Protein AF-A0A093Y7F9-F1 (afdb_monomer_lite)

pLDDT: mean 75.53, std 20.71, range [22.03, 97.81]

InterPro domains:
  IPR007676 Ribophorin I [PF04597] (1-334)
  IPR007676 Ribophorin I [PTHR21049] (1-382)

Structure (mmCIF, N/CA/C/O backbone):
data_AF-A0A093Y7F9-F1
#
_entry.id   AF-A0A093Y7F9-F1
#
loop_
_atom_site.group_PDB
_atom_site.id
_atom_site.type_symbol
_atom_site.label_atom_id
_atom_site.label_alt_id
_atom_site.label_comp_id
_atom_site.label_asym_id
_atom_site.label_entity_id
_atom_site.label_seq_id
_atom_site.pdbx_PDB_ins_code
_atom_site.Cartn_x
_atom_site.Cartn_y
_atom_site.Cartn_z
_atom_site.occupancy
_atom_site.B_iso_or_equiv
_atom_site.auth_seq_id
_atom_site.auth_comp_id
_atom_site.auth_asym_id
_atom_site.auth_atom_id
_atom_site.pdbx_PDB_model_num
ATOM 1 N N . GLN A 1 1 ? -31.042 3.122 10.274 1.00 84.31 1 GLN A N 1
ATOM 2 C CA . GLN A 1 1 ? -29.821 3.854 9.861 1.00 84.31 1 GLN A CA 1
ATOM 3 C C . GLN A 1 1 ? -29.407 4.880 10.912 1.00 84.31 1 GLN A C 1
ATOM 5 O O . GLN A 1 1 ? -28.216 5.028 11.145 1.00 84.31 1 GLN A O 1
ATOM 10 N N . SER A 1 2 ? -30.370 5.553 11.549 1.00 85.00 2 SER A N 1
ATOM 11 C CA . SER A 1 2 ? -30.163 6.520 12.637 1.00 85.00 2 SER A CA 1
ATOM 12 C C . SER A 1 2 ? -29.898 5.918 14.019 1.00 85.00 2 SER A C 1
ATOM 14 O O . SER A 1 2 ? -29.407 6.626 14.891 1.00 85.00 2 SER A O 1
ATOM 16 N N . ASP A 1 3 ? -30.276 4.659 14.237 1.00 87.94 3 ASP A N 1
ATOM 17 C CA . ASP A 1 3 ? -30.260 4.047 15.568 1.00 87.94 3 ASP A CA 1
ATOM 18 C C . ASP A 1 3 ? -28.845 3.647 16.003 1.00 87.94 3 ASP A C 1
ATOM 20 O O . ASP A 1 3 ? -28.015 3.257 15.175 1.00 87.94 3 ASP A O 1
ATOM 24 N N . SER A 1 4 ? -28.587 3.699 17.312 1.00 89.00 4 SER A N 1
ATOM 25 C CA . SER A 1 4 ? -27.321 3.251 17.896 1.00 89.00 4 SER A CA 1
ATOM 26 C C . SER A 1 4 ? -27.118 1.748 17.717 1.00 89.00 4 SER A C 1
ATOM 28 O O . SER A 1 4 ? -28.021 0.938 17.943 1.00 89.00 4 SER A O 1
ATOM 30 N N . GLN A 1 5 ? -25.895 1.364 17.361 1.00 91.44 5 GLN A N 1
ATOM 31 C CA . GLN A 1 5 ? -25.486 -0.033 17.318 1.00 91.44 5 GLN A CA 1
ATOM 32 C C . GLN A 1 5 ? -25.082 -0.509 18.717 1.00 91.44 5 GLN A C 1
ATOM 34 O O . GLN A 1 5 ? -24.348 0.164 19.440 1.00 91.44 5 GLN A O 1
ATOM 39 N N . PHE A 1 6 ? -25.518 -1.718 19.068 1.00 93.38 6 PHE A N 1
ATOM 40 C CA . PHE A 1 6 ? -25.095 -2.414 20.278 1.00 93.38 6 PHE A CA 1
ATOM 41 C C . PHE A 1 6 ? -24.380 -3.706 19.904 1.00 93.38 6 PHE A C 1
ATOM 43 O O . PHE A 1 6 ? -24.844 -4.436 19.028 1.00 93.38 6 PHE A O 1
ATOM 50 N N . LEU A 1 7 ? -23.265 -3.981 20.572 1.00 93.94 7 LEU A N 1
ATOM 51 C CA . LEU A 1 7 ? -22.507 -5.217 20.423 1.00 93.94 7 LEU A CA 1
ATOM 52 C C . LEU A 1 7 ? -22.616 -6.048 21.696 1.00 93.94 7 LEU A C 1
ATOM 54 O O . LEU A 1 7 ? -22.715 -5.502 22.799 1.00 93.94 7 LEU A O 1
ATOM 58 N N . THR A 1 8 ? -22.579 -7.366 21.522 1.00 94.50 8 THR A N 1
ATOM 59 C CA . THR A 1 8 ? -22.573 -8.323 22.624 1.00 94.50 8 THR A CA 1
ATOM 60 C C . THR A 1 8 ? -21.190 -8.937 22.748 1.00 94.50 8 THR A C 1
ATOM 62 O O . THR A 1 8 ? -20.673 -9.498 21.786 1.00 94.50 8 THR A O 1
ATOM 65 N N . TYR A 1 9 ? -20.602 -8.856 23.937 1.00 93.56 9 TYR A N 1
ATOM 66 C CA . TYR A 1 9 ? -19.333 -9.502 24.251 1.00 93.56 9 TYR A CA 1
ATOM 67 C C . TYR A 1 9 ? -19.510 -10.452 25.432 1.00 93.56 9 TYR A C 1
ATOM 69 O O . TYR A 1 9 ? -20.172 -10.110 26.415 1.00 93.56 9 TYR A O 1
ATOM 77 N N . THR A 1 10 ? -18.930 -11.645 25.319 1.00 94.69 10 THR A N 1
ATOM 78 C CA . THR A 1 10 ? -18.996 -12.687 26.347 1.00 94.69 10 THR A CA 1
ATOM 79 C C . THR A 1 10 ? -17.586 -13.002 26.821 1.00 94.69 10 THR A C 1
ATOM 81 O O . THR A 1 10 ? -16.717 -13.298 26.007 1.00 94.69 10 THR A O 1
ATOM 84 N N . LEU A 1 11 ? -17.357 -12.943 28.130 1.00 93.06 11 LEU A N 1
ATOM 85 C CA . LEU A 1 11 ? -16.073 -13.271 28.755 1.00 93.06 11 LEU A CA 1
ATOM 86 C C . LEU A 1 11 ? -16.288 -14.071 30.039 1.00 93.06 11 LEU A C 1
ATOM 88 O O . LEU A 1 11 ? -17.383 -14.093 30.586 1.00 93.06 11 LEU A O 1
ATOM 92 N N . ASN A 1 12 ? -15.249 -14.729 30.537 1.00 91.25 12 ASN A N 1
ATOM 93 C CA . ASN A 1 12 ? -15.320 -15.458 31.801 1.00 91.25 12 ASN A CA 1
ATOM 94 C C . ASN A 1 12 ? -15.042 -14.512 32.984 1.00 91.25 12 ASN A C 1
ATOM 96 O O . ASN A 1 12 ? -14.047 -13.790 32.965 1.00 91.25 12 ASN A O 1
ATOM 100 N N . ALA A 1 13 ? -15.888 -14.519 34.020 1.00 87.06 13 ALA A N 1
ATOM 101 C CA . ALA A 1 13 ? -15.657 -13.743 35.242 1.00 87.06 13 ALA A CA 1
ATOM 102 C C . ALA A 1 13 ? -14.333 -14.116 35.913 1.00 87.06 13 ALA A C 1
ATOM 104 O O . ALA A 1 13 ? -13.673 -13.255 36.499 1.00 87.06 13 ALA A O 1
ATOM 105 N N . TYR A 1 14 ? -13.974 -15.397 35.825 1.00 89.50 14 TYR A N 1
ATOM 106 C CA . TYR A 1 14 ? -12.759 -15.958 36.389 1.00 89.50 14 TYR A CA 1
ATOM 107 C C . TYR A 1 14 ? -11.639 -15.996 35.350 1.00 89.50 14 TYR A C 1
ATOM 109 O O . TYR A 1 14 ? -11.866 -16.309 34.179 1.00 89.50 14 TYR A O 1
ATOM 117 N N . ALA A 1 15 ? -10.415 -15.721 35.792 1.00 89.31 15 ALA A N 1
ATOM 118 C CA . ALA A 1 15 ? -9.231 -15.927 34.980 1.00 89.31 15 ALA A CA 1
ATOM 119 C C . ALA A 1 15 ? -9.057 -17.432 34.692 1.00 89.31 15 ALA A C 1
ATOM 121 O O . ALA A 1 15 ? -9.158 -18.242 35.621 1.00 89.31 15 ALA A O 1
ATOM 122 N N . PRO A 1 16 ? -8.786 -17.833 33.437 1.00 90.25 16 PRO A N 1
ATOM 123 C CA . PRO A 1 16 ? -8.504 -19.224 33.103 1.00 90.25 16 PRO A CA 1
ATOM 124 C C . PRO A 1 16 ? -7.122 -19.615 33.653 1.00 90.25 16 PRO A C 1
ATOM 126 O O . PRO A 1 16 ? -6.109 -19.499 32.971 1.00 90.25 16 PRO A O 1
ATOM 129 N N . SER A 1 17 ? -7.084 -20.041 34.917 1.00 91.81 17 SER A N 1
ATOM 130 C CA . SER A 1 17 ? -5.875 -20.471 35.628 1.00 91.81 17 SER A CA 1
ATOM 131 C C . SER A 1 17 ? -5.887 -21.980 35.871 1.00 91.81 17 SER A C 1
ATOM 133 O O . SER A 1 17 ? -6.902 -22.547 36.287 1.00 91.81 17 SER A O 1
ATOM 135 N N . ALA A 1 18 ? -4.735 -22.619 35.651 1.00 94.00 18 ALA A N 1
ATOM 136 C CA . ALA A 1 18 ? -4.481 -24.012 36.030 1.00 94.00 18 ALA A CA 1
ATOM 137 C C . ALA A 1 18 ? -4.192 -24.180 37.536 1.00 94.00 18 ALA A C 1
ATOM 139 O O . ALA A 1 18 ? -4.185 -25.300 38.041 1.00 94.00 18 ALA A O 1
ATOM 140 N N . TYR A 1 19 ? -3.967 -23.074 38.250 1.00 93.75 19 TYR A N 1
ATOM 141 C CA . TYR A 1 19 ? -3.688 -23.034 39.684 1.00 93.75 19 TYR A CA 1
ATOM 142 C C . TYR A 1 19 ? -4.853 -22.416 40.452 1.00 93.75 19 TYR A C 1
ATOM 144 O O . TYR A 1 19 ? -5.615 -21.616 39.900 1.00 93.75 19 TYR A O 1
ATOM 152 N N . GLU A 1 20 ? -4.966 -22.764 41.734 1.00 93.31 20 GLU A N 1
ATOM 153 C CA . GLU A 1 20 ? -5.935 -22.147 42.637 1.00 93.31 20 GLU A CA 1
ATOM 154 C C . GLU A 1 20 ? -5.626 -20.654 42.788 1.00 93.31 20 GLU A C 1
ATOM 156 O O . GLU A 1 20 ? -4.483 -20.258 43.030 1.00 93.31 20 GLU A O 1
ATOM 161 N N . VAL A 1 21 ? -6.651 -19.820 42.616 1.00 92.25 21 VAL A N 1
ATOM 162 C CA . VAL A 1 21 ? -6.506 -18.364 42.656 1.00 92.25 21 VAL A CA 1
ATOM 163 C C . VAL A 1 21 ? -6.957 -17.851 44.017 1.00 92.25 21 VAL A C 1
ATOM 165 O O . VAL A 1 21 ? -8.130 -17.970 44.378 1.00 92.25 21 VAL A O 1
ATOM 168 N N . GLU A 1 22 ? -6.033 -17.242 44.762 1.00 92.38 22 GLU A N 1
ATOM 169 C CA . GLU A 1 22 ? -6.310 -16.711 46.100 1.00 92.38 22 GLU A CA 1
ATOM 170 C C . GLU A 1 22 ? -7.307 -15.545 46.051 1.00 92.38 22 GLU A C 1
ATOM 172 O O . GLU A 1 22 ? -8.328 -15.569 46.740 1.00 92.38 22 GLU A O 1
ATOM 177 N N . THR A 1 23 ? -7.037 -14.550 45.200 1.00 92.44 23 THR A N 1
ATOM 178 C CA . THR A 1 23 ? -7.912 -13.399 44.945 1.00 92.44 23 THR A CA 1
ATOM 179 C C . THR A 1 23 ? -7.865 -13.012 43.468 1.00 92.44 23 THR A C 1
ATOM 181 O O . THR A 1 23 ? -6.801 -12.993 42.855 1.00 92.44 23 THR A O 1
ATOM 184 N N . GLN A 1 24 ? -9.013 -12.672 42.882 1.00 90.69 24 GLN A N 1
ATOM 185 C CA . GLN A 1 24 ? -9.077 -12.118 41.526 1.00 90.69 24 GLN A CA 1
ATOM 186 C C . GLN A 1 24 ? -10.150 -11.049 41.392 1.00 90.69 24 GLN A C 1
ATOM 188 O O . GLN A 1 24 ? -11.176 -11.093 42.068 1.00 90.69 24 GLN A O 1
ATOM 193 N N . LYS A 1 25 ? -9.914 -10.095 40.491 1.00 91.38 25 LYS A N 1
ATOM 194 C CA . LYS A 1 25 ? -10.818 -8.984 40.194 1.00 91.38 25 LYS A CA 1
ATOM 195 C C . LYS A 1 25 ? -10.791 -8.701 38.697 1.00 91.38 25 LYS A C 1
ATOM 197 O O . LYS A 1 25 ? -9.722 -8.456 38.144 1.00 91.38 25 LYS A O 1
ATOM 202 N N . THR A 1 26 ? -11.961 -8.662 38.069 1.00 91.19 26 THR A N 1
ATOM 203 C CA . THR A 1 26 ? -12.086 -8.485 36.615 1.00 91.19 26 THR A CA 1
ATOM 204 C C . THR A 1 26 ? -12.644 -7.099 36.323 1.00 91.19 26 THR A C 1
ATOM 206 O O . THR A 1 26 ? -13.754 -6.768 36.733 1.00 91.19 26 THR A O 1
ATOM 209 N N . LYS A 1 27 ? -11.861 -6.253 35.646 1.00 92.31 27 LYS A N 1
ATOM 210 C CA . LYS A 1 27 ? -12.276 -4.903 35.237 1.00 92.31 27 LYS A CA 1
ATOM 211 C C . LYS A 1 27 ? -12.475 -4.869 33.728 1.00 92.31 27 LYS A C 1
ATOM 213 O O . LYS A 1 27 ? -11.537 -5.119 32.981 1.00 92.31 27 LYS A O 1
ATOM 218 N N . VAL A 1 28 ? -13.678 -4.514 33.295 1.00 92.81 28 VAL A N 1
ATOM 219 C CA . VAL A 1 28 ? -14.048 -4.407 31.881 1.00 92.81 28 VAL A CA 1
ATOM 220 C C . VAL A 1 28 ? -14.296 -2.940 31.560 1.00 92.81 28 VAL A C 1
ATOM 222 O O . VAL A 1 28 ? -15.156 -2.314 32.179 1.00 92.81 28 VAL A O 1
ATOM 225 N N . LYS A 1 29 ? -13.539 -2.381 30.614 1.00 93.56 29 LYS A N 1
ATOM 226 C CA . LYS A 1 29 ? -13.663 -0.986 30.173 1.00 93.56 29 LYS A CA 1
ATOM 227 C C . LYS A 1 29 ? -14.339 -0.938 28.806 1.00 93.56 29 LYS A C 1
ATOM 229 O O . LYS A 1 29 ? -13.831 -1.522 27.856 1.00 93.56 29 LYS A O 1
ATOM 234 N N . PHE A 1 30 ? -15.446 -0.211 28.708 1.00 92.31 30 PHE A N 1
ATOM 235 C CA . PHE A 1 30 ? -16.205 -0.036 27.471 1.00 92.31 30 PHE A CA 1
ATOM 236 C C . PHE A 1 30 ? -15.855 1.286 26.766 1.00 92.31 30 PHE A C 1
ATOM 238 O O . PHE A 1 30 ? -15.423 2.240 27.429 1.00 92.31 30 PHE A O 1
ATOM 245 N N . PRO A 1 31 ? -16.071 1.380 25.437 1.00 89.31 31 PRO A N 1
ATOM 246 C CA . PRO A 1 31 ? -15.871 2.618 24.678 1.00 89.31 31 PRO A CA 1
ATOM 247 C C . PRO A 1 31 ? -16.795 3.754 25.131 1.00 89.31 31 PRO A C 1
ATOM 249 O O . PRO A 1 31 ? -16.404 4.920 25.128 1.00 89.31 31 PRO A O 1
ATOM 252 N N . THR A 1 32 ? -18.017 3.409 25.537 1.00 89.31 32 THR A N 1
ATOM 253 C CA . THR A 1 32 ? -19.065 4.336 25.974 1.00 89.31 32 THR A CA 1
ATOM 254 C C . THR A 1 32 ? -19.580 3.939 27.368 1.00 89.31 32 THR A C 1
ATOM 256 O O . THR A 1 32 ? -19.484 2.776 27.765 1.00 89.31 32 THR A O 1
ATOM 259 N N . PRO A 1 33 ? -20.126 4.880 28.165 1.00 90.88 33 PRO A N 1
ATOM 260 C CA . PRO A 1 33 ? -20.742 4.565 29.461 1.00 90.88 33 PRO A CA 1
ATOM 261 C C . PRO A 1 33 ? -22.128 3.897 29.336 1.00 90.88 33 PRO A C 1
ATOM 263 O O . PRO A 1 33 ? -22.700 3.439 30.339 1.00 90.88 33 PRO A O 1
ATOM 266 N N . HIS A 1 34 ? -22.683 3.851 28.120 1.00 91.44 34 HIS A N 1
ATOM 267 C CA . HIS A 1 34 ? -23.989 3.276 27.838 1.00 91.44 34 HIS A CA 1
ATOM 268 C C . HIS A 1 34 ? -23.889 1.757 27.629 1.00 91.44 34 HIS A C 1
ATOM 270 O O . HIS A 1 34 ? -23.574 1.248 26.555 1.00 91.44 34 HIS A O 1
ATOM 276 N N . VAL A 1 35 ? -24.162 1.031 28.713 1.00 91.25 35 VAL A N 1
ATOM 277 C CA . VAL A 1 35 ? -24.176 -0.436 28.775 1.00 91.25 35 VAL A CA 1
ATOM 278 C C . VAL A 1 35 ? -25.551 -0.848 29.305 1.00 91.25 35 VAL A C 1
ATOM 280 O O . VAL A 1 35 ? -25.732 -0.847 30.526 1.00 91.25 35 VAL A O 1
ATOM 283 N N . PRO A 1 36 ? -26.550 -1.063 28.427 1.00 89.62 36 PRO A N 1
ATOM 284 C CA . PRO A 1 36 ? -27.924 -1.352 28.840 1.00 89.62 36 PRO A CA 1
ATOM 285 C C . PRO A 1 36 ? -28.085 -2.697 29.556 1.00 89.62 36 PRO A C 1
ATOM 287 O O . PRO A 1 36 ? -28.848 -2.775 30.513 1.00 89.62 36 PRO A O 1
ATOM 290 N N . GLU A 1 37 ? -27.372 -3.741 29.123 1.00 90.75 37 GLU A N 1
ATOM 291 C CA . GLU A 1 37 ? -27.496 -5.086 29.696 1.00 90.75 37 GLU A CA 1
ATOM 292 C C . GLU A 1 37 ? -26.114 -5.620 30.080 1.00 90.75 37 GLU A C 1
ATOM 294 O O . GLU A 1 37 ? -25.162 -5.559 29.299 1.00 90.75 37 GLU A O 1
ATOM 299 N N . TYR A 1 38 ? -25.997 -6.147 31.294 1.00 91.19 38 TYR A N 1
ATOM 300 C CA . TYR A 1 38 ? -24.798 -6.813 31.792 1.00 91.19 38 TYR A CA 1
ATOM 301 C C . TYR A 1 38 ? -25.191 -7.882 32.815 1.00 91.19 38 TYR A C 1
ATOM 303 O O . TYR A 1 38 ? -26.188 -7.742 33.526 1.00 91.19 38 TYR A O 1
ATOM 311 N N . THR A 1 39 ? -24.421 -8.965 32.892 1.00 89.44 39 THR A N 1
ATOM 312 C CA . THR A 1 39 ? -24.675 -10.053 33.845 1.00 89.44 39 THR A CA 1
ATOM 313 C C . THR A 1 39 ? -24.427 -9.600 35.287 1.00 89.44 39 THR A C 1
ATOM 315 O O . THR A 1 39 ? -23.323 -9.201 35.634 1.00 89.44 39 THR A O 1
ATOM 318 N N . THR A 1 40 ? -25.433 -9.703 36.158 1.00 85.12 40 THR A N 1
ATOM 319 C CA . THR A 1 40 ? -25.278 -9.482 37.607 1.00 85.12 40 THR A CA 1
ATOM 320 C C . THR A 1 40 ? -24.956 -10.789 38.326 1.00 85.12 40 THR A C 1
ATOM 322 O O . THR A 1 40 ? -25.634 -11.797 38.121 1.00 85.12 40 THR A O 1
ATOM 325 N N . THR A 1 41 ? -23.979 -10.766 39.224 1.00 79.50 41 THR A N 1
ATOM 326 C CA . THR A 1 41 ? -23.418 -11.944 39.913 1.00 79.50 41 THR A CA 1
ATOM 327 C C . THR A 1 41 ? -23.927 -12.076 41.349 1.00 79.50 41 THR A C 1
ATOM 329 O O . THR A 1 41 ? -23.197 -12.461 42.262 1.00 79.50 41 THR A O 1
ATOM 332 N N . SER A 1 42 ? -25.224 -11.835 41.555 1.00 66.12 42 SER A N 1
ATOM 333 C CA . SER A 1 42 ? -25.890 -11.885 42.869 1.00 66.12 42 SER A CA 1
ATOM 334 C C . SER A 1 42 ? -25.797 -13.239 43.591 1.00 66.12 42 SER A C 1
ATOM 336 O O . SER A 1 42 ? -26.058 -13.317 44.787 1.00 66.12 42 SER A O 1
ATOM 338 N N . LYS A 1 43 ? -25.403 -14.309 42.885 1.00 63.81 43 LYS A N 1
ATOM 339 C CA . LYS A 1 43 ? -25.181 -15.657 43.439 1.00 63.81 43 LYS A CA 1
ATOM 340 C C . LYS A 1 43 ? -23.746 -15.921 43.915 1.00 63.81 43 LYS A C 1
ATOM 342 O O . LYS A 1 43 ? -23.527 -16.906 44.608 1.00 63.81 43 LYS A O 1
ATOM 347 N N . LEU A 1 44 ? -22.776 -15.096 43.515 1.00 67.88 44 LEU A N 1
ATOM 348 C CA . LEU A 1 44 ? -21.345 -15.328 43.762 1.00 67.88 44 LEU A CA 1
ATOM 349 C C . LEU A 1 44 ? -20.783 -14.475 44.899 1.00 67.88 44 LEU A C 1
ATOM 351 O O . LEU A 1 44 ? -19.789 -14.847 45.518 1.00 67.88 44 LEU A O 1
ATOM 355 N N . LYS A 1 45 ? -21.409 -13.330 45.175 1.00 68.75 45 LYS A N 1
ATOM 356 C CA . LYS A 1 45 ? -21.004 -12.405 46.231 1.00 68.75 45 LYS A CA 1
ATOM 357 C C . LYS A 1 45 ? -22.241 -11.745 46.830 1.00 68.75 45 LYS A C 1
ATOM 359 O O . LYS A 1 45 ? -23.139 -11.322 46.107 1.00 68.75 45 LYS A O 1
ATOM 364 N N . THR A 1 46 ? -22.269 -11.621 48.152 1.00 59.72 46 THR A N 1
ATOM 365 C CA . THR A 1 46 ? -23.265 -10.829 48.879 1.00 59.72 46 THR A CA 1
ATOM 366 C C . THR A 1 46 ? -22.938 -9.341 48.710 1.00 59.72 46 THR A C 1
ATOM 368 O O . THR A 1 46 ? -21.973 -8.841 49.285 1.00 59.72 46 THR A O 1
ATOM 371 N N . GLY A 1 47 ? -23.706 -8.636 47.875 1.00 71.12 47 GLY A N 1
ATOM 372 C CA . GLY A 1 47 ? -23.543 -7.205 47.588 1.00 71.12 47 GLY A CA 1
ATOM 373 C C . GLY A 1 47 ? -23.896 -6.842 46.142 1.00 71.12 47 GLY A C 1
ATOM 374 O O . GLY A 1 47 ? -24.299 -7.701 45.360 1.00 71.12 47 GLY A O 1
ATOM 375 N N . ASN A 1 48 ? -23.732 -5.566 45.781 1.00 70.88 48 ASN A N 1
ATOM 376 C CA . ASN A 1 48 ? -23.859 -5.118 44.392 1.00 70.88 48 ASN A CA 1
ATOM 377 C C . ASN A 1 48 ? -22.598 -5.526 43.611 1.00 70.88 48 ASN A C 1
ATOM 379 O O . ASN A 1 48 ? -21.536 -4.941 43.806 1.00 70.88 48 ASN A O 1
ATOM 383 N N . ASP A 1 49 ? -22.719 -6.534 42.748 1.00 79.81 49 ASP A N 1
ATOM 384 C CA . ASP A 1 49 ? -21.676 -6.992 41.822 1.00 79.81 49 ASP A CA 1
ATOM 385 C C . ASP A 1 49 ? -22.319 -7.122 40.426 1.00 79.81 49 ASP A C 1
ATOM 387 O O . ASP A 1 49 ? -23.297 -7.871 40.273 1.00 79.81 49 ASP A O 1
ATOM 391 N N . PRO A 1 50 ? -21.870 -6.362 39.409 1.00 86.38 50 PRO A N 1
ATOM 392 C CA . PRO A 1 50 ? -20.659 -5.531 39.346 1.00 86.38 50 PRO A CA 1
ATOM 393 C C . PRO A 1 50 ? -20.780 -4.109 39.929 1.00 86.38 50 PRO A C 1
ATOM 395 O O . PRO A 1 50 ? -21.839 -3.480 39.907 1.00 86.38 50 PRO A O 1
ATOM 398 N N . GLU A 1 51 ? -19.643 -3.543 40.340 1.00 87.62 51 GLU A N 1
ATOM 399 C CA . GLU A 1 51 ? -19.493 -2.111 40.628 1.00 87.62 51 GLU A CA 1
ATOM 400 C C . GLU A 1 51 ? -19.308 -1.327 39.316 1.00 87.62 51 GLU A C 1
ATOM 402 O O . GLU A 1 51 ? -18.314 -1.505 38.600 1.00 87.62 51 GLU A O 1
ATOM 407 N N . LYS A 1 52 ? -20.258 -0.438 38.992 1.00 87.62 52 LYS A N 1
ATOM 408 C CA . LYS A 1 52 ? -20.190 0.432 37.808 1.00 87.62 52 LYS A CA 1
ATOM 409 C C . LYS A 1 52 ? -19.553 1.778 38.147 1.00 87.62 52 LYS A C 1
ATOM 411 O O . LYS A 1 52 ? -20.095 2.544 38.937 1.00 87.62 52 LYS A O 1
ATOM 416 N N . GLN A 1 53 ? -18.442 2.095 37.485 1.00 87.75 53 GLN A N 1
ATOM 417 C CA . GLN A 1 53 ? -17.776 3.397 37.557 1.00 87.75 53 GLN A CA 1
ATOM 418 C C . GLN A 1 53 ? -17.597 3.954 36.140 1.00 87.75 53 GLN A C 1
ATOM 420 O O . GLN A 1 53 ? -16.694 3.556 35.402 1.00 87.75 53 GLN A O 1
ATOM 425 N N . GLY A 1 54 ? -18.487 4.864 35.732 1.00 88.19 54 GLY A N 1
ATOM 426 C CA . GLY A 1 54 ? -18.479 5.438 34.383 1.00 88.19 54 GLY A CA 1
ATOM 427 C C . GLY A 1 54 ? -18.637 4.366 33.296 1.00 88.19 54 GLY A C 1
ATOM 428 O O . GLY A 1 54 ? -19.654 3.674 33.252 1.00 88.19 54 GLY A O 1
ATOM 429 N N . SER A 1 55 ? -17.626 4.230 32.430 1.00 89.69 55 SER A N 1
ATOM 430 C CA . SER A 1 55 ? -17.551 3.198 31.383 1.00 89.69 55 SER A CA 1
ATOM 431 C C . SER A 1 55 ? -16.846 1.907 31.817 1.00 89.69 55 SER A C 1
ATOM 433 O O . SER A 1 55 ? -16.591 1.045 30.982 1.00 89.69 55 SER A O 1
ATOM 435 N N . THR A 1 56 ? -16.504 1.756 33.099 1.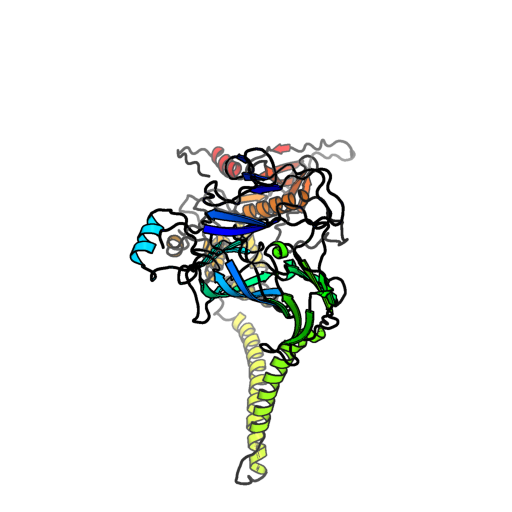00 93.06 56 THR A N 1
ATOM 436 C CA . THR A 1 56 ? -15.840 0.553 33.620 1.00 93.06 56 THR A CA 1
ATOM 437 C C . THR A 1 56 ? -16.786 -0.236 34.525 1.00 93.06 56 THR A C 1
ATOM 439 O O . THR A 1 56 ? -17.343 0.315 35.476 1.00 93.06 56 THR A O 1
ATOM 442 N N . LEU A 1 57 ? -16.949 -1.531 34.245 1.00 91.75 57 LEU A N 1
ATOM 443 C CA . LEU A 1 57 ? -17.621 -2.495 35.119 1.00 91.75 57 LEU A CA 1
ATOM 444 C C . LEU A 1 57 ? -16.579 -3.351 35.828 1.00 91.75 57 LEU A C 1
ATOM 446 O O . LEU A 1 57 ? -15.672 -3.901 35.204 1.00 91.75 57 LEU A O 1
ATOM 450 N N . THR A 1 58 ? -16.711 -3.450 37.141 1.00 91.38 58 THR A N 1
ATOM 451 C CA . THR A 1 58 ? -15.761 -4.151 37.994 1.00 91.38 58 THR A CA 1
ATOM 452 C C . THR A 1 58 ? -16.447 -5.315 38.693 1.00 91.38 58 THR A C 1
ATOM 454 O O . THR A 1 58 ? -17.377 -5.095 39.462 1.00 91.38 58 THR A O 1
ATOM 457 N N . TYR A 1 59 ? -15.954 -6.526 38.445 1.00 90.00 59 TYR A N 1
ATOM 458 C CA . TYR A 1 59 ? -16.435 -7.778 39.025 1.00 90.00 59 TYR A CA 1
ATOM 459 C C . TYR A 1 59 ? -15.505 -8.277 40.128 1.00 90.00 59 TYR A C 1
ATOM 461 O O . TYR A 1 59 ? -14.274 -8.244 39.987 1.00 90.00 59 TYR A O 1
ATOM 469 N N . GLY A 1 60 ? -16.097 -8.772 41.214 1.00 86.75 60 GLY A N 1
ATOM 470 C CA . GLY A 1 60 ? -15.375 -9.326 42.355 1.00 86.75 60 GLY A CA 1
ATOM 471 C C . GLY A 1 60 ? -15.010 -8.272 43.416 1.00 86.75 60 GLY A C 1
ATOM 472 O O . GLY A 1 60 ? -15.715 -7.276 43.591 1.00 86.75 60 GLY A O 1
ATOM 473 N N . PRO A 1 61 ? -13.949 -8.470 44.211 1.00 88.69 61 PRO A N 1
ATOM 474 C CA . PRO A 1 61 ? -13.006 -9.583 44.157 1.00 88.69 61 PRO A CA 1
ATOM 475 C C . PRO A 1 61 ? -13.648 -10.933 44.518 1.00 88.69 61 PRO A C 1
ATOM 477 O O . PRO A 1 61 ? -14.515 -10.988 45.389 1.00 88.69 61 PRO A O 1
ATOM 480 N N . TYR A 1 62 ? -13.206 -12.007 43.861 1.00 89.00 62 TYR A N 1
ATOM 481 C CA . TYR A 1 62 ? -13.550 -13.396 44.186 1.00 89.00 62 TYR A CA 1
ATOM 482 C C . TYR A 1 62 ? -12.360 -14.064 44.881 1.00 89.00 62 TYR A C 1
ATOM 484 O O . TYR A 1 62 ? -11.224 -13.885 44.439 1.00 89.00 62 TYR A O 1
ATOM 492 N N . THR A 1 63 ? -12.609 -14.808 45.959 1.00 90.00 63 THR A N 1
ATOM 493 C CA . THR A 1 63 ? -11.579 -15.472 46.774 1.00 90.00 63 THR A CA 1
ATOM 494 C C . THR A 1 63 ? -11.619 -16.990 46.607 1.00 90.00 63 THR A C 1
ATOM 496 O O . THR A 1 63 ? -12.699 -17.550 46.423 1.00 90.00 63 THR A O 1
ATOM 499 N N . LYS A 1 64 ? -10.455 -17.650 46.707 1.00 89.00 64 LYS A N 1
ATOM 500 C CA . LYS A 1 64 ? -10.298 -19.123 46.694 1.00 89.00 64 LYS A CA 1
ATOM 501 C C . LYS A 1 64 ? -11.040 -19.803 45.537 1.00 89.00 64 LYS A C 1
ATOM 503 O O . LYS A 1 64 ? -11.900 -20.660 45.739 1.00 89.00 64 LYS A O 1
ATOM 508 N N . VAL A 1 65 ? -10.745 -19.375 44.310 1.00 88.00 65 VAL A N 1
ATOM 509 C CA . VAL A 1 65 ? -11.386 -19.933 43.113 1.00 88.00 65 VAL A CA 1
ATOM 510 C C . VAL A 1 65 ? -10.620 -21.165 42.643 1.00 88.00 65 VAL A C 1
ATOM 51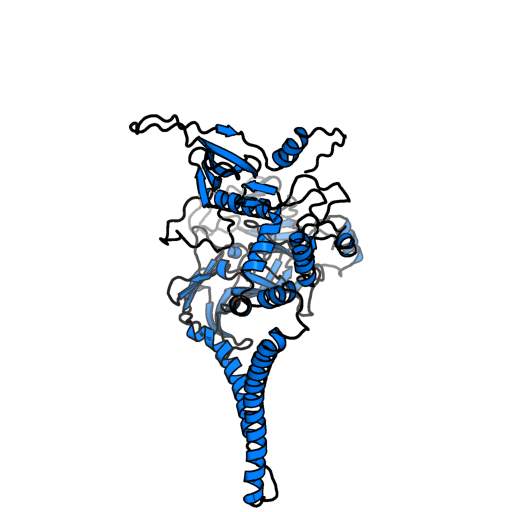2 O O . VAL A 1 65 ? -9.411 -21.104 42.414 1.00 88.00 65 VAL A O 1
ATOM 515 N N . ALA A 1 66 ? -11.343 -22.278 42.494 1.00 90.31 66 ALA A N 1
ATOM 516 C CA . ALA A 1 66 ? -10.776 -23.554 42.082 1.00 90.31 66 ALA A CA 1
ATOM 517 C C . ALA A 1 66 ? -10.199 -23.492 40.650 1.00 90.31 66 ALA A C 1
ATOM 519 O O . ALA A 1 66 ? -10.745 -22.765 39.805 1.00 90.31 66 ALA A O 1
ATOM 520 N N . PRO A 1 67 ? -9.152 -24.282 40.345 1.00 90.38 67 PRO A N 1
ATOM 521 C CA . PRO A 1 67 ? -8.584 -24.380 39.001 1.00 90.38 67 PRO A CA 1
ATOM 522 C C . PRO A 1 67 ? -9.641 -24.685 37.932 1.00 90.38 67 PRO A C 1
ATOM 524 O O . PRO A 1 67 ? -10.523 -25.516 38.143 1.00 90.38 67 PRO A O 1
ATOM 527 N N . GLY A 1 68 ? -9.557 -24.019 36.778 1.00 87.75 68 GLY A N 1
ATOM 528 C CA . GLY A 1 68 ? -10.465 -24.262 35.647 1.00 87.75 68 GLY A CA 1
ATOM 529 C C . GLY A 1 68 ? -11.927 -23.832 35.850 1.00 87.75 68 GLY A C 1
ATOM 530 O O . GLY A 1 68 ? -12.775 -24.160 35.020 1.00 87.75 68 GLY A O 1
ATOM 531 N N . SER A 1 69 ? -12.248 -23.094 36.918 1.00 89.06 69 SER A N 1
ATOM 532 C CA . SER A 1 69 ? -13.607 -22.582 37.146 1.00 89.06 69 SER A CA 1
ATOM 533 C C . SER A 1 69 ? -14.043 -21.624 36.033 1.00 89.06 69 SER A C 1
ATOM 535 O O . SER A 1 69 ? -13.294 -20.737 35.615 1.00 89.06 69 SER A O 1
ATOM 537 N N . THR A 1 70 ? -15.294 -21.747 35.586 1.00 89.88 70 THR A N 1
ATOM 538 C CA . THR A 1 70 ? -15.868 -20.868 34.559 1.00 89.88 70 THR A CA 1
ATOM 539 C C . THR A 1 70 ? -17.205 -20.289 35.007 1.00 89.88 70 THR A C 1
ATOM 541 O O . THR A 1 70 ? -18.039 -20.972 35.597 1.00 89.88 70 THR A O 1
ATOM 544 N N . TYR A 1 71 ? -17.402 -19.003 34.737 1.00 89.12 71 TYR A N 1
ATOM 545 C CA . TYR A 1 71 ? -18.647 -18.283 34.942 1.00 89.12 71 TYR A CA 1
ATOM 546 C C . TYR A 1 71 ? -18.813 -17.237 33.826 1.00 89.12 71 TYR A C 1
ATOM 548 O O . TYR A 1 71 ? -18.127 -16.211 33.841 1.00 89.12 71 TYR A O 1
ATOM 556 N N . PRO A 1 72 ? -19.677 -17.478 32.826 1.00 91.75 72 PRO A N 1
ATOM 557 C CA . PRO A 1 72 ? -19.809 -16.585 31.682 1.00 91.75 72 PRO A CA 1
ATOM 558 C C . PRO A 1 72 ? -20.501 -15.271 32.071 1.00 91.75 72 PRO A C 1
ATOM 560 O O . PRO A 1 72 ? -21.598 -15.260 32.627 1.00 91.75 72 PRO A O 1
ATOM 563 N N . LEU A 1 73 ? -19.867 -14.155 31.727 1.00 91.25 73 LEU A N 1
ATOM 564 C CA . LEU A 1 73 ? -20.393 -12.799 31.798 1.00 91.25 73 LEU A CA 1
ATOM 565 C C . LEU A 1 73 ? -20.696 -12.317 30.387 1.00 91.25 73 LEU A C 1
ATOM 567 O O . LEU A 1 73 ? -19.837 -12.371 29.509 1.00 91.25 73 LEU A O 1
ATOM 571 N N . THR A 1 74 ? -21.906 -11.817 30.183 1.00 94.31 74 THR A N 1
ATOM 572 C CA . THR A 1 74 ? -22.353 -11.248 28.912 1.00 94.31 74 THR A CA 1
ATOM 573 C C . THR A 1 74 ? -22.641 -9.764 29.093 1.00 94.31 74 THR A C 1
ATOM 575 O O . THR A 1 74 ? -23.249 -9.350 30.083 1.00 94.31 74 THR A O 1
ATOM 578 N N . PHE A 1 75 ? -22.208 -8.963 28.125 1.00 94.19 75 PHE A N 1
ATOM 579 C CA . PHE A 1 75 ? -22.365 -7.514 28.117 1.00 94.19 75 PHE A CA 1
ATOM 580 C C . PHE A 1 75 ? -22.938 -7.067 26.789 1.00 94.19 75 PHE A C 1
ATOM 582 O O . PHE A 1 75 ? -22.409 -7.442 25.745 1.00 94.19 75 PHE A O 1
ATOM 589 N N . ARG A 1 76 ? -23.957 -6.213 26.832 1.00 94.88 76 ARG A N 1
ATOM 590 C CA . ARG A 1 76 ? -24.459 -5.471 25.680 1.00 94.88 76 ARG A CA 1
ATOM 591 C C . ARG A 1 76 ? -24.086 -4.008 25.859 1.00 94.88 76 ARG A C 1
ATOM 593 O O . ARG A 1 76 ? -24.571 -3.360 26.785 1.00 94.88 76 ARG A O 1
ATOM 600 N N . PHE A 1 77 ? -23.237 -3.489 24.982 1.00 93.38 77 PHE A N 1
ATOM 601 C CA . PHE A 1 77 ? -22.730 -2.118 25.062 1.00 93.38 77 PHE A CA 1
ATOM 602 C C . PHE A 1 77 ? -22.899 -1.385 23.735 1.00 93.38 77 PHE A C 1
ATOM 604 O O . PHE A 1 77 ? -22.940 -2.005 22.672 1.00 93.38 77 PHE A O 1
ATOM 611 N N . GLU A 1 78 ? -23.024 -0.063 23.799 1.00 93.06 78 GLU A N 1
ATOM 612 C CA . GLU A 1 78 ? -23.138 0.777 22.608 1.00 93.06 78 GLU A CA 1
ATOM 613 C C . GLU A 1 78 ? -21.780 0.916 21.901 1.00 93.06 78 GLU A C 1
ATOM 615 O O . GLU A 1 78 ? -20.792 1.340 22.511 1.00 93.06 78 GLU A O 1
ATOM 620 N N . SER A 1 79 ? -21.749 0.604 20.602 1.00 91.06 79 SER A N 1
ATOM 621 C CA . SER A 1 79 ? -20.600 0.819 19.721 1.00 91.06 79 SER A CA 1
ATOM 622 C C . SER A 1 79 ? -21.000 1.713 18.555 1.00 91.06 79 SER A C 1
ATOM 624 O O . SER A 1 79 ? -21.911 1.399 17.796 1.00 91.06 79 SER A O 1
ATOM 626 N N . THR A 1 80 ? -20.310 2.840 18.407 1.00 89.38 80 THR A N 1
ATOM 627 C CA . THR A 1 80 ? -20.607 3.850 17.380 1.00 89.38 80 THR A CA 1
ATOM 628 C C . THR A 1 80 ? -19.656 3.803 16.187 1.00 89.38 80 THR A C 1
ATOM 630 O O . THR A 1 80 ? -19.808 4.594 15.260 1.00 89.38 80 THR A O 1
ATOM 633 N N . LYS A 1 81 ? -18.668 2.904 16.207 1.00 91.44 81 LYS A N 1
ATOM 634 C CA . LYS A 1 81 ? -17.632 2.775 15.176 1.00 91.44 81 LYS A CA 1
ATOM 635 C C . LYS A 1 81 ? -17.901 1.551 14.288 1.00 91.44 81 LYS A C 1
ATOM 637 O O . LYS A 1 81 ? -18.509 0.590 14.762 1.00 91.44 81 LYS A O 1
ATOM 642 N N . PRO A 1 82 ? -17.451 1.559 13.020 1.00 92.81 82 PRO A N 1
ATOM 643 C CA . PRO A 1 82 ? -17.566 0.395 12.146 1.00 92.81 82 PRO A CA 1
ATOM 644 C C . PRO A 1 82 ? -16.712 -0.770 12.661 1.00 92.81 82 PRO A C 1
ATOM 646 O O . PRO A 1 82 ? -15.596 -0.554 13.132 1.00 92.81 82 PRO A O 1
ATOM 649 N N . VAL A 1 83 ? -17.223 -1.995 12.526 1.00 94.38 83 VAL A N 1
ATOM 650 C CA . VAL A 1 83 ? -16.510 -3.230 12.887 1.00 94.38 83 VAL A CA 1
ATOM 651 C C . VAL A 1 83 ? -16.017 -3.859 11.594 1.00 94.38 83 VAL A C 1
ATOM 653 O O . VAL A 1 83 ? -16.800 -4.438 10.848 1.00 94.38 83 VAL A O 1
ATOM 656 N N . LEU A 1 84 ? -14.743 -3.671 11.268 1.00 95.56 84 LEU A N 1
ATOM 657 C CA . LEU A 1 84 ? -14.205 -4.047 9.965 1.00 95.56 84 LEU A CA 1
ATOM 658 C C . LEU A 1 84 ? -13.474 -5.386 10.027 1.00 95.56 84 LEU A C 1
ATOM 660 O O . LEU A 1 84 ? -12.603 -5.592 10.869 1.00 95.56 84 LEU A O 1
ATOM 664 N N . ALA A 1 85 ? -13.770 -6.248 9.062 1.00 95.75 85 ALA A N 1
ATOM 665 C CA . ALA A 1 85 ? -13.019 -7.466 8.809 1.00 95.75 85 ALA A CA 1
ATOM 666 C C . ALA A 1 85 ? -12.707 -7.575 7.313 1.00 95.75 85 ALA A C 1
ATOM 668 O O . ALA A 1 85 ? -13.473 -7.111 6.469 1.00 95.75 85 ALA A O 1
ATOM 669 N N . SER A 1 86 ? -11.580 -8.177 6.963 1.00 96.50 86 SER A N 1
ATOM 670 C CA . SER A 1 86 ? -11.203 -8.484 5.588 1.00 96.50 86 SER A CA 1
ATOM 671 C C . SER A 1 86 ? -11.161 -9.992 5.420 1.00 96.50 86 SER A C 1
ATOM 673 O O . SER A 1 86 ? -10.358 -10.667 6.060 1.00 96.50 86 SER A O 1
ATOM 675 N N . SER A 1 87 ? -12.009 -10.526 4.543 1.00 97.00 87 SER A N 1
ATOM 676 C CA . SER A 1 87 ? -12.044 -11.971 4.287 1.00 97.00 87 SER A CA 1
ATOM 677 C C . SER A 1 87 ? -10.785 -12.470 3.583 1.00 97.00 87 SER A C 1
ATOM 679 O O . SER A 1 87 ? -10.372 -13.607 3.775 1.00 97.00 87 SER A O 1
ATOM 681 N N . LEU A 1 88 ? -10.179 -11.621 2.756 1.00 97.62 88 LEU A N 1
ATOM 682 C CA . LEU A 1 88 ? -8.928 -11.905 2.072 1.00 97.62 88 LEU A CA 1
ATOM 683 C C . LEU A 1 88 ? -8.156 -10.595 1.912 1.00 97.62 88 LEU A C 1
ATOM 685 O O . LEU A 1 88 ? -8.728 -9.578 1.513 1.00 97.62 88 LEU A O 1
ATOM 689 N N . LEU A 1 89 ? -6.871 -10.623 2.243 1.00 97.44 89 LEU A N 1
ATOM 690 C CA . LEU A 1 89 ? -5.905 -9.584 1.913 1.00 97.44 89 LEU A CA 1
ATOM 691 C C . LEU A 1 89 ? -4.834 -10.202 1.018 1.00 97.44 89 LEU A C 1
ATOM 693 O O . LEU A 1 89 ? -4.084 -11.072 1.456 1.00 97.44 89 LEU A O 1
ATOM 697 N N . GLU A 1 90 ? -4.747 -9.736 -0.222 1.00 97.56 90 GLU A N 1
ATOM 698 C CA . GLU A 1 90 ? -3.616 -10.036 -1.100 1.00 97.56 90 GLU A CA 1
ATOM 699 C C . GLU A 1 90 ? -2.697 -8.817 -1.115 1.00 97.56 90 GLU A C 1
ATOM 701 O O . GLU A 1 90 ? -3.136 -7.724 -1.465 1.00 97.56 90 GLU A O 1
ATOM 706 N N . ARG A 1 91 ? -1.435 -8.992 -0.721 1.00 97.38 91 ARG A N 1
ATOM 707 C CA . ARG A 1 91 ? -0.422 -7.931 -0.716 1.00 97.38 91 ARG A CA 1
ATOM 708 C C . ARG A 1 91 ? 0.740 -8.339 -1.606 1.00 97.38 91 ARG A C 1
ATOM 710 O O . ARG A 1 91 ? 1.489 -9.253 -1.270 1.00 97.38 91 ARG A O 1
ATOM 717 N N . ASP A 1 92 ? 0.909 -7.626 -2.707 1.00 97.38 92 ASP A N 1
ATOM 718 C CA . ASP A 1 92 ? 1.965 -7.836 -3.686 1.00 97.38 92 ASP A CA 1
ATOM 719 C C . ASP A 1 92 ? 3.039 -6.764 -3.525 1.00 97.38 92 ASP A C 1
ATOM 721 O O . ASP A 1 92 ? 2.770 -5.565 -3.564 1.00 97.38 92 ASP A O 1
ATOM 725 N N . ILE A 1 93 ? 4.278 -7.206 -3.339 1.00 97.62 93 ILE A N 1
ATOM 726 C CA . ILE A 1 93 ? 5.453 -6.356 -3.175 1.00 97.62 93 ILE A CA 1
ATOM 727 C C . ILE A 1 93 ? 6.393 -6.666 -4.338 1.00 97.62 93 ILE A C 1
ATOM 729 O O . ILE A 1 93 ? 7.101 -7.673 -4.324 1.00 97.62 93 ILE A O 1
ATOM 733 N N . GLU A 1 94 ? 6.400 -5.814 -5.358 1.00 96.88 94 GLU A N 1
ATOM 734 C CA . GLU A 1 94 ? 7.224 -5.975 -6.554 1.00 96.88 94 GLU A CA 1
ATOM 735 C C . GLU A 1 94 ? 8.514 -5.153 -6.457 1.00 96.88 94 GLU A C 1
ATOM 737 O O . GLU A 1 94 ? 8.511 -3.924 -6.351 1.00 96.88 94 GLU A O 1
ATOM 742 N N . VAL A 1 95 ? 9.649 -5.848 -6.542 1.00 97.19 95 VAL A N 1
ATOM 743 C CA . VAL A 1 95 ? 10.985 -5.252 -6.474 1.00 97.19 95 VAL A CA 1
ATOM 744 C C . VAL A 1 95 ? 11.555 -5.062 -7.879 1.00 97.19 95 VAL A C 1
ATOM 746 O O . VAL A 1 95 ? 11.763 -6.030 -8.616 1.00 97.19 95 VAL A O 1
ATOM 749 N N . SER A 1 96 ? 11.900 -3.821 -8.235 1.00 94.56 96 SER A N 1
ATOM 750 C CA . SER A 1 96 ? 12.526 -3.484 -9.518 1.00 94.56 96 SER A CA 1
ATOM 751 C C . SER A 1 96 ? 13.913 -2.865 -9.338 1.00 94.56 96 SER A C 1
ATOM 753 O O . SER A 1 96 ? 14.049 -1.684 -9.021 1.00 94.56 96 SER A O 1
ATOM 755 N N . HIS A 1 97 ? 14.962 -3.647 -9.620 1.00 93.25 97 HIS A N 1
ATOM 756 C CA . HIS A 1 97 ? 16.352 -3.155 -9.632 1.00 93.25 97 HIS A CA 1
ATOM 757 C C . HIS A 1 97 ? 16.628 -2.180 -10.781 1.00 93.25 97 HIS A C 1
ATOM 759 O O . HIS A 1 97 ? 17.392 -1.240 -10.607 1.00 93.25 97 HIS A O 1
ATOM 765 N N . TRP A 1 98 ? 15.987 -2.373 -11.937 1.00 90.56 98 TRP A N 1
ATOM 766 C CA . TRP A 1 98 ? 16.152 -1.503 -13.108 1.00 90.56 98 TRP A CA 1
ATOM 767 C C . TRP A 1 98 ? 15.599 -0.095 -12.878 1.00 90.56 98 TRP A C 1
ATOM 769 O O . TRP A 1 98 ? 16.225 0.882 -13.275 1.00 90.56 98 TRP A O 1
ATOM 779 N N . GLY A 1 99 ? 14.425 -0.001 -12.249 1.00 89.44 99 GLY A N 1
ATOM 780 C CA . GLY A 1 99 ? 13.769 1.275 -11.962 1.00 89.44 99 GLY A CA 1
ATOM 781 C C . GLY A 1 99 ? 14.110 1.862 -10.593 1.00 89.44 99 GLY A C 1
ATOM 782 O O . GLY A 1 99 ? 13.622 2.941 -10.280 1.00 89.44 99 GLY A O 1
ATOM 783 N N . GLY A 1 100 ? 14.875 1.150 -9.756 1.00 94.06 100 GLY A N 1
ATOM 784 C CA . GLY A 1 100 ? 15.096 1.544 -8.361 1.00 94.06 100 GLY A CA 1
ATOM 785 C C . GLY A 1 100 ? 13.789 1.728 -7.580 1.00 94.06 100 GLY A C 1
ATOM 786 O O . GLY A 1 100 ? 13.727 2.564 -6.679 1.00 94.06 100 GLY A O 1
ATOM 787 N N . ASN A 1 101 ? 12.746 0.970 -7.932 1.00 96.06 101 ASN A N 1
ATOM 788 C CA . ASN A 1 101 ? 11.385 1.144 -7.425 1.00 96.06 101 ASN A CA 1
ATOM 789 C C . ASN A 1 101 ? 10.902 -0.108 -6.680 1.00 96.06 101 ASN A C 1
ATOM 791 O O . ASN A 1 101 ? 11.189 -1.238 -7.088 1.00 96.06 101 ASN A O 1
ATOM 795 N N . LEU A 1 102 ? 10.150 0.117 -5.609 1.00 97.00 102 LEU A N 1
ATOM 796 C CA . LEU A 1 102 ? 9.394 -0.880 -4.867 1.00 97.00 102 LEU A CA 1
ATOM 797 C C . LEU A 1 102 ? 7.908 -0.552 -5.039 1.00 97.00 102 LEU A C 1
ATOM 799 O O . LEU A 1 102 ? 7.415 0.400 -4.432 1.00 97.00 102 LEU A O 1
ATOM 803 N N . ALA A 1 103 ? 7.216 -1.318 -5.876 1.00 97.19 103 ALA A N 1
ATOM 804 C CA . ALA A 1 103 ? 5.781 -1.163 -6.076 1.00 97.19 103 ALA A CA 1
ATOM 805 C C . ALA A 1 103 ? 5.040 -2.066 -5.088 1.00 97.19 103 ALA A C 1
ATOM 807 O O . ALA A 1 103 ? 5.364 -3.247 -4.960 1.00 97.19 103 ALA A O 1
ATOM 808 N N . ILE A 1 104 ? 4.074 -1.501 -4.373 1.00 97.12 104 ILE A N 1
ATOM 809 C CA . ILE A 1 104 ? 3.224 -2.234 -3.439 1.00 97.12 104 ILE A CA 1
ATOM 810 C C . ILE A 1 104 ? 1.789 -2.113 -3.939 1.00 97.12 104 ILE A C 1
ATOM 812 O O . ILE A 1 104 ? 1.317 -1.006 -4.189 1.00 97.12 104 ILE A O 1
ATOM 816 N N . GLU A 1 105 ? 1.108 -3.243 -4.084 1.00 97.25 105 GLU A N 1
ATOM 817 C CA . GLU A 1 105 ? -0.318 -3.321 -4.393 1.00 97.25 105 GLU A CA 1
ATOM 818 C C . GLU A 1 105 ? -0.995 -4.196 -3.342 1.00 97.25 105 GLU A C 1
ATOM 820 O O . GLU A 1 105 ? -0.532 -5.286 -3.019 1.00 97.25 105 GLU A O 1
ATOM 825 N N . GLU A 1 106 ? -2.105 -3.721 -2.802 1.00 97.19 106 GLU A N 1
ATOM 826 C CA . GLU A 1 106 ? -2.934 -4.462 -1.872 1.00 97.19 106 GLU A CA 1
ATOM 827 C C . GLU A 1 106 ? -4.364 -4.541 -2.376 1.00 97.19 106 GLU A C 1
ATOM 829 O O . GLU A 1 106 ? -4.960 -3.546 -2.801 1.00 97.19 106 GLU A O 1
ATOM 834 N N . ARG A 1 107 ? -4.945 -5.730 -2.259 1.00 97.44 107 ARG A N 1
ATOM 835 C CA . ARG A 1 107 ? -6.335 -6.004 -2.581 1.00 97.44 107 ARG A CA 1
ATOM 836 C C . ARG A 1 107 ? -7.071 -6.483 -1.343 1.00 97.44 107 ARG A C 1
ATOM 838 O O . ARG A 1 107 ? -6.715 -7.499 -0.750 1.00 97.44 107 ARG A O 1
ATOM 845 N N . TYR A 1 108 ? -8.130 -5.760 -1.002 1.00 97.00 108 TYR A N 1
ATOM 846 C CA . TYR A 1 108 ? -8.965 -6.020 0.161 1.00 97.00 108 TYR A CA 1
ATOM 847 C C . TYR A 1 108 ? -10.322 -6.560 -0.270 1.00 97.00 108 TYR A C 1
ATOM 849 O O . TYR A 1 108 ? -10.976 -5.982 -1.141 1.00 97.00 108 TYR A O 1
ATOM 857 N N . TRP A 1 109 ? -10.782 -7.612 0.404 1.00 97.44 109 TRP A N 1
ATOM 858 C CA . TRP A 1 109 ? -12.185 -8.031 0.423 1.00 97.44 109 TRP A CA 1
ATOM 859 C C . TRP A 1 109 ? -12.804 -7.642 1.762 1.00 97.44 109 TRP A C 1
ATOM 861 O O . TRP A 1 109 ? -12.995 -8.475 2.651 1.00 97.44 109 TRP A O 1
ATOM 871 N N . LEU A 1 110 ? -13.086 -6.347 1.905 1.00 96.38 110 LEU A N 1
ATOM 872 C CA . LEU A 1 110 ? -13.544 -5.752 3.152 1.00 96.38 110 LEU A CA 1
ATOM 873 C C . LEU A 1 110 ? -15.032 -6.042 3.395 1.00 96.38 110 LEU A C 1
ATOM 875 O O . LEU A 1 110 ? -15.856 -5.978 2.479 1.00 96.38 110 LEU A O 1
ATOM 879 N N . ARG A 1 111 ? -15.391 -6.296 4.649 1.00 96.31 111 ARG A N 1
ATOM 880 C CA . ARG A 1 111 ? -16.759 -6.422 5.155 1.00 96.31 111 ARG A CA 1
ATOM 881 C C . ARG A 1 111 ? -16.908 -5.640 6.458 1.00 96.31 111 ARG A C 1
ATOM 883 O O . ARG A 1 111 ? -15.950 -5.492 7.214 1.00 96.31 111 ARG A O 1
ATOM 890 N N . ASN A 1 112 ? -18.104 -5.113 6.700 1.00 96.31 112 ASN A N 1
ATOM 891 C CA . ASN A 1 112 ? -18.458 -4.537 7.994 1.00 96.31 112 ASN A CA 1
ATOM 892 C C . ASN A 1 112 ? -19.310 -5.556 8.760 1.00 96.31 112 ASN A C 1
ATOM 894 O O . ASN A 1 112 ? -20.442 -5.825 8.369 1.00 96.31 112 ASN A O 1
ATOM 898 N N . ASP A 1 113 ? -18.773 -6.100 9.845 1.00 94.88 113 ASP A N 1
ATOM 899 C CA . ASP A 1 113 ? -19.423 -7.085 10.719 1.00 94.88 113 ASP A CA 1
ATOM 900 C C . ASP A 1 113 ? -20.288 -6.430 11.810 1.00 94.88 113 ASP A C 1
ATOM 902 O O . ASP A 1 113 ? -20.710 -7.070 12.774 1.00 94.88 113 ASP A O 1
ATOM 906 N N . GLY A 1 114 ? -20.562 -5.130 11.676 1.00 93.06 114 GLY A N 1
ATOM 907 C CA . GLY A 1 114 ? -21.503 -4.420 12.527 1.00 93.06 114 GLY A CA 1
ATOM 908 C C . GLY A 1 114 ? -22.959 -4.857 12.329 1.00 93.06 114 GLY A C 1
ATOM 909 O O . GLY A 1 114 ? -23.288 -5.728 11.526 1.00 93.06 114 GLY A O 1
ATOM 910 N N . ALA A 1 115 ? -23.866 -4.206 13.057 1.00 93.19 115 ALA A N 1
ATOM 911 C CA . ALA A 1 115 ? -25.291 -4.521 12.995 1.00 93.19 115 ALA A CA 1
ATOM 912 C C . ALA A 1 115 ? -25.884 -4.258 11.597 1.00 93.19 115 ALA A C 1
ATOM 914 O O . ALA A 1 115 ? -25.735 -3.168 11.036 1.00 93.19 115 ALA A O 1
ATOM 915 N N . ASN A 1 116 ? -26.604 -5.247 11.063 1.00 94.19 116 ASN A N 1
ATOM 916 C CA . ASN A 1 116 ? -27.314 -5.122 9.792 1.00 94.19 116 ASN A CA 1
ATOM 917 C C . ASN A 1 116 ? -28.434 -4.077 9.874 1.00 94.19 116 ASN A C 1
ATOM 919 O O . ASN A 1 116 ? -29.064 -3.879 10.916 1.00 94.19 116 ASN A O 1
ATOM 923 N N . LEU A 1 117 ? -28.734 -3.444 8.739 1.00 91.88 117 LEU A N 1
ATOM 924 C CA . LEU A 1 117 ? -29.879 -2.546 8.635 1.00 91.88 117 LEU A CA 1
ATOM 925 C C . LEU A 1 117 ? -31.192 -3.341 8.677 1.00 91.88 117 LEU A C 1
ATOM 927 O O . LEU A 1 117 ? -31.394 -4.262 7.891 1.00 91.88 117 LEU A O 1
ATOM 931 N N . SER A 1 118 ? -32.098 -2.959 9.579 1.00 91.62 118 SER A N 1
ATOM 932 C CA . SER A 1 118 ? -33.436 -3.559 9.693 1.00 91.62 118 SER A CA 1
ATOM 933 C C . SER A 1 118 ? -34.373 -3.158 8.551 1.00 91.62 118 SER A C 1
ATOM 935 O O . SER A 1 118 ? -35.232 -3.933 8.141 1.00 91.62 118 SER A O 1
ATOM 937 N N . LYS A 1 119 ? -34.208 -1.934 8.042 1.00 92.12 119 LYS A N 1
ATOM 938 C CA . LYS A 1 119 ? -34.916 -1.384 6.882 1.00 92.12 119 LYS A CA 1
ATOM 939 C C . LYS A 1 119 ? -33.936 -1.163 5.735 1.00 92.12 119 LYS A C 1
ATOM 941 O O . LYS A 1 119 ? -32.726 -1.102 5.943 1.00 92.12 119 LYS A O 1
ATOM 946 N N . ASN A 1 120 ? -34.474 -0.988 4.533 1.00 92.44 120 ASN A N 1
ATOM 947 C CA . ASN A 1 120 ? -33.678 -0.618 3.367 1.00 92.44 120 ASN A CA 1
ATOM 948 C C . ASN A 1 120 ? -32.921 0.698 3.593 1.00 92.44 120 ASN A C 1
ATOM 950 O O . ASN A 1 120 ? -33.324 1.543 4.392 1.00 92.44 120 ASN A O 1
ATOM 954 N N . PHE A 1 121 ? -31.819 0.859 2.863 1.00 94.25 121 PHE A N 1
ATOM 955 C CA . PHE A 1 121 ? -31.018 2.073 2.897 1.00 94.25 121 PHE A CA 1
ATOM 956 C C . PHE A 1 121 ? -31.803 3.262 2.320 1.00 94.25 121 PHE A C 1
ATOM 958 O O . PHE A 1 121 ? -32.187 3.237 1.151 1.00 94.25 121 PHE A O 1
ATOM 965 N N . ASP A 1 122 ? -31.982 4.319 3.113 1.00 94.12 122 ASP A N 1
ATOM 966 C CA . ASP A 1 122 ? -32.491 5.613 2.670 1.00 94.12 122 ASP A CA 1
ATOM 967 C C . ASP A 1 122 ? -31.330 6.613 2.498 1.00 94.12 122 ASP A C 1
ATOM 969 O O . ASP A 1 122 ? -30.524 6.861 3.404 1.00 94.12 122 ASP A O 1
ATOM 973 N N . ARG A 1 123 ? -31.227 7.195 1.297 1.00 92.12 123 ARG A N 1
ATOM 974 C CA . ARG A 1 123 ? -30.206 8.194 0.954 1.00 92.12 123 ARG A CA 1
ATOM 975 C C . ARG A 1 123 ? -30.490 9.557 1.586 1.00 92.12 123 ARG A C 1
ATOM 977 O O . ARG A 1 123 ? -29.539 10.286 1.870 1.00 92.12 123 ARG A O 1
ATOM 984 N N . VAL A 1 124 ? -31.759 9.912 1.775 1.00 92.12 124 VAL A N 1
ATOM 985 C CA . VAL A 1 124 ? -32.182 11.191 2.357 1.00 92.12 124 VAL A CA 1
ATOM 986 C C . VAL A 1 124 ? -31.847 11.213 3.843 1.00 92.12 124 VAL A C 1
ATOM 988 O O . VAL A 1 124 ? -31.235 12.176 4.309 1.00 92.12 124 VAL A O 1
ATOM 991 N N . GLU A 1 125 ? -32.152 10.132 4.569 1.00 89.31 125 GLU A N 1
ATOM 992 C CA . GLU A 1 125 ? -31.740 9.987 5.972 1.00 89.31 125 GLU A CA 1
ATOM 993 C C . GLU A 1 125 ? -30.215 10.042 6.114 1.00 89.31 125 GLU A C 1
ATOM 995 O O . GLU A 1 125 ? -29.701 10.781 6.955 1.00 89.31 125 GLU A O 1
ATOM 1000 N N . TRP A 1 126 ? -29.481 9.343 5.240 1.00 90.50 126 TRP A N 1
ATOM 1001 C CA . TRP A 1 126 ? -28.018 9.385 5.228 1.00 90.50 126 TRP A CA 1
ATOM 1002 C C . TRP A 1 126 ? -27.457 10.794 5.005 1.00 90.50 126 TRP A C 1
ATOM 1004 O O . TRP A 1 126 ? -26.536 11.226 5.706 1.00 90.50 126 TRP A O 1
ATOM 1014 N N . ALA A 1 127 ? -28.006 11.524 4.031 1.00 89.75 127 ALA A N 1
ATOM 1015 C CA . ALA A 1 127 ? -27.600 12.896 3.760 1.00 89.75 127 ALA A CA 1
ATOM 1016 C C . ALA A 1 127 ? -27.871 13.781 4.983 1.00 89.75 127 ALA A C 1
ATOM 1018 O O . ALA A 1 127 ? -26.972 14.489 5.434 1.00 89.75 127 ALA A O 1
ATOM 1019 N N . ARG A 1 128 ? -29.065 13.670 5.582 1.00 88.44 128 ARG A N 1
ATOM 1020 C CA . ARG A 1 128 ? -29.440 14.401 6.801 1.00 88.44 128 ARG A CA 1
ATOM 1021 C C . ARG A 1 128 ? -28.492 14.105 7.968 1.00 88.44 128 ARG A C 1
ATOM 1023 O O . ARG A 1 128 ? -28.079 15.037 8.652 1.00 88.44 128 ARG A O 1
ATOM 1030 N N . GLN A 1 129 ? -28.106 12.844 8.167 1.00 85.19 129 GLN A N 1
ATOM 1031 C CA . GLN A 1 129 ? -27.160 12.438 9.213 1.00 85.19 129 GLN A CA 1
ATOM 1032 C C . GLN A 1 129 ? -25.745 12.971 8.952 1.00 85.19 129 GLN A C 1
ATOM 1034 O O . GLN A 1 129 ? -25.080 13.419 9.885 1.00 85.19 129 GLN A O 1
ATOM 1039 N N . SER A 1 130 ? -25.311 12.989 7.688 1.00 82.88 130 SER A N 1
ATOM 1040 C CA . SER A 1 130 ? -23.999 13.518 7.289 1.00 82.88 130 SER A CA 1
ATOM 1041 C C . SER A 1 130 ? -23.864 15.019 7.576 1.00 82.88 130 SER A C 1
ATOM 1043 O O . SER A 1 130 ? -22.789 15.469 7.964 1.00 82.88 130 SER A O 1
ATOM 1045 N N . TYR A 1 131 ? -24.949 15.794 7.447 1.00 81.94 131 TYR A N 1
ATOM 1046 C CA . TYR A 1 131 ? -24.973 17.207 7.851 1.00 81.94 131 TYR A CA 1
ATOM 1047 C C . TYR A 1 131 ? -24.944 17.399 9.376 1.00 81.94 131 TYR A C 1
ATOM 1049 O O . TYR A 1 131 ? -24.459 18.420 9.854 1.00 81.94 131 TYR A O 1
ATOM 1057 N N . GLY A 1 132 ? -25.458 16.432 10.141 1.00 73.19 132 GLY A N 1
ATOM 1058 C CA . GLY A 1 132 ? -25.650 16.535 11.589 1.00 73.19 132 GLY A CA 1
ATOM 1059 C C . GLY A 1 132 ? -24.439 16.187 12.461 1.00 73.19 132 GLY A C 1
ATOM 1060 O O . GLY A 1 132 ? -24.598 16.144 13.676 1.00 73.19 132 GLY A O 1
ATOM 1061 N N . SER A 1 133 ? -23.255 15.909 11.895 1.00 65.00 133 SER A N 1
ATOM 1062 C CA . SER A 1 133 ? -22.054 15.481 12.649 1.00 65.00 133 SER A CA 1
ATOM 1063 C C . SER A 1 133 ? -22.290 14.276 13.591 1.00 65.00 133 SER A C 1
ATOM 1065 O O . SER A 1 133 ? -21.554 14.077 14.561 1.00 65.00 133 SER A O 1
ATOM 1067 N N . GLY A 1 134 ? -23.319 13.465 13.334 1.00 69.25 134 GLY A N 1
ATOM 1068 C CA . GLY A 1 134 ? -23.646 12.315 14.173 1.00 69.25 134 GLY A CA 1
ATOM 1069 C C . GLY A 1 134 ? -22.635 11.184 13.996 1.00 69.25 134 GLY A C 1
ATOM 1070 O O . GLY A 1 134 ? -22.189 10.917 12.879 1.00 69.25 134 GLY A O 1
ATOM 1071 N N . ALA A 1 135 ? -22.298 10.491 15.087 1.00 77.62 135 ALA A N 1
ATOM 1072 C CA . ALA A 1 135 ? -21.528 9.255 15.000 1.00 77.62 135 ALA A CA 1
ATOM 1073 C C . ALA A 1 135 ? -22.300 8.216 14.163 1.00 77.62 135 ALA A C 1
ATOM 1075 O O . ALA A 1 135 ? -23.529 8.138 14.229 1.00 77.62 135 ALA A O 1
ATOM 1076 N N . SER A 1 136 ? -21.585 7.445 13.345 1.00 87.12 136 SER A N 1
ATOM 1077 C CA . SER A 1 136 ? -22.175 6.457 12.444 1.00 87.12 136 SER A CA 1
ATOM 1078 C C . SER A 1 136 ? -21.357 5.175 12.468 1.00 87.12 136 SER A C 1
ATOM 1080 O O . SER A 1 136 ? -20.137 5.213 12.323 1.00 87.12 136 SER A O 1
ATOM 1082 N N . SER A 1 137 ? -22.048 4.043 12.586 1.00 90.25 137 SER A N 1
ATOM 1083 C CA . SER A 1 137 ? -21.462 2.704 12.482 1.00 90.25 137 SER A CA 1
ATOM 1084 C C . SER A 1 137 ? -21.083 2.304 11.052 1.00 90.25 137 SER A C 1
ATOM 1086 O O . SER A 1 137 ? -20.483 1.250 10.835 1.00 90.25 137 SER A O 1
ATOM 1088 N N . ALA A 1 138 ? -21.439 3.120 10.058 1.00 92.50 138 ALA A N 1
ATOM 1089 C CA . ALA A 1 138 ? -21.057 2.888 8.677 1.00 92.50 138 ALA A CA 1
ATOM 1090 C C . ALA A 1 138 ? -19.628 3.365 8.409 1.00 92.50 138 ALA A C 1
ATOM 1092 O O . ALA A 1 138 ? -19.211 4.437 8.851 1.00 92.50 138 ALA A O 1
ATOM 1093 N N . LEU A 1 139 ? -18.897 2.609 7.593 1.00 93.50 139 LEU A N 1
ATOM 1094 C CA . LEU A 1 139 ? -17.606 3.052 7.091 1.00 93.50 139 LEU A CA 1
ATOM 1095 C C . LEU A 1 139 ? -17.797 4.156 6.047 1.00 93.50 139 LEU A C 1
ATOM 1097 O O . LEU A 1 139 ? -18.364 3.917 4.979 1.00 93.50 139 LEU A O 1
ATOM 1101 N N . GLN A 1 140 ? -17.286 5.347 6.351 1.00 91.44 140 GLN A N 1
ATOM 1102 C CA . GLN A 1 140 ? -17.296 6.501 5.445 1.00 91.44 140 GLN A CA 1
ATOM 1103 C C . GLN A 1 140 ? -15.937 6.748 4.786 1.00 91.44 140 GLN A C 1
ATOM 1105 O O . GLN A 1 140 ? -15.863 7.128 3.619 1.00 91.44 140 GLN A O 1
ATOM 1110 N N . GLU A 1 141 ? -14.862 6.570 5.551 1.00 93.12 141 GLU A N 1
ATOM 1111 C CA . GLU A 1 141 ? -13.503 6.912 5.154 1.00 93.12 141 GLU A CA 1
ATOM 1112 C C . GLU A 1 141 ? -12.519 5.947 5.818 1.00 93.12 141 GLU A C 1
ATOM 1114 O O . GLU A 1 141 ? -12.613 5.676 7.016 1.00 93.12 141 GLU A O 1
ATOM 1119 N N . LEU A 1 142 ? -11.568 5.450 5.034 1.00 94.44 142 LEU A N 1
ATOM 1120 C CA . LEU A 1 142 ? -10.419 4.682 5.487 1.00 94.44 142 LEU A CA 1
ATOM 1121 C C . LEU A 1 142 ? -9.189 5.580 5.435 1.00 94.44 142 LEU A C 1
ATOM 1123 O O . LEU A 1 142 ? -8.887 6.178 4.404 1.00 94.44 142 LEU A O 1
ATOM 1127 N N . LYS A 1 143 ? -8.465 5.663 6.548 1.00 94.06 143 LYS A N 1
ATOM 1128 C CA . LYS A 1 143 ? -7.213 6.413 6.625 1.00 94.06 143 LYS A CA 1
ATOM 1129 C C . LYS A 1 143 ? -6.058 5.445 6.522 1.00 94.06 143 LYS A C 1
ATOM 1131 O O . LYS A 1 143 ? -5.927 4.552 7.349 1.00 94.06 143 LYS A O 1
ATOM 1136 N N . TYR A 1 144 ? -5.224 5.642 5.521 1.00 93.25 144 TYR A N 1
ATOM 1137 C CA . TYR A 1 144 ? -4.107 4.780 5.208 1.00 93.25 144 TYR A CA 1
ATOM 1138 C C . TYR A 1 144 ? -2.800 5.546 5.464 1.00 93.25 144 TYR A C 1
ATOM 1140 O O . TYR A 1 144 ? -2.476 6.472 4.712 1.00 93.25 144 TYR A O 1
ATOM 1148 N N . PRO A 1 145 ? -2.069 5.241 6.552 1.00 92.44 145 PRO A N 1
ATOM 1149 C CA . PRO A 1 145 ? -0.761 5.830 6.804 1.00 92.44 145 PRO A CA 1
ATOM 1150 C C . PRO A 1 145 ? 0.280 5.090 5.969 1.00 92.44 145 PRO A C 1
ATOM 1152 O O . PRO A 1 145 ? 0.471 3.889 6.154 1.00 92.44 145 PRO A O 1
ATOM 1155 N N . LEU A 1 146 ? 0.917 5.815 5.057 1.00 92.81 146 LEU A N 1
ATOM 1156 C CA . LEU A 1 146 ? 1.983 5.337 4.186 1.00 92.81 146 LEU A CA 1
ATOM 1157 C C . LEU A 1 146 ? 3.339 5.834 4.687 1.00 92.81 146 LEU A C 1
ATOM 1159 O O . LEU A 1 146 ? 3.451 6.912 5.286 1.00 92.81 146 LEU A O 1
ATOM 1163 N N . LYS A 1 147 ? 4.397 5.077 4.395 1.00 89.50 147 LYS A N 1
ATOM 1164 C CA . LYS A 1 147 ? 5.762 5.495 4.733 1.00 89.50 147 LYS A CA 1
ATOM 1165 C C . LYS A 1 147 ? 6.165 6.820 4.046 1.00 89.50 147 LYS A C 1
ATOM 1167 O O . LYS A 1 147 ? 5.693 7.142 2.953 1.00 89.50 147 LYS A O 1
ATOM 1172 N N . PRO A 1 148 ? 7.069 7.607 4.663 1.00 89.50 148 PRO A N 1
ATOM 1173 C CA . PRO A 1 148 ? 7.597 8.817 4.040 1.00 89.50 148 PRO A CA 1
ATOM 1174 C C . PRO A 1 148 ? 8.272 8.501 2.697 1.00 89.50 148 PRO A C 1
ATOM 1176 O O . PRO A 1 148 ? 9.045 7.548 2.593 1.00 89.50 148 PRO A O 1
ATOM 1179 N N . GLY A 1 149 ? 8.009 9.318 1.677 1.00 87.75 149 GLY A N 1
ATOM 1180 C CA . GLY A 1 149 ? 8.561 9.123 0.332 1.00 87.75 149 GLY A CA 1
ATOM 1181 C C . GLY A 1 149 ? 7.761 8.182 -0.574 1.00 87.75 149 GLY A C 1
ATOM 1182 O O . GLY A 1 149 ? 8.218 7.911 -1.684 1.00 87.75 149 GLY A O 1
ATOM 1183 N N . SER A 1 150 ? 6.581 7.712 -0.150 1.00 92.94 150 SER A N 1
ATOM 1184 C CA . SER A 1 150 ? 5.636 7.058 -1.060 1.00 92.94 150 SER A CA 1
ATOM 1185 C C . SER A 1 150 ? 5.151 8.028 -2.147 1.00 92.94 150 SER A C 1
ATOM 1187 O O . SER A 1 150 ? 4.892 9.209 -1.890 1.00 92.94 150 SER A O 1
ATOM 1189 N N . VAL A 1 151 ? 5.018 7.534 -3.373 1.00 92.94 151 VAL A N 1
ATOM 1190 C CA . VAL A 1 151 ? 4.585 8.299 -4.550 1.00 92.94 151 VAL A CA 1
ATOM 1191 C C . VAL A 1 151 ? 3.563 7.504 -5.358 1.00 92.94 151 VAL A C 1
ATOM 1193 O O . VAL A 1 151 ? 3.435 6.292 -5.197 1.00 92.94 151 VAL A O 1
ATOM 1196 N N . ASP A 1 152 ? 2.815 8.206 -6.204 1.00 94.38 152 ASP A N 1
ATOM 1197 C CA . ASP A 1 152 ? 1.832 7.639 -7.134 1.00 94.38 152 ASP A CA 1
ATOM 1198 C C . ASP A 1 152 ? 0.821 6.650 -6.515 1.00 94.38 152 ASP A C 1
ATOM 1200 O O . ASP A 1 152 ? 0.648 5.546 -7.039 1.00 94.38 152 ASP A O 1
ATOM 1204 N N . PRO A 1 153 ? 0.136 7.002 -5.407 1.00 96.06 153 PRO A N 1
ATOM 1205 C CA . PRO A 1 153 ? -0.925 6.154 -4.898 1.00 96.06 153 PRO A CA 1
ATOM 1206 C C . PRO A 1 153 ? -2.121 6.154 -5.855 1.00 96.06 153 PRO A C 1
ATOM 1208 O O . PRO A 1 153 ? -2.549 7.207 -6.337 1.00 96.06 153 PRO A O 1
ATOM 1211 N N . TYR A 1 154 ? -2.709 4.986 -6.072 1.00 96.62 154 TYR A N 1
ATOM 1212 C CA . TYR A 1 154 ? -3.949 4.822 -6.820 1.00 96.62 154 TYR A CA 1
ATOM 1213 C C . TYR A 1 154 ? -4.957 3.997 -6.020 1.00 96.62 154 TYR A C 1
ATOM 1215 O O . TYR A 1 154 ? -4.599 3.167 -5.185 1.00 96.62 154 TYR A O 1
ATOM 1223 N N . PHE A 1 155 ? -6.239 4.244 -6.282 1.00 97.31 155 PHE A N 1
ATOM 1224 C CA . PHE A 1 155 ? -7.355 3.592 -5.609 1.00 97.31 155 PHE A CA 1
ATOM 1225 C C . PHE A 1 155 ? -8.399 3.175 -6.641 1.00 97.31 155 PHE A C 1
ATOM 1227 O O . PHE A 1 155 ? -9.016 4.003 -7.316 1.00 97.31 155 PHE A O 1
ATOM 1234 N N . THR A 1 156 ? -8.578 1.867 -6.785 1.00 97.19 156 THR A N 1
ATOM 1235 C CA . THR A 1 156 ? -9.437 1.279 -7.813 1.00 97.19 156 THR A CA 1
ATOM 1236 C C . THR A 1 156 ? -10.364 0.241 -7.203 1.00 97.19 156 THR A C 1
ATOM 1238 O O . THR A 1 156 ? -10.041 -0.415 -6.219 1.00 97.19 156 THR A O 1
ATOM 1241 N N . ASP A 1 157 ? -11.543 0.120 -7.785 1.00 95.19 157 ASP A N 1
ATOM 1242 C CA . ASP A 1 157 ? -12.518 -0.930 -7.507 1.00 95.19 157 ASP A CA 1
ATOM 1243 C C . ASP A 1 157 ? -12.451 -1.957 -8.657 1.00 95.19 157 ASP A C 1
ATOM 1245 O O . ASP A 1 157 ? -11.828 -1.695 -9.691 1.00 95.19 157 ASP A O 1
ATOM 1249 N N . ASP A 1 158 ? -13.121 -3.101 -8.535 1.00 92.31 158 ASP A N 1
ATOM 1250 C CA . ASP A 1 158 ? -13.194 -4.113 -9.596 1.00 92.31 158 ASP A CA 1
ATOM 1251 C C . ASP A 1 158 ? -13.855 -3.551 -10.880 1.00 92.31 158 ASP A C 1
ATOM 1253 O O . ASP A 1 158 ? -13.548 -3.987 -11.988 1.00 92.31 158 ASP A O 1
ATOM 1257 N N . VAL A 1 159 ? -14.720 -2.533 -10.748 1.00 94.00 159 VAL A N 1
ATOM 1258 C CA . VAL A 1 159 ? -15.384 -1.827 -11.870 1.00 94.00 159 VAL A CA 1
ATOM 1259 C C . VAL A 1 159 ? -14.538 -0.661 -12.420 1.00 94.00 159 VAL A C 1
ATOM 1261 O O . VAL A 1 159 ? -14.898 -0.032 -13.414 1.00 94.00 159 VAL A O 1
ATOM 1264 N N . GLY A 1 160 ? -13.404 -0.345 -11.790 1.00 94.81 160 GLY A N 1
ATOM 1265 C CA . GLY A 1 160 ? -12.471 0.688 -12.238 1.00 94.81 160 GLY A CA 1
ATOM 1266 C C . GLY A 1 160 ? -12.210 1.782 -11.205 1.00 94.81 160 GLY A C 1
ATOM 1267 O O . GLY A 1 160 ? -12.535 1.658 -10.023 1.00 94.81 160 GLY A O 1
ATOM 1268 N N . ASN A 1 161 ? -11.599 2.875 -11.662 1.00 96.19 161 ASN A N 1
ATOM 1269 C CA . ASN A 1 161 ? -11.047 3.911 -10.791 1.00 96.19 161 ASN A CA 1
ATOM 1270 C C . ASN A 1 161 ? -12.089 4.573 -9.876 1.00 96.19 161 ASN A C 1
ATOM 1272 O O . ASN A 1 161 ? -13.217 4.848 -10.294 1.00 96.19 161 ASN A O 1
ATOM 1276 N N . VAL A 1 162 ? -11.679 4.877 -8.642 1.00 96.81 162 VAL A N 1
ATOM 1277 C CA . VAL A 1 162 ? -12.496 5.591 -7.659 1.00 96.81 162 VAL A CA 1
ATOM 1278 C C . VAL A 1 162 ? -11.822 6.920 -7.338 1.00 96.81 162 VAL A C 1
ATOM 1280 O O . VAL A 1 162 ? -10.773 6.972 -6.710 1.00 96.81 162 VAL A O 1
ATOM 1283 N N . SER A 1 163 ? -12.435 8.022 -7.769 1.00 95.31 163 SER A N 1
ATOM 1284 C CA . SER A 1 163 ? -11.852 9.365 -7.635 1.00 95.31 163 SER A CA 1
ATOM 1285 C C . SER A 1 163 ? -11.975 9.965 -6.231 1.00 95.31 163 SER A C 1
ATOM 1287 O O . SER A 1 163 ? -11.420 11.029 -5.966 1.00 95.31 163 SER A O 1
ATOM 1289 N N . THR A 1 164 ? -12.716 9.328 -5.324 1.00 95.69 164 THR A N 1
ATOM 1290 C CA . THR A 1 164 ? -12.961 9.804 -3.956 1.00 95.69 164 THR A CA 1
ATOM 1291 C C . THR A 1 164 ? -11.822 9.421 -3.003 1.00 95.69 164 THR A C 1
ATOM 1293 O O . THR A 1 164 ? -12.045 8.854 -1.936 1.00 95.69 164 THR A O 1
ATOM 1296 N N . SER A 1 165 ? -10.588 9.754 -3.378 1.00 95.69 165 SER A N 1
ATOM 1297 C CA . SER A 1 165 ? -9.380 9.581 -2.564 1.00 95.69 165 SER A CA 1
ATOM 1298 C C . SER A 1 165 ? -8.631 10.902 -2.409 1.00 95.69 165 SER A C 1
ATOM 1300 O O . SER A 1 165 ? -8.608 11.720 -3.330 1.00 95.69 165 SER A O 1
ATOM 1302 N N . ARG A 1 166 ? -7.964 11.106 -1.274 1.00 96.00 166 ARG A N 1
ATOM 1303 C CA . ARG A 1 166 ? -7.121 12.277 -1.025 1.00 96.00 166 ARG A CA 1
ATOM 1304 C C . ARG A 1 166 ? -5.768 11.836 -0.495 1.00 96.00 166 ARG A C 1
ATOM 1306 O O . ARG A 1 166 ? -5.674 11.298 0.602 1.00 96.00 166 ARG A O 1
ATOM 1313 N N . TYR A 1 167 ? -4.722 12.116 -1.260 1.00 95.44 167 TYR A N 1
ATOM 1314 C CA . TYR A 1 167 ? -3.351 11.865 -0.842 1.00 95.44 167 TYR A CA 1
ATOM 1315 C C . TYR A 1 167 ? -2.697 13.144 -0.319 1.00 95.44 167 TYR A C 1
ATOM 1317 O O . TYR A 1 167 ? -2.792 14.204 -0.942 1.00 95.44 167 TYR A O 1
ATOM 1325 N N . ARG A 1 168 ? -2.030 13.045 0.829 1.00 93.06 168 ARG A N 1
ATOM 1326 C CA . ARG A 1 168 ? -1.166 14.084 1.386 1.00 93.06 168 ARG A CA 1
ATOM 1327 C C . ARG A 1 168 ? 0.233 13.490 1.557 1.00 93.06 168 ARG A C 1
ATOM 1329 O O . ARG A 1 168 ? 0.408 12.662 2.454 1.00 93.06 168 ARG A O 1
ATOM 1336 N N . PRO A 1 169 ? 1.207 13.873 0.715 1.00 89.75 169 PRO A N 1
ATOM 1337 C CA . PRO A 1 169 ? 2.567 13.371 0.839 1.00 89.75 169 PRO A CA 1
ATOM 1338 C C . PRO A 1 169 ? 3.169 13.778 2.188 1.00 89.75 169 PRO A C 1
ATOM 1340 O O . PRO A 1 169 ? 2.947 14.889 2.672 1.00 89.75 169 PRO A O 1
ATOM 1343 N N . GLY A 1 170 ? 3.912 12.858 2.797 1.00 83.31 170 GLY A N 1
ATOM 1344 C CA . GLY A 1 170 ? 4.620 13.097 4.049 1.00 83.31 170 GLY A CA 1
ATOM 1345 C C . GLY A 1 170 ? 5.895 13.908 3.820 1.00 83.31 170 GLY A C 1
ATOM 1346 O O . GLY A 1 170 ? 6.638 13.652 2.871 1.00 83.31 170 GLY A O 1
ATOM 1347 N N . ASN A 1 171 ? 6.168 14.873 4.699 1.00 82.69 171 ASN A N 1
ATOM 1348 C CA . ASN A 1 171 ? 7.482 15.521 4.771 1.00 82.69 171 ASN A CA 1
ATOM 1349 C C . ASN A 1 171 ? 8.526 14.534 5.338 1.00 82.69 171 ASN A C 1
ATOM 1351 O O . ASN A 1 171 ? 8.140 13.565 5.994 1.00 82.69 171 ASN A O 1
ATOM 1355 N N . PRO A 1 172 ? 9.841 14.764 5.156 1.00 77.00 172 PRO A N 1
ATOM 1356 C CA . PRO A 1 172 ? 10.870 13.927 5.776 1.00 77.00 172 PRO A CA 1
ATOM 1357 C C . PRO A 1 172 ? 10.623 13.754 7.285 1.00 77.00 172 PRO A C 1
ATOM 1359 O O . PRO A 1 172 ? 10.494 14.737 8.011 1.00 77.00 172 PRO A O 1
ATOM 1362 N N . GLY A 1 173 ? 10.498 12.504 7.742 1.00 75.94 173 GLY A N 1
ATOM 1363 C CA . GLY A 1 173 ? 10.194 12.169 9.141 1.00 75.94 173 GLY A CA 1
ATOM 1364 C C . GLY A 1 173 ? 8.706 12.162 9.528 1.00 75.94 173 GLY A C 1
ATOM 1365 O O . GLY A 1 173 ? 8.396 11.877 10.681 1.00 75.94 173 GLY A O 1
ATOM 1366 N N . ARG A 1 174 ? 7.777 12.439 8.601 1.00 84.25 174 ARG A N 1
ATOM 1367 C CA . ARG A 1 174 ? 6.325 12.302 8.813 1.00 84.25 174 ARG A CA 1
ATOM 1368 C C . ARG A 1 174 ? 5.708 11.346 7.800 1.00 84.25 174 ARG A C 1
ATOM 1370 O O . ARG A 1 174 ? 6.046 11.380 6.620 1.00 84.25 174 ARG A O 1
ATOM 1377 N N . GLU A 1 175 ? 4.785 10.516 8.272 1.00 86.38 175 GLU A N 1
ATOM 1378 C CA . GLU A 1 175 ? 4.013 9.598 7.431 1.00 86.38 175 GLU A CA 1
ATOM 1379 C C . GLU A 1 175 ? 3.210 10.364 6.372 1.00 86.38 175 GLU A C 1
ATOM 1381 O O . GLU A 1 175 ? 2.767 11.496 6.592 1.00 86.38 175 GLU A O 1
ATOM 1386 N N . ALA A 1 176 ? 3.027 9.742 5.210 1.00 91.19 176 ALA A N 1
ATOM 1387 C CA . ALA A 1 176 ? 2.100 10.236 4.209 1.00 91.19 176 ALA A CA 1
ATOM 1388 C C . ALA A 1 176 ? 0.690 9.724 4.538 1.00 91.19 176 ALA A C 1
ATOM 1390 O O . ALA A 1 176 ? 0.517 8.607 5.021 1.00 91.19 176 ALA A O 1
ATOM 1391 N N . HIS A 1 177 ? -0.334 10.533 4.285 1.00 92.62 177 HIS A N 1
ATOM 1392 C CA . HIS A 1 177 ? -1.715 10.174 4.602 1.00 92.62 177 HIS A CA 1
ATOM 1393 C C . HIS A 1 177 ? -2.521 10.000 3.321 1.00 92.62 177 HIS A C 1
ATOM 1395 O O . HIS A 1 177 ? -2.691 10.948 2.551 1.00 92.62 177 HIS A O 1
ATOM 1401 N N . LEU A 1 178 ? -3.046 8.798 3.110 1.00 95.50 178 LEU A N 1
ATOM 1402 C CA . LEU A 1 178 ? -3.967 8.480 2.030 1.00 95.50 178 LEU A CA 1
ATOM 1403 C C . LEU A 1 178 ? -5.364 8.243 2.619 1.00 95.50 178 LEU A C 1
ATOM 1405 O O . LEU A 1 178 ? -5.608 7.274 3.327 1.00 95.50 178 LEU A O 1
ATOM 1409 N N . GLU A 1 179 ? -6.283 9.166 2.361 1.00 96.06 179 GLU A N 1
ATOM 1410 C CA . GLU A 1 179 ? -7.684 9.093 2.784 1.00 96.06 179 GLU A CA 1
ATOM 1411 C C . GLU A 1 179 ? -8.498 8.481 1.631 1.00 96.06 179 GLU A C 1
ATOM 1413 O O . GLU A 1 179 ? -8.566 9.058 0.543 1.00 96.06 179 GLU A O 1
ATOM 1418 N N . LEU A 1 180 ? -9.103 7.313 1.843 1.00 96.25 180 LEU A N 1
ATOM 1419 C CA . LEU A 1 180 ? -9.893 6.582 0.849 1.00 96.25 180 LEU A CA 1
ATOM 1420 C C . LEU A 1 180 ? -11.368 6.602 1.241 1.00 96.25 180 LEU A C 1
ATOM 1422 O O . LEU A 1 180 ? -11.726 6.174 2.337 1.00 96.25 180 LEU A O 1
ATOM 1426 N N . LYS A 1 181 ? -12.245 7.054 0.345 1.00 95.81 181 LYS A N 1
ATOM 1427 C CA . LYS A 1 181 ? -13.697 6.989 0.550 1.00 95.81 181 LYS A CA 1
ATOM 1428 C C . LYS A 1 181 ? -14.302 5.978 -0.421 1.00 95.81 181 LYS A C 1
ATOM 1430 O O . LYS A 1 181 ? -14.226 6.213 -1.631 1.00 95.81 181 LYS A O 1
ATOM 1435 N N . PRO A 1 182 ? -14.894 4.876 0.072 1.00 95.62 182 PRO A N 1
ATOM 1436 C CA . PRO A 1 182 ? -15.632 3.930 -0.761 1.00 95.62 182 PRO A CA 1
ATOM 1437 C C . PRO A 1 182 ? -16.765 4.599 -1.556 1.00 95.62 182 PRO A C 1
ATOM 1439 O O . PRO A 1 182 ? -17.271 5.655 -1.170 1.00 95.62 182 PRO A O 1
ATOM 1442 N N . ARG A 1 183 ? -17.212 3.966 -2.653 1.00 95.19 183 ARG A N 1
ATOM 1443 C CA . ARG A 1 183 ? -18.303 4.489 -3.510 1.00 95.19 183 ARG A CA 1
ATOM 1444 C C . ARG A 1 183 ? -19.634 4.658 -2.765 1.00 95.19 183 ARG A C 1
ATOM 1446 O O . ARG A 1 183 ? -20.447 5.510 -3.121 1.00 95.19 183 ARG A O 1
ATOM 1453 N N . TYR A 1 184 ? -19.859 3.839 -1.745 1.00 94.25 184 TYR A N 1
ATOM 1454 C CA . TYR A 1 184 ? -21.039 3.850 -0.889 1.00 94.25 184 TYR A CA 1
ATOM 1455 C C . TYR A 1 184 ? -20.625 3.629 0.572 1.00 94.25 184 TYR A C 1
ATOM 1457 O O . TYR A 1 184 ? -19.609 2.978 0.819 1.00 94.25 184 TYR A O 1
ATOM 1465 N N . PRO A 1 185 ? -21.386 4.149 1.552 1.00 94.06 185 PRO A N 1
ATOM 1466 C CA . PRO A 1 185 ? -21.112 3.877 2.958 1.00 94.06 185 PRO A CA 1
ATOM 1467 C C . PRO A 1 185 ? -21.296 2.384 3.244 1.00 94.06 185 PRO A C 1
ATOM 1469 O O . PRO A 1 185 ? -22.340 1.820 2.920 1.00 94.06 185 PRO A O 1
ATOM 1472 N N . VAL A 1 186 ? -20.299 1.737 3.846 1.00 95.56 186 VAL A N 1
ATOM 1473 C CA . VAL A 1 186 ? -20.367 0.295 4.133 1.00 95.56 186 VAL A CA 1
ATOM 1474 C C . VAL A 1 186 ? -21.013 0.102 5.504 1.00 95.56 186 VAL A C 1
ATOM 1476 O O . VAL A 1 186 ? -20.354 0.257 6.534 1.00 95.56 186 VAL A O 1
ATOM 1479 N N . PHE A 1 187 ? -22.317 -0.176 5.520 1.00 94.81 187 PHE A N 1
ATOM 1480 C CA . PHE A 1 187 ? -23.073 -0.539 6.727 1.00 94.81 187 PHE A CA 1
ATOM 1481 C C . PHE A 1 187 ? -22.833 -2.001 7.129 1.00 94.81 187 PHE A C 1
ATOM 1483 O O . PHE A 1 187 ? -22.265 -2.771 6.357 1.00 94.81 187 PHE A O 1
ATOM 1490 N N . GLY A 1 188 ? -23.282 -2.387 8.328 1.00 94.62 188 GLY A N 1
ATOM 1491 C CA . GLY A 1 188 ? -23.206 -3.772 8.798 1.00 94.62 188 GLY A CA 1
ATOM 1492 C C . GLY A 1 188 ? -23.813 -4.762 7.798 1.00 94.62 188 GLY A C 1
ATOM 1493 O O . GLY A 1 188 ? -24.876 -4.514 7.218 1.00 94.62 188 GLY A O 1
ATOM 1494 N N . GLY A 1 189 ? -23.082 -5.845 7.545 1.00 93.81 189 GLY A N 1
ATOM 1495 C CA . GLY A 1 189 ? -23.386 -6.886 6.566 1.00 93.81 189 GLY A CA 1
ATOM 1496 C C . GLY A 1 189 ? -22.959 -6.569 5.130 1.00 93.81 189 GLY A C 1
ATOM 1497 O O . GLY A 1 189 ? -23.003 -7.456 4.276 1.00 93.81 189 GLY A O 1
ATOM 1498 N N . TRP A 1 190 ? -22.548 -5.333 4.825 1.00 96.88 190 TRP A N 1
ATOM 1499 C CA . TRP A 1 190 ? -22.136 -4.953 3.472 1.00 96.88 190 TRP A CA 1
ATOM 1500 C C . TRP A 1 190 ? -20.663 -5.278 3.227 1.00 96.88 190 TRP A C 1
ATOM 1502 O O . TRP A 1 190 ? -19.834 -5.273 4.140 1.00 96.88 190 TRP A O 1
ATOM 1512 N N . LYS A 1 191 ? -20.341 -5.544 1.959 1.00 96.88 191 LYS A N 1
ATOM 1513 C CA . LYS A 1 191 ? -18.995 -5.877 1.484 1.00 96.88 191 LYS A CA 1
ATOM 1514 C C . LYS A 1 191 ? -18.512 -4.815 0.503 1.00 96.88 191 LYS A C 1
ATOM 1516 O O . LYS A 1 191 ? -19.325 -4.213 -0.202 1.00 96.88 191 LYS A O 1
ATOM 1521 N N . TYR A 1 192 ? -17.207 -4.594 0.456 1.00 97.12 192 TYR A N 1
ATOM 1522 C CA . TYR A 1 192 ? -16.559 -3.684 -0.479 1.00 97.12 192 TYR A CA 1
ATOM 1523 C C . TYR A 1 192 ? -15.177 -4.230 -0.848 1.00 97.12 192 TYR A C 1
ATOM 1525 O O . TYR A 1 192 ? -14.293 -4.322 0.004 1.00 97.12 192 TYR A O 1
ATOM 1533 N N . SER A 1 193 ? -14.996 -4.617 -2.110 1.00 96.81 193 SER A N 1
ATOM 1534 C CA . SER A 1 193 ? -13.694 -5.009 -2.642 1.00 96.81 193 SER A CA 1
ATOM 1535 C C . SER A 1 193 ? -13.002 -3.806 -3.268 1.00 96.81 193 SER A C 1
ATOM 1537 O O . SER A 1 193 ? -13.624 -3.003 -3.955 1.00 96.81 193 SER A O 1
ATOM 1539 N N . PHE A 1 194 ? -11.706 -3.651 -3.018 1.00 96.75 194 PHE A N 1
ATOM 1540 C CA . PHE A 1 194 ? -10.922 -2.599 -3.657 1.00 96.75 194 PHE A CA 1
ATOM 1541 C C . PHE A 1 194 ? -9.444 -2.955 -3.719 1.00 96.75 194 PHE A C 1
ATOM 1543 O O . PHE A 1 194 ? -8.957 -3.824 -2.994 1.00 96.75 194 PHE A O 1
ATOM 1550 N N . ARG A 1 195 ? -8.732 -2.249 -4.593 1.00 97.38 195 ARG A N 1
ATOM 1551 C CA . ARG A 1 195 ? -7.281 -2.290 -4.731 1.00 97.38 195 ARG A CA 1
ATOM 1552 C C . ARG A 1 195 ? -6.696 -0.918 -4.465 1.00 97.38 195 ARG A C 1
ATOM 1554 O O . ARG A 1 195 ? -7.191 0.096 -4.970 1.00 97.38 195 ARG A O 1
ATOM 1561 N N . VAL A 1 196 ? -5.627 -0.903 -3.693 1.00 97.31 196 VAL A N 1
ATOM 1562 C CA . VAL A 1 196 ? -4.821 0.277 -3.414 1.00 97.31 196 VAL A CA 1
ATOM 1563 C C . VAL A 1 196 ? -3.374 -0.069 -3.708 1.00 97.31 196 VAL A C 1
ATOM 1565 O O . VAL A 1 196 ? -2.900 -1.127 -3.317 1.00 97.31 196 VAL A O 1
ATOM 1568 N N . GLY A 1 197 ? -2.663 0.805 -4.405 1.00 97.00 197 GLY A N 1
ATOM 1569 C CA . GLY A 1 197 ? -1.244 0.595 -4.655 1.00 97.00 197 GLY A CA 1
ATOM 1570 C C . GLY A 1 197 ? -0.487 1.904 -4.694 1.00 97.00 197 GLY A C 1
ATOM 1571 O O . GLY A 1 197 ? -1.082 2.958 -4.903 1.00 97.00 197 GLY A O 1
ATOM 1572 N N . TRP A 1 198 ? 0.810 1.839 -4.420 1.00 96.56 198 TRP A N 1
ATOM 1573 C CA . TRP A 1 198 ? 1.716 2.982 -4.374 1.00 96.56 198 TRP A CA 1
ATOM 1574 C C . TRP A 1 198 ? 3.150 2.532 -4.651 1.00 96.56 198 TRP A C 1
ATOM 1576 O O . TRP A 1 198 ? 3.504 1.356 -4.543 1.00 96.56 198 TRP A O 1
ATOM 1586 N N . ASN A 1 199 ? 3.996 3.496 -4.992 1.00 96.50 199 ASN A N 1
ATOM 1587 C CA . ASN A 1 199 ? 5.407 3.285 -5.266 1.00 96.50 199 ASN A CA 1
ATOM 1588 C C . ASN A 1 199 ? 6.266 3.845 -4.135 1.00 96.50 199 ASN A C 1
ATOM 1590 O O . ASN A 1 199 ? 5.943 4.862 -3.523 1.00 96.50 199 ASN A O 1
ATOM 1594 N N . ASN A 1 200 ? 7.395 3.194 -3.880 1.00 95.19 200 ASN A N 1
ATOM 1595 C CA . ASN A 1 200 ? 8.418 3.663 -2.961 1.00 95.19 200 ASN A CA 1
ATOM 1596 C C . ASN A 1 200 ? 9.796 3.563 -3.601 1.00 95.19 200 ASN A C 1
ATOM 1598 O O . ASN A 1 200 ? 10.095 2.630 -4.344 1.00 95.19 200 ASN A O 1
ATOM 1602 N N . HIS A 1 201 ? 10.690 4.473 -3.227 1.00 94.69 201 HIS A N 1
ATOM 1603 C CA . HIS A 1 201 ? 12.077 4.366 -3.652 1.00 94.69 201 HIS A CA 1
ATOM 1604 C C . HIS A 1 201 ? 12.751 3.137 -3.017 1.00 94.69 201 HIS A C 1
ATOM 1606 O O . HIS A 1 201 ? 12.773 2.980 -1.791 1.00 94.69 201 HIS A O 1
ATOM 1612 N N . LEU A 1 202 ? 13.340 2.268 -3.845 1.00 96.06 202 LEU A N 1
ATOM 1613 C CA . LEU A 1 202 ? 13.881 0.978 -3.408 1.00 96.06 202 LEU A CA 1
ATOM 1614 C C . LEU A 1 202 ? 15.041 1.135 -2.419 1.00 96.06 202 LEU A C 1
ATOM 1616 O O . LEU A 1 202 ? 15.201 0.302 -1.529 1.00 96.06 202 LEU A O 1
ATOM 1620 N N . SER A 1 203 ? 15.818 2.222 -2.508 1.00 94.19 203 SER A N 1
ATOM 1621 C CA . SER A 1 203 ? 16.926 2.461 -1.572 1.00 94.19 203 SER A CA 1
ATOM 1622 C C . SER A 1 203 ? 16.477 2.675 -0.126 1.00 94.19 203 SER A C 1
ATOM 1624 O O . SER A 1 203 ? 17.313 2.600 0.766 1.00 94.19 203 SER A O 1
ATOM 1626 N N . SER A 1 204 ? 15.196 2.929 0.150 1.00 92.44 204 SER A N 1
ATOM 1627 C CA . SER A 1 204 ? 14.706 3.036 1.531 1.00 92.44 204 SER A CA 1
ATOM 1628 C C . SER A 1 204 ? 14.495 1.664 2.184 1.00 92.44 204 SER A C 1
ATOM 1630 O O . SER A 1 204 ? 14.512 1.565 3.408 1.00 92.44 204 SER A O 1
ATOM 1632 N N . PHE A 1 205 ? 14.333 0.608 1.381 1.00 94.75 205 PHE A N 1
ATOM 1633 C CA . PHE A 1 205 ? 13.955 -0.738 1.834 1.00 94.75 205 PHE A CA 1
ATOM 1634 C C . PHE A 1 205 ? 15.029 -1.792 1.540 1.00 94.75 205 PHE A C 1
ATOM 1636 O O . PHE A 1 205 ? 15.098 -2.809 2.227 1.00 94.75 205 PHE A O 1
ATOM 1643 N N . LEU A 1 206 ? 15.868 -1.563 0.526 1.00 96.31 206 LEU A N 1
ATOM 1644 C CA . LEU A 1 206 ? 16.889 -2.500 0.072 1.00 96.31 206 LEU A CA 1
ATOM 1645 C C . LEU A 1 206 ? 18.289 -2.069 0.525 1.00 96.31 206 LEU A C 1
ATOM 1647 O O . LEU A 1 206 ? 18.686 -0.903 0.408 1.00 96.31 206 LEU A O 1
ATOM 1651 N N . ARG A 1 207 ? 19.068 -3.038 1.001 1.00 96.00 207 ARG A N 1
ATOM 1652 C CA . ARG A 1 207 ? 20.489 -2.896 1.327 1.00 96.00 207 ARG A CA 1
ATOM 1653 C C . ARG A 1 207 ? 21.287 -3.961 0.587 1.00 96.00 207 ARG A C 1
ATOM 1655 O O . ARG A 1 207 ? 20.845 -5.098 0.445 1.00 96.00 207 ARG A O 1
ATOM 1662 N N . LYS A 1 208 ? 22.466 -3.583 0.101 1.00 94.31 208 LYS A N 1
ATOM 1663 C CA . LYS A 1 208 ? 23.426 -4.504 -0.506 1.00 94.31 208 LYS A CA 1
ATOM 1664 C C . LYS A 1 208 ? 24.421 -4.920 0.577 1.00 94.31 208 LYS A C 1
ATOM 1666 O O . LYS A 1 208 ? 25.044 -4.046 1.168 1.00 94.31 208 LYS A O 1
ATOM 1671 N N . VAL A 1 209 ? 24.525 -6.219 0.856 1.00 91.19 209 VAL A N 1
ATOM 1672 C CA . VAL A 1 209 ? 25.373 -6.757 1.943 1.00 91.19 209 VAL A CA 1
ATOM 1673 C C . VAL A 1 209 ? 26.645 -7.408 1.396 1.00 91.19 209 VAL A C 1
ATOM 1675 O O . VAL A 1 209 ? 27.687 -7.362 2.039 1.00 91.19 209 VAL A O 1
ATOM 1678 N N . GLY A 1 210 ? 26.591 -7.965 0.182 1.00 88.44 210 GLY A N 1
ATOM 1679 C CA . GLY A 1 210 ? 27.747 -8.554 -0.504 1.00 88.44 210 GLY A CA 1
ATOM 1680 C C . GLY A 1 210 ? 27.863 -8.085 -1.953 1.00 88.44 210 GLY A C 1
ATOM 1681 O O . GLY A 1 210 ? 27.131 -7.199 -2.386 1.00 88.44 210 GLY A O 1
ATOM 1682 N N . ALA A 1 211 ? 28.752 -8.702 -2.738 1.00 87.94 211 ALA A N 1
ATOM 1683 C CA . ALA A 1 211 ? 28.949 -8.339 -4.147 1.00 87.94 211 ALA A CA 1
ATOM 1684 C C . ALA A 1 211 ? 27.661 -8.471 -4.987 1.00 87.94 211 ALA A C 1
ATOM 1686 O O . ALA A 1 211 ? 27.354 -7.576 -5.777 1.00 87.94 211 ALA A O 1
ATOM 1687 N N . GLU A 1 212 ? 26.886 -9.535 -4.756 1.00 92.50 212 GLU A N 1
ATOM 1688 C CA . GLU A 1 212 ? 25.622 -9.838 -5.453 1.00 92.50 212 GLU A CA 1
ATOM 1689 C C . GLU A 1 212 ? 24.483 -10.214 -4.482 1.00 92.50 212 GLU A C 1
ATOM 1691 O O . GLU A 1 212 ? 23.436 -10.690 -4.909 1.00 92.50 212 GLU A O 1
ATOM 1696 N N . SER A 1 213 ? 24.675 -10.008 -3.173 1.00 95.06 213 SER A N 1
ATOM 1697 C CA . SER A 1 213 ? 23.686 -10.334 -2.136 1.00 95.06 213 SER A CA 1
ATOM 1698 C C . SER A 1 213 ? 22.954 -9.086 -1.649 1.00 95.06 213 SER A C 1
ATOM 1700 O O . SER A 1 213 ? 23.578 -8.064 -1.326 1.00 95.06 213 SER A O 1
ATOM 1702 N N . TYR A 1 214 ? 21.628 -9.188 -1.591 1.00 96.50 214 TYR A N 1
ATOM 1703 C CA . TYR A 1 214 ? 20.715 -8.108 -1.257 1.00 96.50 214 TYR A CA 1
ATOM 1704 C C . TYR A 1 214 ? 19.767 -8.522 -0.136 1.00 96.50 214 TYR A C 1
ATOM 1706 O O . TYR A 1 214 ? 19.290 -9.654 -0.089 1.00 96.50 214 TYR A O 1
ATOM 1714 N N . VAL A 1 215 ? 19.463 -7.563 0.734 1.00 97.12 215 VAL A N 1
ATOM 1715 C CA . VAL A 1 215 ? 18.545 -7.719 1.859 1.00 97.12 215 VAL A CA 1
ATOM 1716 C C . VAL A 1 215 ? 17.451 -6.666 1.745 1.00 97.12 215 VAL A C 1
ATOM 1718 O O . VAL A 1 215 ? 17.725 -5.464 1.705 1.00 97.12 215 VAL A O 1
ATOM 1721 N N . LEU A 1 216 ? 16.207 -7.127 1.663 1.00 97.00 216 LEU A N 1
ATOM 1722 C CA . LEU A 1 216 ? 14.997 -6.321 1.584 1.00 97.00 216 LEU A CA 1
ATOM 1723 C C . LEU A 1 216 ? 14.285 -6.354 2.937 1.00 97.00 216 LEU A C 1
ATOM 1725 O O . LEU A 1 216 ? 13.928 -7.427 3.409 1.00 97.00 216 LEU A O 1
ATOM 1729 N N . LYS A 1 217 ? 14.033 -5.186 3.529 1.00 95.38 217 LYS A N 1
ATOM 1730 C CA . LYS A 1 217 ? 13.238 -5.042 4.754 1.00 95.38 217 LYS A CA 1
ATOM 1731 C C . LYS A 1 217 ? 11.927 -4.335 4.431 1.00 95.38 217 LYS A C 1
ATOM 1733 O O . LYS A 1 217 ? 11.951 -3.158 4.080 1.00 95.38 217 LYS A O 1
ATOM 1738 N N . VAL A 1 218 ? 10.795 -5.022 4.568 1.00 94.38 218 VAL A N 1
ATOM 1739 C CA . VAL A 1 218 ? 9.452 -4.500 4.246 1.00 94.38 218 VAL A CA 1
ATOM 1740 C C . VAL A 1 218 ? 8.449 -4.834 5.354 1.00 94.38 218 VAL A C 1
ATOM 1742 O O . VAL A 1 218 ? 8.600 -5.864 6.000 1.00 94.38 218 VAL A O 1
ATOM 1745 N N . PRO A 1 219 ? 7.428 -3.995 5.610 1.00 92.62 219 PRO A N 1
ATOM 1746 C CA . PRO A 1 219 ? 6.386 -4.332 6.579 1.00 92.62 219 PRO A CA 1
ATOM 1747 C C . PRO A 1 219 ? 5.518 -5.482 6.052 1.00 92.62 219 PRO A C 1
ATOM 1749 O O . PRO A 1 219 ? 5.192 -5.505 4.856 1.00 92.62 219 PRO A O 1
ATOM 1752 N N . PHE A 1 220 ? 5.156 -6.415 6.939 1.00 92.06 220 PHE A N 1
ATOM 1753 C CA . PHE A 1 220 ? 4.374 -7.603 6.578 1.00 92.06 220 PHE A CA 1
ATOM 1754 C C . PHE A 1 220 ? 2.947 -7.223 6.155 1.00 92.06 220 PHE A C 1
ATOM 1756 O O . PHE A 1 220 ? 2.522 -7.570 5.055 1.00 92.06 220 PHE A O 1
ATOM 1763 N N . VAL A 1 221 ? 2.262 -6.414 6.972 1.00 91.56 221 VAL A N 1
ATOM 1764 C CA . VAL A 1 221 ? 1.008 -5.716 6.642 1.00 91.56 221 VAL A CA 1
ATOM 1765 C C . VAL A 1 221 ? 1.207 -4.225 6.901 1.00 91.56 221 VAL A C 1
ATOM 1767 O O . VAL A 1 221 ? 1.926 -3.851 7.821 1.00 91.56 221 VAL A O 1
ATOM 1770 N N . GLU A 1 222 ? 0.606 -3.356 6.086 1.00 88.50 222 GLU A N 1
ATOM 1771 C CA . GLU A 1 222 ? 0.641 -1.908 6.331 1.00 88.50 222 GLU A CA 1
ATOM 1772 C C . GLU A 1 222 ? -0.745 -1.371 6.691 1.00 88.50 222 GLU A C 1
ATOM 1774 O O . GLU A 1 222 ? -0.851 -0.684 7.699 1.00 88.50 222 GLU A O 1
ATOM 1779 N N . GLY A 1 223 ? -1.803 -1.768 5.976 1.00 89.31 223 GLY A N 1
ATOM 1780 C CA . GLY A 1 223 ? -3.197 -1.617 6.399 1.00 89.31 223 GLY A CA 1
ATOM 1781 C C . GLY A 1 223 ? -3.725 -0.179 6.580 1.00 89.31 223 GLY A C 1
ATOM 1782 O O . GLY A 1 223 ? -2.992 0.762 6.916 1.00 89.31 223 GLY A O 1
ATOM 1783 N N . PRO A 1 224 ? -5.041 0.045 6.441 1.00 92.25 224 PRO A N 1
ATOM 1784 C CA . PRO A 1 224 ? -5.660 1.272 6.930 1.00 92.25 224 PRO A CA 1
ATOM 1785 C C . PRO A 1 224 ? -5.688 1.282 8.468 1.00 92.25 224 PRO A C 1
ATOM 1787 O O . PRO A 1 224 ? -6.002 0.285 9.108 1.00 92.25 224 PRO A O 1
ATOM 1790 N N . LYS A 1 225 ? -5.416 2.439 9.075 1.00 89.62 225 LYS A N 1
ATOM 1791 C CA . LYS A 1 225 ? -5.457 2.627 10.528 1.00 89.62 225 LYS A CA 1
ATOM 1792 C C . LYS A 1 225 ? -6.848 3.077 10.950 1.00 89.62 225 LYS A C 1
ATOM 1794 O O . LYS A 1 225 ? -7.269 4.199 10.649 1.00 89.62 225 LYS A O 1
ATOM 1799 N N . THR A 1 226 ? -7.555 2.214 11.668 1.00 86.88 226 THR A N 1
ATOM 1800 C CA . THR A 1 226 ? -8.885 2.510 12.214 1.00 86.88 226 THR A CA 1
ATOM 1801 C C . THR A 1 226 ? -8.884 2.367 13.731 1.00 86.88 226 THR A C 1
ATOM 1803 O O . THR A 1 226 ? -8.009 1.734 14.308 1.00 86.88 226 THR A O 1
ATOM 1806 N N . ALA A 1 227 ? -9.831 3.015 14.409 1.00 83.44 227 ALA A N 1
ATOM 1807 C CA . ALA A 1 227 ? -9.808 3.088 15.869 1.00 83.44 227 ALA A CA 1
ATOM 1808 C C . ALA A 1 227 ? -10.176 1.768 16.574 1.00 83.44 227 ALA A C 1
ATOM 1810 O O . ALA A 1 227 ? -9.856 1.639 17.748 1.00 83.44 227 ALA A O 1
ATOM 1811 N N . GLU A 1 228 ? -10.864 0.845 15.894 1.00 86.31 228 GLU A N 1
ATOM 1812 C CA . GLU A 1 228 ? -11.163 -0.513 16.393 1.00 86.31 228 GLU A CA 1
ATOM 1813 C C . GLU A 1 228 ? -10.271 -1.583 15.733 1.00 86.31 228 GLU A C 1
ATOM 1815 O O . GLU A 1 228 ? -10.397 -2.762 16.044 1.00 86.31 228 GLU A O 1
ATOM 1820 N N . GLY A 1 229 ? -9.364 -1.180 14.835 1.00 90.25 229 GLY A N 1
ATOM 1821 C CA . GLY A 1 229 ? -8.555 -2.094 14.030 1.00 90.25 229 GLY A CA 1
ATOM 1822 C C . GLY A 1 229 ? -9.344 -2.801 12.923 1.00 90.25 229 GLY A C 1
ATOM 1823 O O . GLY A 1 229 ? -10.546 -2.593 12.734 1.00 90.25 229 GLY A O 1
ATOM 1824 N N . ILE A 1 230 ? -8.634 -3.624 12.152 1.00 93.06 230 ILE A N 1
ATOM 1825 C CA . ILE A 1 230 ? -9.207 -4.523 11.147 1.00 93.06 230 ILE A CA 1
ATOM 1826 C C . ILE A 1 230 ? -8.730 -5.941 11.442 1.00 93.06 230 ILE A C 1
ATOM 1828 O O . ILE A 1 230 ? -7.544 -6.165 11.678 1.00 93.06 230 ILE A O 1
ATOM 1832 N N . GLN A 1 231 ? -9.656 -6.895 11.407 1.00 93.94 231 GLN A N 1
ATOM 1833 C CA . GLN A 1 231 ? -9.326 -8.318 11.437 1.00 93.94 231 GLN A CA 1
ATOM 1834 C C . GLN A 1 231 ? -9.130 -8.842 10.013 1.00 93.94 231 GLN A C 1
ATOM 1836 O O . GLN A 1 231 ? -9.911 -8.517 9.120 1.00 93.94 231 GLN A O 1
ATOM 1841 N N . TYR A 1 232 ? -8.124 -9.682 9.799 1.00 95.38 232 TYR A N 1
ATOM 1842 C CA . TYR A 1 232 ? -7.864 -10.332 8.520 1.00 95.38 232 TYR A CA 1
ATOM 1843 C C . TYR A 1 232 ? -8.054 -11.844 8.650 1.00 95.38 232 TYR A C 1
ATOM 1845 O O . TYR A 1 232 ? -7.311 -12.501 9.373 1.00 95.38 232 TYR A O 1
ATOM 1853 N N . ASP A 1 233 ? -9.024 -12.407 7.931 1.00 95.69 233 ASP A N 1
ATOM 1854 C CA . ASP A 1 233 ? -9.311 -13.846 7.991 1.00 95.69 233 ASP A CA 1
ATOM 1855 C C . ASP A 1 233 ? -8.212 -14.650 7.276 1.00 95.69 233 ASP A C 1
ATOM 1857 O O . ASP A 1 233 ? -7.669 -15.598 7.837 1.00 95.69 233 ASP A O 1
ATOM 1861 N N . HIS A 1 234 ? -7.841 -14.225 6.063 1.00 96.75 234 HIS A N 1
ATOM 1862 C CA . HIS A 1 234 ? -6.777 -14.826 5.256 1.00 96.75 234 HIS A CA 1
ATOM 1863 C C . HIS A 1 234 ? -5.868 -13.740 4.674 1.00 96.75 234 HIS A C 1
ATOM 1865 O O . HIS A 1 234 ? -6.341 -12.812 4.012 1.00 96.75 234 HIS A O 1
ATOM 1871 N N . VAL A 1 235 ? -4.557 -13.864 4.877 1.00 96.50 235 VAL A N 1
ATOM 1872 C CA . VAL A 1 235 ? -3.545 -12.926 4.374 1.00 96.50 235 VAL A CA 1
ATOM 1873 C C . VAL A 1 235 ? -2.560 -13.667 3.480 1.00 96.50 235 VAL A C 1
ATOM 1875 O O . VAL A 1 235 ? -1.963 -14.667 3.873 1.00 96.50 235 VAL A O 1
ATOM 1878 N N . VAL A 1 236 ? -2.370 -13.153 2.267 1.00 97.19 236 VAL A N 1
ATOM 1879 C CA . VAL A 1 236 ? -1.431 -13.677 1.275 1.00 97.19 236 VAL A CA 1
ATOM 1880 C C . VAL A 1 236 ? -0.457 -12.568 0.898 1.00 97.19 236 VAL A C 1
ATOM 1882 O O . VAL A 1 236 ? -0.790 -11.670 0.125 1.00 97.19 236 VAL A O 1
ATOM 1885 N N . VAL A 1 237 ? 0.763 -12.640 1.430 1.00 96.94 237 VAL A N 1
ATOM 1886 C CA . VAL A 1 237 ? 1.845 -11.698 1.115 1.00 96.94 237 VAL A CA 1
ATOM 1887 C C . VAL A 1 237 ? 2.741 -12.313 0.046 1.00 96.94 237 VAL A C 1
ATOM 1889 O O . VAL A 1 237 ? 3.326 -13.378 0.249 1.00 96.94 237 VAL A O 1
ATOM 1892 N N . ARG A 1 238 ? 2.868 -11.652 -1.105 1.00 97.75 238 ARG A N 1
ATOM 1893 C CA . ARG A 1 238 ? 3.704 -12.082 -2.230 1.00 97.75 238 ARG A CA 1
ATOM 1894 C C . ARG A 1 238 ? 4.819 -11.078 -2.473 1.00 97.75 238 ARG A C 1
ATOM 1896 O O . ARG A 1 238 ? 4.581 -9.966 -2.927 1.00 97.75 238 ARG A O 1
ATOM 1903 N N . VAL A 1 239 ? 6.058 -11.490 -2.232 1.00 97.81 239 VAL A N 1
ATOM 1904 C CA . VAL A 1 239 ? 7.252 -10.707 -2.566 1.00 97.81 239 VAL A CA 1
ATOM 1905 C C . VAL A 1 239 ? 7.774 -11.168 -3.925 1.00 97.81 239 VAL A C 1
ATOM 1907 O O . VAL A 1 239 ? 8.326 -12.262 -4.050 1.00 97.81 239 VAL A O 1
ATOM 1910 N N . VAL A 1 240 ? 7.587 -10.339 -4.951 1.00 97.38 240 VAL A N 1
ATOM 1911 C CA . VAL A 1 240 ? 8.010 -10.593 -6.332 1.00 97.38 240 VAL A CA 1
ATOM 1912 C C . VAL A 1 240 ? 9.389 -9.972 -6.558 1.00 97.38 240 VAL A C 1
ATOM 1914 O O . VAL A 1 240 ? 9.544 -8.758 -6.695 1.00 97.38 240 VAL A O 1
ATOM 1917 N N . LEU A 1 241 ? 10.407 -10.828 -6.602 1.00 97.06 241 LEU A N 1
ATOM 1918 C CA . LEU A 1 241 ? 11.809 -10.457 -6.789 1.00 97.06 241 LEU A CA 1
ATOM 1919 C C . LEU A 1 241 ? 12.158 -10.318 -8.283 1.00 97.06 241 LEU A C 1
ATOM 1921 O O . LEU A 1 241 ? 11.431 -10.830 -9.139 1.00 97.06 241 LEU A O 1
ATOM 1925 N N . PRO A 1 242 ? 13.261 -9.639 -8.648 1.00 94.81 242 PRO A N 1
ATOM 1926 C CA . PRO A 1 242 ? 13.674 -9.530 -10.047 1.00 94.81 242 PRO A CA 1
ATOM 1927 C C . PRO A 1 242 ? 13.942 -10.898 -10.698 1.00 94.81 242 PRO A C 1
ATOM 1929 O O . PRO A 1 242 ? 14.283 -11.887 -10.046 1.00 94.81 242 PRO A O 1
ATOM 1932 N N . GLU A 1 243 ? 13.801 -10.950 -12.024 1.00 93.38 243 GLU A N 1
ATOM 1933 C CA . GLU A 1 243 ? 14.044 -12.160 -12.813 1.00 93.38 243 GLU A CA 1
ATOM 1934 C C . GLU A 1 243 ? 15.496 -12.632 -12.667 1.00 93.38 243 GLU A C 1
ATOM 1936 O O . GLU A 1 243 ? 16.426 -11.903 -12.995 1.00 93.38 243 GLU A O 1
ATOM 1941 N N . GLY A 1 244 ? 15.693 -13.878 -12.231 1.00 91.56 244 GLY A N 1
ATOM 1942 C CA . GLY A 1 244 ? 17.025 -14.437 -11.981 1.00 91.56 244 GLY A CA 1
ATOM 1943 C C . GLY A 1 244 ? 17.535 -14.258 -10.550 1.00 91.56 244 GLY A C 1
ATOM 1944 O O . GLY A 1 244 ? 18.689 -14.587 -10.298 1.00 91.56 244 GLY A O 1
ATOM 1945 N N . ALA A 1 245 ? 16.698 -13.788 -9.619 1.00 94.62 245 ALA A N 1
ATOM 1946 C CA . ALA A 1 245 ? 16.986 -13.878 -8.190 1.00 94.62 245 ALA A CA 1
ATOM 1947 C C . ALA A 1 245 ? 17.010 -15.345 -7.717 1.00 94.62 245 ALA A C 1
ATOM 1949 O O . ALA A 1 245 ? 16.078 -16.113 -7.991 1.00 94.62 245 ALA A O 1
ATOM 1950 N N . THR A 1 246 ? 18.065 -15.712 -6.989 1.00 93.69 246 THR A N 1
ATOM 1951 C CA . THR A 1 246 ? 18.328 -17.060 -6.457 1.00 93.69 246 THR A CA 1
ATOM 1952 C C . THR A 1 246 ? 18.612 -17.022 -4.954 1.00 93.69 246 THR A C 1
ATOM 1954 O O . THR A 1 246 ? 18.888 -15.957 -4.408 1.00 93.69 246 THR A O 1
ATOM 1957 N N . ASP A 1 247 ? 18.585 -18.186 -4.294 1.00 94.00 247 ASP A N 1
ATOM 1958 C CA . ASP A 1 247 ? 18.831 -18.336 -2.845 1.00 94.00 247 ASP A CA 1
ATOM 1959 C C . ASP A 1 247 ? 17.951 -17.406 -1.990 1.00 94.00 247 ASP A C 1
ATOM 1961 O O . ASP A 1 247 ? 18.438 -16.598 -1.203 1.00 94.00 247 ASP A O 1
ATOM 1965 N N . VAL A 1 248 ? 16.634 -17.470 -2.215 1.00 95.50 248 VAL A N 1
ATOM 1966 C CA . VAL A 1 248 ? 15.662 -16.640 -1.496 1.00 95.50 248 VAL A CA 1
ATOM 1967 C C . VAL A 1 248 ? 15.434 -17.219 -0.106 1.00 95.50 248 VAL A C 1
ATOM 1969 O O . VAL A 1 248 ? 14.953 -18.343 0.031 1.00 95.50 248 VAL A O 1
ATOM 1972 N N . LYS A 1 249 ? 15.741 -16.422 0.912 1.00 94.94 249 LYS A N 1
ATOM 1973 C CA . LYS A 1 249 ? 15.517 -16.726 2.327 1.00 94.94 249 LYS A CA 1
ATOM 1974 C C . LYS A 1 249 ? 14.680 -15.616 2.940 1.00 94.94 249 LYS A C 1
ATOM 1976 O O . LYS A 1 249 ? 14.801 -14.461 2.529 1.00 94.94 249 LYS A O 1
ATOM 1981 N N . TYR A 1 250 ? 13.838 -15.962 3.903 1.00 94.00 250 TYR A N 1
ATOM 1982 C CA . TYR A 1 250 ? 13.053 -14.982 4.634 1.00 94.00 250 TYR A CA 1
ATOM 1983 C C . TYR A 1 250 ? 13.171 -15.211 6.131 1.00 94.00 250 TYR A C 1
ATOM 1985 O O . TYR A 1 250 ? 13.259 -16.348 6.587 1.00 94.00 250 TYR A O 1
ATOM 1993 N N . GLU A 1 251 ? 13.157 -14.112 6.866 1.00 91.19 251 GLU A N 1
ATOM 1994 C CA . GLU A 1 251 ? 13.164 -14.073 8.319 1.00 91.19 251 GLU A CA 1
ATOM 1995 C C . GLU A 1 251 ? 12.167 -13.007 8.763 1.00 91.19 251 GLU A C 1
ATOM 1997 O O . GLU A 1 251 ? 11.982 -11.978 8.104 1.00 91.19 251 GLU A O 1
ATOM 2002 N N . ILE A 1 252 ? 11.497 -13.263 9.876 1.00 86.94 252 ILE A N 1
ATOM 2003 C CA . ILE A 1 252 ? 10.585 -12.308 10.493 1.00 86.94 252 ILE A CA 1
ATOM 2004 C C . ILE A 1 252 ? 11.332 -11.713 11.674 1.00 86.94 252 ILE A C 1
ATOM 2006 O O . ILE A 1 252 ? 11.896 -12.442 12.484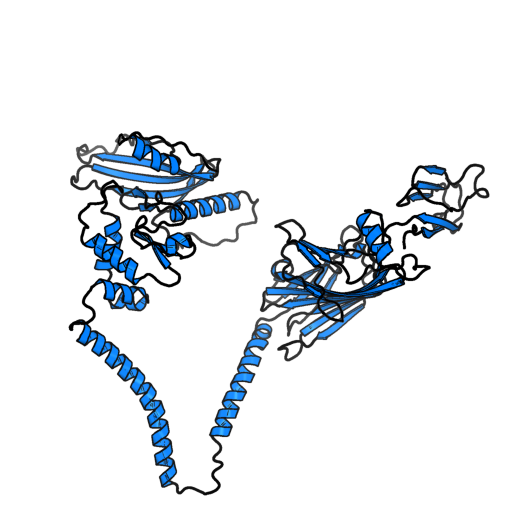 1.00 86.94 252 ILE A O 1
ATOM 2010 N N . LEU A 1 253 ? 11.366 -10.385 11.755 1.00 80.06 253 LEU A N 1
ATOM 2011 C CA . LEU A 1 253 ? 11.986 -9.723 12.893 1.00 80.06 253 LEU A CA 1
ATOM 2012 C C . LEU A 1 253 ? 11.032 -9.818 14.089 1.00 80.06 253 LEU A C 1
ATOM 2014 O O . LEU A 1 253 ? 10.052 -9.073 14.184 1.00 80.06 253 LEU A O 1
ATOM 2018 N N . GLU A 1 254 ? 11.320 -10.760 14.978 1.00 67.50 254 GLU A N 1
ATOM 2019 C CA . GLU A 1 254 ? 10.767 -10.802 16.328 1.00 67.50 254 GLU A CA 1
ATOM 2020 C C . GLU A 1 254 ? 11.461 -9.703 17.142 1.00 67.50 254 GLU A C 1
ATOM 2022 O O . GLU A 1 254 ? 12.683 -9.692 17.285 1.00 67.50 254 GLU A O 1
ATOM 2027 N N . GLY A 1 255 ? 10.700 -8.696 17.572 1.00 63.09 255 GLY A N 1
ATOM 2028 C CA . GLY A 1 255 ? 11.202 -7.688 18.504 1.00 63.09 255 GLY A CA 1
ATOM 2029 C C . GLY A 1 255 ? 11.092 -8.171 19.950 1.00 63.09 255 GLY A C 1
ATOM 2030 O O . GLY A 1 255 ? 10.524 -9.225 20.218 1.00 63.09 255 GLY A O 1
ATOM 2031 N N . ASP A 1 256 ? 11.546 -7.346 20.897 1.00 59.34 256 ASP A N 1
ATOM 2032 C CA . ASP A 1 256 ? 11.379 -7.602 22.341 1.00 59.34 256 ASP A CA 1
ATOM 2033 C C . ASP A 1 256 ? 9.899 -7.616 22.788 1.00 59.34 256 ASP A C 1
ATOM 2035 O O . ASP A 1 256 ? 9.573 -8.069 23.884 1.00 59.34 256 ASP A O 1
ATOM 2039 N N . ALA A 1 257 ? 8.995 -7.111 21.941 1.00 62.81 257 ALA A N 1
ATOM 2040 C CA . ALA A 1 257 ? 7.549 -7.144 22.124 1.00 62.81 257 ALA A CA 1
ATOM 2041 C C . ALA A 1 257 ? 6.887 -8.023 21.044 1.00 62.81 257 ALA A C 1
ATOM 2043 O O . ALA A 1 257 ? 7.365 -8.031 19.903 1.00 62.81 257 ALA A O 1
ATOM 2044 N N . PRO A 1 258 ? 5.769 -8.713 21.360 1.00 66.75 258 PRO A N 1
ATOM 2045 C CA . PRO A 1 258 ? 5.012 -9.482 20.377 1.00 66.75 258 PRO A CA 1
ATOM 2046 C C . PRO A 1 258 ? 4.636 -8.586 19.194 1.00 66.75 258 PRO A C 1
ATOM 2048 O O . PRO A 1 258 ? 3.995 -7.553 19.367 1.00 66.75 258 PRO A O 1
ATOM 2051 N N . ASN A 1 259 ? 5.044 -8.973 17.990 1.00 72.06 259 ASN A N 1
ATOM 2052 C CA . ASN A 1 259 ? 4.868 -8.187 16.765 1.00 72.06 259 ASN A CA 1
ATOM 2053 C C . ASN A 1 259 ? 3.512 -8.446 16.075 1.00 72.06 259 ASN A C 1
ATOM 2055 O O . ASN A 1 259 ? 3.367 -8.143 14.894 1.00 72.06 259 ASN A O 1
ATOM 2059 N N . GLY A 1 260 ? 2.551 -9.051 16.785 1.00 76.56 260 GLY A N 1
ATOM 2060 C CA . GLY A 1 260 ? 1.217 -9.397 16.282 1.00 76.56 260 GLY A CA 1
ATOM 2061 C C . GLY A 1 260 ? 1.175 -10.535 15.253 1.00 76.56 260 GLY A C 1
ATOM 2062 O O . GLY A 1 260 ? 0.090 -10.884 14.790 1.00 76.56 260 GLY A O 1
ATOM 2063 N N . LEU A 1 261 ? 2.319 -11.126 14.884 1.00 84.31 261 LEU A N 1
ATOM 2064 C CA . LEU A 1 261 ? 2.370 -12.300 14.014 1.00 84.31 261 LEU A CA 1
ATOM 2065 C C . LEU A 1 261 ? 2.274 -13.595 14.834 1.00 84.31 261 LEU A C 1
ATOM 2067 O O . LEU A 1 261 ? 2.784 -13.653 15.956 1.00 84.31 261 LEU A O 1
ATOM 2071 N N . PRO A 1 262 ? 1.647 -14.650 14.285 1.00 83.38 262 PRO A N 1
ATOM 2072 C CA . PRO A 1 262 ? 1.714 -15.970 14.888 1.00 83.38 262 PRO A CA 1
ATOM 2073 C C . PRO A 1 262 ? 3.131 -16.540 14.769 1.00 83.38 262 PRO A C 1
ATOM 2075 O O . PRO A 1 262 ? 3.945 -16.068 13.973 1.00 83.38 262 PRO A O 1
ATOM 2078 N N . ASP A 1 263 ? 3.400 -17.593 15.541 1.00 81.31 263 ASP A N 1
ATOM 2079 C CA . ASP A 1 263 ? 4.661 -18.326 15.453 1.00 81.31 263 ASP A CA 1
ATOM 2080 C C . ASP A 1 263 ? 4.941 -18.772 14.005 1.00 81.31 263 ASP A C 1
ATOM 2082 O O . ASP A 1 263 ? 4.030 -19.089 13.233 1.00 81.31 263 ASP A O 1
ATOM 2086 N N . SER A 1 264 ? 6.223 -18.811 13.650 1.00 77.50 264 SER A N 1
ATOM 2087 C CA . SER A 1 264 ? 6.733 -19.143 12.317 1.00 77.50 264 SER A CA 1
ATOM 2088 C C . SER A 1 264 ? 6.155 -20.444 11.741 1.00 77.50 264 SER A C 1
ATOM 2090 O O . SER A 1 264 ? 5.991 -20.561 10.526 1.00 77.50 264 SER A O 1
ATOM 2092 N N . SER A 1 265 ? 5.783 -21.393 12.608 1.00 81.38 265 SER A N 1
ATOM 2093 C CA . SER A 1 265 ? 5.144 -22.665 12.259 1.00 81.38 265 SER A CA 1
ATOM 2094 C C . SER A 1 265 ? 3.758 -22.524 11.607 1.00 81.38 265 SER A C 1
ATOM 2096 O O . SER A 1 265 ? 3.369 -23.379 10.809 1.00 81.38 265 SER A O 1
ATOM 2098 N N . TYR A 1 266 ? 3.032 -21.438 11.884 1.00 85.00 266 TYR A N 1
ATOM 2099 C CA . TYR A 1 266 ? 1.716 -21.150 11.301 1.00 85.00 266 TYR A CA 1
ATOM 2100 C C . TYR A 1 266 ? 1.799 -20.399 9.964 1.00 85.00 266 TYR A C 1
ATOM 2102 O O . TYR A 1 266 ? 0.783 -20.222 9.291 1.00 85.00 266 TYR A O 1
ATOM 2110 N N . ILE A 1 267 ? 2.996 -19.968 9.555 1.00 90.06 267 ILE A N 1
ATOM 2111 C CA . ILE A 1 267 ? 3.210 -19.193 8.332 1.00 90.06 267 ILE A CA 1
ATOM 2112 C C . ILE A 1 267 ? 3.625 -20.140 7.211 1.00 90.06 267 ILE A C 1
ATOM 2114 O O . ILE A 1 267 ? 4.759 -20.616 7.142 1.00 90.06 267 ILE A O 1
ATOM 2118 N N . GLN A 1 268 ? 2.707 -20.393 6.282 1.00 93.44 268 GLN A N 1
ATOM 2119 C CA . GLN A 1 268 ? 2.988 -21.261 5.143 1.00 93.44 268 GLN A CA 1
ATOM 2120 C C . GLN A 1 268 ? 3.751 -20.483 4.073 1.00 93.44 268 GLN A C 1
ATOM 2122 O O . GLN A 1 268 ? 3.209 -19.560 3.459 1.00 93.44 268 GLN A O 1
ATOM 2127 N N . SER A 1 269 ? 4.997 -20.876 3.812 1.00 94.56 269 SER A N 1
ATOM 2128 C CA . SER A 1 269 ? 5.815 -20.288 2.753 1.00 94.56 269 SER A CA 1
ATOM 2129 C C . SER A 1 269 ? 5.888 -21.178 1.516 1.00 94.56 269 SER A C 1
ATOM 2131 O O . SER A 1 269 ? 5.934 -22.405 1.579 1.00 94.56 269 SER A O 1
ATOM 2133 N N . SER A 1 270 ? 5.880 -20.547 0.345 1.00 95.88 270 SER A N 1
ATOM 2134 C CA . SER A 1 270 ? 6.058 -21.227 -0.937 1.00 95.88 270 SER A CA 1
ATOM 2135 C C . SER A 1 270 ? 6.786 -20.324 -1.925 1.00 95.88 270 SER A C 1
ATOM 2137 O O . SER A 1 270 ? 6.549 -19.116 -1.979 1.00 95.88 270 SER A O 1
ATOM 2139 N N . ILE A 1 271 ? 7.682 -20.908 -2.719 1.00 95.94 271 ILE A N 1
ATOM 2140 C CA . ILE A 1 271 ? 8.399 -20.201 -3.782 1.00 95.94 271 ILE A CA 1
ATOM 2141 C C . ILE A 1 271 ? 7.786 -20.614 -5.115 1.00 95.94 271 ILE A C 1
ATOM 2143 O O . ILE A 1 271 ? 7.705 -21.798 -5.440 1.00 95.94 271 ILE A O 1
ATOM 2147 N N . SER A 1 272 ? 7.359 -19.630 -5.898 1.00 95.69 272 SER A N 1
ATOM 2148 C CA . SER A 1 272 ? 6.748 -19.839 -7.208 1.00 95.69 272 SER A CA 1
ATOM 2149 C C . SER A 1 272 ? 7.367 -18.920 -8.261 1.00 95.69 272 SER A C 1
ATOM 2151 O O . SER A 1 272 ? 8.142 -18.014 -7.948 1.00 95.69 272 SER A O 1
ATOM 2153 N N . LYS A 1 273 ? 7.056 -19.172 -9.536 1.00 94.69 273 LYS A N 1
ATOM 2154 C CA . LYS A 1 273 ? 7.445 -18.290 -10.641 1.00 94.69 273 LYS A CA 1
ATOM 2155 C C . LYS A 1 273 ? 6.266 -17.413 -11.032 1.00 94.69 273 LYS A C 1
ATOM 2157 O O . LYS A 1 273 ? 5.215 -17.928 -11.404 1.00 94.69 273 LYS A O 1
ATOM 2162 N N . HIS A 1 274 ? 6.471 -16.105 -11.009 1.00 94.44 274 HIS A N 1
ATOM 2163 C CA . HIS A 1 274 ? 5.492 -15.115 -11.432 1.00 94.44 274 HIS A CA 1
ATOM 2164 C C . HIS A 1 274 ? 5.939 -14.497 -12.761 1.00 94.44 274 HIS A C 1
ATOM 2166 O O . HIS A 1 274 ? 7.067 -14.027 -12.880 1.00 94.44 274 HIS A O 1
ATOM 2172 N N . ARG A 1 275 ? 5.099 -14.555 -13.797 1.00 93.31 275 ARG A N 1
ATOM 2173 C CA . ARG A 1 275 ? 5.441 -14.040 -15.133 1.00 93.31 275 ARG A CA 1
ATOM 2174 C C . ARG A 1 275 ? 4.766 -12.695 -15.352 1.00 93.31 275 ARG A C 1
ATOM 2176 O O . ARG A 1 275 ? 3.541 -12.633 -15.342 1.00 93.31 275 ARG A O 1
ATOM 2183 N N . THR A 1 276 ? 5.563 -11.657 -15.582 1.00 91.06 276 THR A N 1
ATOM 2184 C CA . THR A 1 276 ? 5.087 -10.306 -15.896 1.00 91.06 276 THR A CA 1
ATOM 2185 C C . THR A 1 276 ? 5.649 -9.831 -17.238 1.00 91.06 276 THR A C 1
ATOM 2187 O O . THR A 1 276 ? 6.187 -10.614 -18.029 1.00 91.06 276 THR A O 1
ATOM 2190 N N . TYR A 1 277 ? 5.461 -8.550 -17.549 1.00 87.69 277 TYR A N 1
ATOM 2191 C CA . TYR A 1 277 ? 5.947 -7.939 -18.779 1.00 87.69 277 TYR A CA 1
ATOM 2192 C C . TYR A 1 277 ? 7.464 -8.096 -18.942 1.00 87.69 277 TYR A C 1
ATOM 2194 O O . TYR A 1 277 ? 8.243 -7.803 -18.032 1.00 87.69 277 TYR A O 1
ATOM 2202 N N . MET A 1 278 ? 7.876 -8.483 -20.153 1.00 87.06 278 MET A N 1
ATOM 2203 C CA . MET A 1 278 ? 9.283 -8.640 -20.550 1.00 87.06 278 MET A CA 1
ATOM 2204 C C . MET A 1 278 ? 10.080 -9.641 -19.695 1.00 87.06 278 MET A C 1
ATOM 2206 O O . MET A 1 278 ? 11.303 -9.530 -19.612 1.00 87.06 278 MET A O 1
ATOM 2210 N N . ASP A 1 279 ? 9.412 -10.611 -19.072 1.00 90.56 279 ASP A N 1
ATOM 2211 C CA . ASP A 1 279 ? 10.081 -11.709 -18.377 1.00 90.56 279 ASP A CA 1
ATOM 2212 C C . ASP A 1 279 ? 10.245 -12.913 -19.322 1.00 90.56 279 ASP A C 1
ATOM 2214 O O . ASP A 1 279 ? 9.309 -13.291 -20.031 1.00 90.56 279 ASP A O 1
ATOM 2218 N N . THR A 1 280 ? 11.419 -13.554 -19.319 1.00 89.69 280 THR A N 1
ATOM 2219 C CA . THR A 1 280 ? 11.680 -14.749 -20.152 1.00 89.69 280 THR A CA 1
ATOM 2220 C C . THR A 1 280 ? 11.506 -16.052 -19.374 1.00 89.69 280 THR A C 1
ATOM 2222 O O . THR A 1 280 ? 10.788 -16.955 -19.798 1.00 89.69 280 THR A O 1
ATOM 2225 N N . ILE A 1 281 ? 12.125 -16.144 -18.197 1.00 89.06 281 ILE A N 1
ATOM 2226 C CA . ILE A 1 281 ? 12.043 -17.294 -17.288 1.00 89.06 281 ILE A CA 1
ATOM 2227 C C . ILE A 1 281 ? 10.876 -17.115 -16.306 1.00 89.06 281 ILE A C 1
ATOM 2229 O O . ILE A 1 281 ? 10.257 -18.098 -15.883 1.00 89.06 281 ILE A O 1
ATOM 2233 N N . GLY A 1 282 ? 10.560 -15.861 -15.979 1.00 92.00 282 GLY A N 1
ATOM 2234 C CA . GLY A 1 282 ? 9.667 -15.472 -14.892 1.00 92.00 282 GLY A CA 1
ATOM 2235 C C . GLY A 1 282 ? 10.444 -15.052 -13.643 1.00 92.00 282 GLY A C 1
ATOM 2236 O O . GLY A 1 282 ? 11.564 -15.501 -13.393 1.00 92.00 282 GLY A O 1
ATOM 2237 N N . ARG A 1 283 ? 9.830 -14.172 -12.863 1.00 94.88 283 ARG A N 1
ATOM 2238 C CA . ARG A 1 283 ? 10.328 -13.669 -11.585 1.00 94.88 283 ARG A CA 1
ATOM 2239 C C . ARG A 1 283 ? 10.151 -14.690 -10.475 1.00 94.88 283 ARG A C 1
ATOM 2241 O O . ARG A 1 283 ? 9.178 -15.442 -10.468 1.00 94.88 283 ARG A O 1
ATOM 2248 N N . THR A 1 284 ? 11.078 -14.693 -9.526 1.00 95.69 284 THR A N 1
ATOM 2249 C CA . THR A 1 284 ? 10.970 -15.518 -8.321 1.00 95.69 284 THR A CA 1
ATOM 2250 C C . THR A 1 284 ? 10.030 -14.819 -7.343 1.00 95.69 284 THR A C 1
ATOM 2252 O O . THR A 1 284 ? 10.289 -13.685 -6.951 1.00 95.69 284 THR A O 1
ATOM 2255 N N . ALA A 1 285 ? 8.933 -15.470 -6.963 1.00 96.69 285 ALA A N 1
ATOM 2256 C CA . ALA A 1 285 ? 7.951 -14.925 -6.033 1.00 96.69 285 ALA A CA 1
ATOM 2257 C C . ALA A 1 285 ? 7.902 -15.766 -4.753 1.00 96.69 285 ALA A C 1
ATOM 2259 O O . ALA A 1 285 ? 7.587 -16.959 -4.798 1.00 96.69 285 ALA A O 1
ATOM 2260 N N . LEU A 1 286 ? 8.193 -15.136 -3.617 1.00 97.50 286 LEU A N 1
ATOM 2261 C CA . LEU A 1 286 ? 8.003 -15.712 -2.289 1.00 97.50 286 LEU A CA 1
ATOM 2262 C C . LEU A 1 286 ? 6.575 -15.408 -1.831 1.00 97.50 286 LEU A C 1
ATOM 2264 O O . LEU A 1 286 ? 6.210 -14.244 -1.707 1.00 97.50 286 LEU A O 1
ATOM 2268 N N . THR A 1 287 ? 5.772 -16.440 -1.595 1.00 97.31 287 THR A N 1
ATOM 2269 C CA . THR A 1 287 ? 4.393 -16.318 -1.104 1.00 97.31 287 THR A CA 1
ATOM 2270 C C . THR A 1 287 ? 4.312 -16.821 0.327 1.00 97.31 287 THR A C 1
ATOM 2272 O O . THR A 1 287 ? 4.636 -17.981 0.581 1.00 97.31 287 THR A O 1
ATOM 2275 N N . LEU A 1 288 ? 3.857 -15.962 1.233 1.00 96.31 288 LEU A N 1
ATOM 2276 C CA . LEU A 1 288 ? 3.603 -16.253 2.639 1.00 96.31 288 LEU A CA 1
ATOM 2277 C C . LEU A 1 288 ? 2.092 -16.195 2.876 1.00 96.31 288 LEU A C 1
ATOM 2279 O O . LEU A 1 288 ? 1.452 -15.209 2.506 1.00 96.31 288 LEU A O 1
ATOM 2283 N N . LYS A 1 289 ? 1.524 -17.250 3.461 1.00 96.12 289 LYS A N 1
ATOM 2284 C CA . LYS A 1 289 ? 0.102 -17.329 3.807 1.00 96.12 289 LYS A CA 1
ATOM 2285 C C . LYS A 1 289 ? -0.065 -17.442 5.312 1.00 96.12 289 LYS A C 1
ATOM 2287 O O . LYS A 1 289 ? 0.620 -18.252 5.939 1.00 96.12 289 LYS A O 1
ATOM 2292 N N . VAL A 1 290 ? -0.967 -16.633 5.854 1.00 94.69 290 VAL A N 1
ATOM 2293 C CA . VAL A 1 290 ? -1.279 -16.570 7.284 1.00 94.69 290 VAL A CA 1
ATOM 2294 C C . VAL A 1 290 ? -2.781 -16.411 7.457 1.00 94.69 290 VAL A C 1
ATOM 2296 O O . VAL A 1 290 ? -3.402 -15.618 6.749 1.00 94.69 290 VAL A O 1
ATOM 2299 N N . ASP A 1 291 ? -3.342 -17.145 8.409 1.00 93.88 291 ASP A N 1
ATOM 2300 C CA . ASP A 1 291 ? -4.761 -17.095 8.747 1.00 93.88 291 ASP A CA 1
ATOM 2301 C C . ASP A 1 291 ? -4.973 -16.364 10.079 1.00 93.88 291 ASP A C 1
ATOM 2303 O O . ASP A 1 291 ? -4.141 -16.447 10.983 1.00 93.88 291 ASP A O 1
ATOM 2307 N N . ASN A 1 292 ? -6.112 -15.679 10.200 1.00 92.56 292 ASN A N 1
ATOM 2308 C CA . ASN A 1 292 ? -6.584 -14.985 11.400 1.00 92.56 292 ASN A CA 1
ATOM 2309 C C . ASN A 1 292 ? -5.567 -13.993 11.997 1.00 92.56 292 ASN A C 1
ATOM 2311 O O . ASN A 1 292 ? -5.111 -14.140 13.133 1.00 92.56 292 ASN A O 1
ATOM 2315 N N . LEU A 1 293 ? -5.228 -12.965 11.219 1.00 92.00 293 LEU A N 1
ATOM 2316 C CA . LEU A 1 293 ? -4.285 -11.923 11.606 1.00 92.00 293 LEU A CA 1
ATOM 2317 C C . LEU A 1 293 ? -5.004 -10.686 12.164 1.00 92.00 293 LEU A C 1
ATOM 2319 O O . LEU A 1 293 ? -6.009 -10.234 11.612 1.00 92.00 293 LEU A O 1
ATOM 2323 N N . SER A 1 294 ? -4.476 -10.115 13.247 1.00 89.69 294 SER A N 1
ATOM 2324 C CA . SER A 1 294 ? -4.966 -8.861 13.831 1.00 89.69 294 SER A CA 1
ATOM 2325 C C . SER A 1 294 ? -4.218 -7.640 13.276 1.00 89.69 294 SER A C 1
ATOM 2327 O O . SER A 1 294 ? -3.152 -7.760 12.671 1.00 89.69 294 SER A O 1
ATOM 2329 N N . ASP A 1 295 ? -4.756 -6.441 13.512 1.00 87.81 295 ASP A N 1
ATOM 2330 C CA . ASP A 1 295 ? -4.121 -5.171 13.115 1.00 87.81 295 ASP A CA 1
ATOM 2331 C C . ASP A 1 295 ? -2.759 -4.929 13.804 1.00 87.81 295 ASP A C 1
ATOM 2333 O O . ASP A 1 295 ? -1.925 -4.182 13.298 1.00 87.81 295 ASP A O 1
ATOM 2337 N N . GLU A 1 296 ? -2.488 -5.606 14.927 1.00 85.50 296 GLU A N 1
ATOM 2338 C CA . GLU A 1 296 ? -1.208 -5.528 15.656 1.00 85.50 296 GLU A CA 1
ATOM 2339 C C . GLU A 1 296 ? -0.024 -6.017 14.810 1.00 85.50 296 GLU A C 1
ATOM 2341 O O . GLU A 1 296 ? 1.109 -5.573 14.994 1.00 85.50 296 GLU A O 1
ATOM 2346 N N . ALA A 1 297 ? -0.286 -6.871 13.817 1.00 86.38 297 ALA A N 1
ATOM 2347 C CA . ALA A 1 297 ? 0.722 -7.378 12.895 1.00 86.38 297 ALA A CA 1
ATOM 2348 C C . ALA A 1 297 ? 1.348 -6.300 11.996 1.00 86.38 297 ALA A C 1
ATOM 2350 O O . ALA A 1 297 ? 2.346 -6.557 11.319 1.00 86.38 297 ALA A O 1
ATOM 2351 N N . ARG A 1 298 ? 0.783 -5.089 11.965 1.00 85.44 298 ARG A N 1
ATOM 2352 C CA . ARG A 1 298 ? 1.267 -3.964 11.158 1.00 85.44 298 ARG A CA 1
ATOM 2353 C C . ARG A 1 298 ? 2.703 -3.542 11.487 1.00 85.44 298 ARG A C 1
ATOM 2355 O O . ARG A 1 298 ? 3.438 -3.101 10.601 1.00 85.44 298 ARG A O 1
ATOM 2362 N N . ASP A 1 299 ? 3.111 -3.672 12.746 1.00 81.44 299 ASP A N 1
ATOM 2363 C CA . ASP A 1 299 ? 4.451 -3.256 13.176 1.00 81.44 299 ASP A CA 1
ATOM 2364 C C . ASP A 1 299 ? 5.530 -4.284 12.794 1.00 81.44 299 ASP A C 1
ATOM 2366 O O . ASP A 1 299 ? 6.722 -3.957 12.713 1.00 81.44 299 ASP A O 1
ATOM 2370 N N . SER A 1 300 ? 5.119 -5.509 12.456 1.00 88.38 300 SER A N 1
ATOM 2371 C CA . SER A 1 300 ? 6.031 -6.571 12.051 1.00 88.38 300 SER A CA 1
ATOM 2372 C C . SER A 1 300 ? 6.748 -6.272 10.728 1.00 88.38 300 SER A C 1
ATOM 2374 O O . SER A 1 300 ? 6.200 -5.724 9.764 1.00 88.38 300 SER A O 1
ATOM 2376 N N . GLN A 1 301 ? 8.029 -6.636 10.682 1.00 90.44 301 GLN A N 1
ATOM 2377 C CA . GLN A 1 301 ? 8.885 -6.442 9.517 1.00 90.44 301 GLN A CA 1
ATOM 2378 C C . GLN A 1 301 ? 9.344 -7.799 8.982 1.00 90.44 301 GLN A C 1
ATOM 2380 O O . GLN A 1 301 ? 9.866 -8.632 9.723 1.00 90.44 301 GLN A O 1
ATOM 2385 N N . LEU A 1 302 ? 9.197 -7.975 7.674 1.00 93.06 302 LEU A N 1
ATOM 2386 C CA . LEU A 1 302 ? 9.690 -9.103 6.903 1.00 93.06 302 LEU A CA 1
ATOM 2387 C C . LEU A 1 302 ? 11.057 -8.755 6.305 1.00 93.06 302 LEU A C 1
ATOM 2389 O O . LEU A 1 302 ? 11.207 -7.747 5.603 1.00 93.06 302 LEU A O 1
ATOM 2393 N N . LEU A 1 303 ? 12.043 -9.608 6.565 1.00 95.06 303 LEU A N 1
ATOM 2394 C CA . LEU A 1 303 ? 13.371 -9.544 5.976 1.00 95.06 303 LEU A CA 1
ATOM 2395 C C . LEU A 1 303 ? 13.485 -10.619 4.894 1.00 95.06 303 LEU A C 1
ATOM 2397 O O . LEU A 1 303 ? 13.260 -11.795 5.160 1.00 95.06 303 LEU A O 1
ATOM 2401 N N . VAL A 1 304 ? 13.830 -10.230 3.669 1.00 96.81 304 VAL A N 1
ATOM 2402 C CA . VAL A 1 304 ? 14.046 -11.157 2.552 1.00 96.81 304 VAL A CA 1
ATOM 2403 C C . VAL A 1 304 ? 15.460 -10.982 2.027 1.00 96.81 304 VAL A C 1
ATOM 2405 O O . VAL A 1 304 ? 15.825 -9.909 1.544 1.00 96.81 304 VAL A O 1
ATOM 2408 N N . THR A 1 305 ? 16.239 -12.053 2.081 1.00 96.50 305 THR A N 1
ATOM 2409 C CA . THR A 1 305 ? 17.607 -12.105 1.567 1.00 96.50 305 THR A CA 1
ATOM 2410 C C . THR A 1 305 ? 17.620 -12.895 0.269 1.00 96.50 305 THR A C 1
ATOM 2412 O O . THR A 1 305 ? 17.004 -13.956 0.179 1.00 96.50 305 THR A O 1
ATOM 2415 N N . TYR A 1 306 ? 18.294 -12.376 -0.753 1.00 96.94 306 TYR A N 1
ATOM 2416 C CA . TYR A 1 306 ? 18.426 -13.054 -2.038 1.00 96.94 306 TYR A CA 1
ATOM 2417 C C . TYR A 1 306 ? 19.707 -12.642 -2.761 1.00 96.94 306 TYR A C 1
ATOM 2419 O O . TYR A 1 306 ? 20.239 -11.545 -2.575 1.00 96.94 306 TYR A O 1
ATOM 2427 N N . THR A 1 307 ? 20.176 -13.526 -3.636 1.00 96.50 307 THR A N 1
ATOM 2428 C CA . THR A 1 307 ? 21.306 -13.269 -4.531 1.00 96.50 307 THR A CA 1
ATOM 2429 C C . THR A 1 307 ? 20.788 -12.861 -5.904 1.00 96.50 307 THR A C 1
ATOM 2431 O O . THR A 1 307 ? 19.888 -13.501 -6.452 1.00 96.50 307 THR A O 1
ATOM 2434 N N . TYR A 1 308 ? 21.344 -11.792 -6.466 1.00 95.69 308 TYR A N 1
ATOM 2435 C CA . TYR A 1 308 ? 20.974 -11.281 -7.779 1.00 95.69 308 TYR A CA 1
ATOM 2436 C C . TYR A 1 308 ? 22.220 -10.889 -8.583 1.00 95.69 308 TYR A C 1
ATOM 2438 O O . TYR A 1 308 ? 22.798 -9.823 -8.340 1.00 95.69 308 TYR A O 1
ATOM 2446 N N . PRO A 1 309 ? 22.646 -11.736 -9.537 1.00 93.44 309 PRO A N 1
ATOM 2447 C CA . PRO A 1 309 ? 23.847 -11.474 -10.305 1.00 93.44 309 PRO A CA 1
ATOM 2448 C C . PRO A 1 309 ? 23.627 -10.383 -11.352 1.00 93.44 309 PRO A C 1
ATOM 2450 O O . PRO A 1 309 ? 22.556 -10.274 -11.959 1.00 93.44 309 PRO A O 1
ATOM 2453 N N . PHE A 1 310 ? 24.673 -9.606 -11.641 1.00 89.69 310 PHE A N 1
ATOM 2454 C CA . PHE A 1 310 ? 24.587 -8.513 -12.623 1.00 89.69 310 PHE A CA 1
ATOM 2455 C C . PHE A 1 310 ? 24.182 -9.008 -14.025 1.00 89.69 310 PHE A C 1
ATOM 2457 O O . PHE A 1 310 ? 23.436 -8.343 -14.748 1.00 89.69 310 PHE A O 1
ATOM 2464 N N . THR A 1 311 ? 24.611 -10.220 -14.389 1.00 90.50 311 THR A N 1
ATOM 2465 C CA . THR A 1 311 ? 24.267 -10.871 -15.663 1.00 90.50 311 THR A CA 1
ATOM 2466 C C . THR A 1 311 ? 22.766 -11.125 -15.812 1.00 90.50 311 THR A C 1
ATOM 2468 O O . THR A 1 311 ? 22.239 -11.004 -16.920 1.00 90.50 311 THR A O 1
ATOM 2471 N N . ALA A 1 312 ? 22.054 -11.414 -14.715 1.00 91.56 312 ALA A N 1
ATOM 2472 C CA . ALA A 1 312 ? 20.601 -11.563 -14.729 1.00 91.56 312 ALA A CA 1
ATOM 2473 C C . ALA A 1 312 ? 19.907 -10.228 -15.032 1.00 91.56 312 ALA A C 1
ATOM 2475 O O . ALA A 1 312 ? 18.951 -10.201 -15.807 1.00 91.56 312 ALA A O 1
ATOM 2476 N N . GLY A 1 313 ? 20.453 -9.116 -14.529 1.00 89.69 313 GLY A N 1
ATOM 2477 C CA . GLY A 1 313 ? 19.984 -7.772 -14.862 1.00 89.69 313 GLY A CA 1
ATOM 2478 C C . GLY A 1 313 ? 19.994 -7.494 -16.357 1.00 89.69 313 GLY A C 1
ATOM 2479 O O . GLY A 1 313 ? 18.975 -7.067 -16.900 1.00 89.69 313 GLY A O 1
ATOM 2480 N N . LEU A 1 314 ? 21.091 -7.815 -17.046 1.00 91.56 314 LEU A N 1
ATOM 2481 C CA . LEU A 1 314 ? 21.246 -7.566 -18.484 1.00 91.56 314 LEU A CA 1
ATOM 2482 C C . LEU A 1 314 ? 20.326 -8.407 -19.383 1.00 91.56 314 LEU A C 1
ATOM 2484 O O . LEU A 1 314 ? 20.160 -8.074 -20.558 1.00 91.56 314 LEU A O 1
ATOM 2488 N N . ARG A 1 315 ? 19.687 -9.463 -18.862 1.00 91.31 315 ARG A N 1
ATOM 2489 C CA . ARG A 1 315 ? 18.826 -10.356 -19.653 1.00 91.31 315 ARG A CA 1
ATOM 2490 C C . ARG A 1 315 ? 17.674 -9.617 -20.336 1.00 91.31 315 ARG A C 1
ATOM 2492 O O . ARG A 1 315 ? 17.386 -9.905 -21.498 1.00 91.31 315 ARG A O 1
ATOM 2499 N N . LYS A 1 316 ? 17.044 -8.649 -19.661 1.00 91.00 316 LYS A N 1
ATOM 2500 C CA . LYS A 1 316 ? 15.901 -7.898 -20.213 1.00 91.00 316 LYS A CA 1
ATOM 2501 C C . LYS A 1 316 ? 16.287 -7.075 -21.455 1.00 91.00 316 LYS A C 1
ATOM 2503 O O . LYS A 1 316 ? 15.724 -7.341 -22.519 1.00 91.00 316 LYS A O 1
ATOM 2508 N N . PRO A 1 317 ? 17.282 -6.164 -21.395 1.00 92.56 317 PRO A N 1
ATOM 2509 C CA . PRO A 1 317 ? 17.768 -5.468 -22.587 1.00 92.56 317 PRO A CA 1
ATOM 2510 C C . PRO A 1 317 ? 18.244 -6.406 -23.696 1.00 92.56 317 PRO A C 1
ATOM 2512 O O . PRO A 1 317 ? 17.921 -6.180 -24.859 1.00 92.56 317 PRO A O 1
ATOM 2515 N N . LEU A 1 318 ? 18.981 -7.469 -23.350 1.00 92.88 318 LEU A N 1
ATOM 2516 C CA . LEU A 1 318 ? 19.499 -8.421 -24.336 1.00 92.88 318 LEU A CA 1
ATOM 2517 C C . LEU A 1 318 ? 18.375 -9.158 -25.069 1.00 92.88 318 LEU A C 1
ATOM 2519 O O . LEU A 1 318 ? 18.472 -9.363 -26.274 1.00 92.88 318 LEU A O 1
ATOM 2523 N N . THR A 1 319 ? 17.291 -9.503 -24.373 1.00 91.94 319 THR A N 1
ATOM 2524 C CA . THR A 1 319 ? 16.126 -10.157 -24.985 1.00 91.94 319 THR A CA 1
ATOM 2525 C C . THR A 1 319 ? 15.418 -9.221 -25.961 1.00 91.94 319 THR A C 1
ATOM 2527 O O . THR A 1 319 ? 15.093 -9.629 -27.075 1.00 91.94 319 THR A O 1
ATOM 2530 N N . VAL A 1 320 ? 15.226 -7.950 -25.588 1.00 92.94 320 VAL A N 1
ATOM 2531 C CA . VAL A 1 320 ? 14.631 -6.943 -26.485 1.00 92.94 320 VAL A CA 1
ATOM 2532 C C . VAL A 1 320 ? 15.531 -6.700 -27.700 1.00 92.94 320 VAL A C 1
ATOM 2534 O O . VAL A 1 320 ? 15.045 -6.683 -28.830 1.00 92.94 320 VAL A O 1
ATOM 2537 N N . ALA A 1 321 ? 16.845 -6.581 -27.491 1.00 95.50 321 ALA A N 1
ATOM 2538 C CA . ALA A 1 321 ? 17.817 -6.417 -28.568 1.00 95.50 321 ALA A CA 1
ATOM 2539 C C . ALA A 1 321 ? 17.832 -7.625 -29.518 1.00 95.50 321 ALA A C 1
ATOM 2541 O O . ALA A 1 321 ? 17.814 -7.444 -30.733 1.00 95.50 321 ALA A O 1
ATOM 2542 N N . ALA A 1 322 ? 17.796 -8.849 -28.984 1.00 94.94 322 ALA A N 1
ATOM 2543 C CA . ALA A 1 322 ? 17.719 -10.075 -29.775 1.00 94.94 322 ALA A CA 1
ATOM 2544 C C . ALA A 1 322 ? 16.403 -10.173 -30.566 1.00 94.94 322 ALA A C 1
ATOM 2546 O O . ALA A 1 322 ? 16.414 -10.577 -31.728 1.00 94.94 322 ALA A O 1
ATOM 2547 N N . GLY A 1 323 ? 15.282 -9.759 -29.966 1.00 95.31 323 GLY A N 1
ATOM 2548 C CA . GLY A 1 323 ? 13.982 -9.691 -30.633 1.00 95.31 323 GLY A CA 1
ATOM 2549 C C . GLY A 1 323 ? 13.962 -8.693 -31.793 1.00 95.31 323 GLY A C 1
ATOM 2550 O O . GLY A 1 323 ? 13.485 -9.016 -32.874 1.00 95.31 323 GLY A O 1
ATOM 2551 N N . LEU A 1 324 ? 14.535 -7.500 -31.617 1.00 96.62 324 LEU A N 1
ATOM 2552 C CA . LEU A 1 324 ? 14.663 -6.527 -32.708 1.00 96.62 324 LEU A CA 1
ATOM 2553 C C . LEU A 1 324 ? 15.636 -7.011 -33.789 1.00 96.62 324 LEU A C 1
ATOM 2555 O O . LEU A 1 324 ? 15.353 -6.895 -34.980 1.00 96.62 324 LEU A O 1
ATOM 2559 N N . PHE A 1 325 ? 16.767 -7.591 -33.386 1.00 97.50 325 PHE A N 1
ATOM 2560 C CA . PHE A 1 325 ? 17.757 -8.139 -34.308 1.00 97.50 325 PHE A CA 1
ATOM 2561 C C . PHE A 1 325 ? 17.174 -9.258 -35.180 1.00 97.50 325 PHE A C 1
ATOM 2563 O O . PHE A 1 325 ? 17.425 -9.281 -36.383 1.00 97.50 325 PHE A O 1
ATOM 2570 N N . SER A 1 326 ? 16.344 -10.143 -34.618 1.00 97.00 326 SER A N 1
ATOM 2571 C CA . SER A 1 326 ? 15.709 -11.221 -35.384 1.00 97.00 326 SER A CA 1
ATOM 2572 C C . SER A 1 326 ? 14.750 -10.695 -36.457 1.00 97.00 326 SER A C 1
ATOM 2574 O O . SER A 1 326 ? 14.708 -11.257 -37.550 1.00 97.00 326 SER A O 1
ATOM 2576 N N . VAL A 1 327 ? 14.060 -9.575 -36.208 1.00 97.31 327 VAL A N 1
ATOM 2577 C CA . VAL A 1 327 ? 13.240 -8.895 -37.225 1.00 97.31 327 VAL A CA 1
ATOM 2578 C C . VAL A 1 327 ? 14.112 -8.387 -38.374 1.00 97.31 327 VAL A C 1
ATOM 2580 O O . VAL A 1 327 ? 13.786 -8.632 -39.535 1.00 97.31 327 VAL A O 1
ATOM 2583 N N . PHE A 1 328 ? 15.246 -7.740 -38.084 1.00 96.69 328 PHE A N 1
ATOM 2584 C CA . PHE A 1 328 ? 16.171 -7.280 -39.129 1.00 96.69 328 PHE A CA 1
ATOM 2585 C C . PHE A 1 328 ? 16.757 -8.436 -39.940 1.00 96.69 328 PHE A C 1
ATOM 2587 O O . PHE A 1 328 ? 16.811 -8.353 -41.167 1.00 96.69 328 PHE A O 1
ATOM 2594 N N . VAL A 1 329 ? 17.147 -9.528 -39.277 1.00 97.00 329 VAL A N 1
ATOM 2595 C CA . VAL A 1 329 ? 17.621 -10.744 -39.950 1.00 97.00 329 VAL A CA 1
ATOM 2596 C C . VAL A 1 329 ? 16.515 -11.356 -40.809 1.00 97.00 329 VAL A C 1
ATOM 2598 O O . VAL A 1 329 ? 16.783 -11.754 -41.939 1.00 97.00 329 VAL A O 1
ATOM 2601 N N . GLY A 1 330 ? 15.271 -11.381 -40.326 1.00 96.88 330 GLY A N 1
ATOM 2602 C CA . GLY A 1 330 ? 14.115 -11.858 -41.084 1.00 96.88 330 GLY A CA 1
ATOM 2603 C C . GLY A 1 330 ? 13.861 -11.032 -42.345 1.00 96.88 330 GLY A C 1
ATOM 2604 O O . GLY A 1 330 ? 13.730 -11.595 -43.429 1.00 96.88 330 GLY A O 1
ATOM 2605 N N . VAL A 1 331 ? 13.870 -9.700 -42.234 1.00 96.50 331 VAL A N 1
ATOM 2606 C CA . VAL A 1 331 ? 13.734 -8.791 -43.386 1.00 96.50 331 VAL A CA 1
ATOM 2607 C C . VAL A 1 331 ? 14.893 -8.967 -44.366 1.00 96.50 331 VAL A C 1
ATOM 2609 O O . VAL A 1 331 ? 14.667 -9.046 -45.572 1.00 96.50 331 VAL A O 1
ATOM 2612 N N . TRP A 1 332 ? 16.127 -9.072 -43.866 1.00 95.94 332 TRP A N 1
ATOM 2613 C CA . TRP A 1 332 ? 17.303 -9.326 -44.696 1.00 95.94 332 TRP A CA 1
ATOM 2614 C C . TRP A 1 332 ? 17.202 -10.663 -45.438 1.00 95.94 332 TRP A C 1
ATOM 2616 O O . TRP A 1 332 ? 17.478 -10.720 -46.638 1.00 95.94 332 TRP A O 1
ATOM 2626 N N . PHE A 1 333 ? 16.764 -11.722 -44.755 1.00 95.69 333 PHE A N 1
ATOM 2627 C CA . PHE A 1 333 ? 16.584 -13.041 -45.349 1.00 95.69 333 PHE A CA 1
ATOM 2628 C C . PHE A 1 333 ? 15.501 -13.016 -46.430 1.00 95.69 333 PHE A C 1
ATOM 2630 O O . PHE A 1 333 ? 15.769 -13.427 -47.554 1.00 95.69 333 PHE A O 1
ATOM 2637 N N . ILE A 1 334 ? 14.325 -12.446 -46.139 1.00 94.81 334 ILE A N 1
ATOM 2638 C CA . ILE A 1 334 ? 13.232 -12.290 -47.113 1.00 94.81 334 ILE A CA 1
ATOM 2639 C C . ILE A 1 334 ? 13.695 -11.470 -48.325 1.00 94.81 334 ILE A C 1
ATOM 2641 O O . ILE A 1 334 ? 13.441 -11.868 -49.458 1.00 94.81 334 ILE A O 1
ATOM 2645 N N . GLY A 1 335 ? 14.418 -10.368 -48.107 1.00 91.25 335 GLY A N 1
ATOM 2646 C CA . GLY A 1 335 ? 14.973 -9.546 -49.187 1.00 91.25 335 GLY A CA 1
ATOM 2647 C C . GLY A 1 335 ? 16.072 -10.239 -50.000 1.00 91.25 335 GLY A C 1
ATOM 2648 O O . GLY A 1 335 ? 16.342 -9.839 -51.131 1.00 91.25 335 GLY A O 1
ATOM 2649 N N . SER A 1 336 ? 16.694 -11.282 -49.447 1.00 89.88 336 SER A N 1
ATOM 2650 C CA . SER A 1 336 ? 17.717 -12.084 -50.125 1.00 89.88 336 SER A CA 1
ATOM 2651 C C . SER A 1 336 ? 17.134 -13.250 -50.930 1.00 89.88 336 SER A C 1
ATOM 2653 O O . SER A 1 336 ? 17.847 -13.830 -51.751 1.00 89.88 336 SER A O 1
ATOM 2655 N N . LEU A 1 337 ? 15.861 -13.605 -50.723 1.00 90.31 337 LEU A N 1
ATOM 2656 C CA . LEU A 1 337 ? 15.187 -14.651 -51.489 1.00 90.31 337 LEU A CA 1
ATOM 2657 C C . LEU A 1 337 ? 14.801 -14.126 -52.879 1.00 90.31 337 LEU A C 1
ATOM 2659 O O . LEU A 1 337 ? 13.968 -13.232 -53.022 1.00 90.31 337 LEU A O 1
ATOM 2663 N N . ASP A 1 338 ? 15.383 -14.715 -53.924 1.00 80.88 338 ASP A N 1
ATOM 2664 C CA . ASP A 1 338 ? 14.983 -14.444 -55.306 1.00 80.88 338 ASP A CA 1
ATOM 2665 C C . ASP A 1 338 ? 13.702 -15.223 -55.642 1.00 80.88 338 ASP A C 1
ATOM 2667 O O . ASP A 1 338 ? 13.739 -16.390 -56.028 1.00 80.88 338 ASP A O 1
ATOM 2671 N N . VAL A 1 339 ? 12.552 -14.571 -55.472 1.00 82.75 339 VAL A N 1
ATOM 2672 C CA . VAL A 1 339 ? 11.221 -15.102 -55.823 1.00 82.75 339 VAL A CA 1
ATOM 2673 C C . VAL A 1 339 ? 10.858 -14.903 -57.307 1.00 82.75 339 VAL A C 1
ATOM 2675 O O . VAL A 1 339 ? 9.692 -15.011 -57.690 1.00 82.75 339 VAL A O 1
ATOM 2678 N N . SER A 1 340 ? 11.828 -14.608 -58.183 1.00 79.00 340 SER A N 1
ATOM 2679 C CA . SER A 1 340 ? 11.572 -14.426 -59.617 1.00 79.00 340 SER A CA 1
ATOM 2680 C C . SER A 1 340 ? 11.174 -15.737 -60.309 1.00 79.00 340 SER A C 1
ATOM 2682 O O . SER A 1 340 ? 11.969 -16.663 -60.447 1.00 79.00 340 SER A O 1
ATOM 2684 N N . ILE A 1 341 ? 9.958 -15.775 -60.862 1.00 77.50 341 ILE A N 1
ATOM 2685 C CA . ILE A 1 341 ? 9.381 -16.932 -61.578 1.00 77.50 341 ILE A CA 1
ATOM 2686 C C . ILE A 1 341 ? 10.129 -17.243 -62.896 1.00 77.50 341 ILE A C 1
ATOM 2688 O O . ILE A 1 341 ? 10.056 -18.354 -63.418 1.00 77.50 341 ILE A O 1
ATOM 2692 N N . LYS A 1 342 ? 10.902 -16.290 -63.442 1.00 73.75 342 LYS A N 1
ATOM 2693 C CA . LYS A 1 342 ? 11.707 -16.478 -64.662 1.00 73.75 342 LYS A CA 1
ATOM 2694 C C . LYS A 1 342 ? 13.199 -16.352 -64.348 1.00 73.75 342 LYS A C 1
ATOM 2696 O O . LYS A 1 342 ? 13.644 -15.325 -63.833 1.00 73.75 342 LYS A O 1
ATOM 2701 N N . LYS A 1 343 ? 13.987 -17.369 -64.719 1.00 57.47 343 LYS A N 1
ATOM 2702 C CA . LYS A 1 343 ? 15.453 -17.369 -64.581 1.00 57.47 343 LYS A CA 1
ATOM 2703 C C . LYS A 1 343 ? 16.055 -16.285 -65.479 1.00 57.47 343 LYS A C 1
ATOM 2705 O O . LYS A 1 343 ? 16.061 -16.420 -66.702 1.00 57.47 343 LYS A O 1
ATOM 2710 N N . ARG A 1 344 ? 16.549 -15.194 -64.886 1.00 51.47 344 ARG A N 1
ATOM 2711 C CA . ARG A 1 344 ? 17.285 -14.153 -65.620 1.00 51.47 344 ARG A CA 1
ATOM 2712 C C . ARG A 1 344 ? 18.679 -14.661 -65.994 1.00 51.47 344 ARG A C 1
ATOM 2714 O O . ARG A 1 344 ? 19.374 -15.271 -65.184 1.00 51.47 344 ARG A O 1
ATOM 2721 N N . THR A 1 345 ? 19.090 -14.413 -67.234 1.00 51.38 345 THR A N 1
ATOM 2722 C CA . THR A 1 345 ? 20.416 -14.751 -67.765 1.00 51.38 345 THR A CA 1
ATOM 2723 C C . THR A 1 345 ? 21.513 -14.019 -66.981 1.00 51.38 345 THR A C 1
ATOM 2725 O O . THR A 1 345 ? 21.375 -12.841 -66.652 1.00 51.38 345 THR A O 1
ATOM 2728 N N . ARG A 1 346 ? 22.618 -14.724 -66.694 1.00 46.50 346 ARG A N 1
ATOM 2729 C CA . ARG A 1 346 ? 23.715 -14.342 -65.773 1.00 46.50 346 ARG A CA 1
ATOM 2730 C C . ARG A 1 346 ? 24.291 -12.929 -66.007 1.00 46.50 346 ARG A C 1
ATOM 2732 O O . ARG A 1 346 ? 24.719 -12.284 -65.056 1.00 46.50 346 ARG A O 1
ATOM 2739 N N . ASN A 1 347 ? 24.207 -12.416 -67.235 1.00 48.06 347 ASN A N 1
ATOM 2740 C CA . ASN A 1 347 ? 24.715 -11.095 -67.622 1.00 48.06 347 ASN A CA 1
ATOM 2741 C C . ASN A 1 347 ? 23.894 -9.916 -67.058 1.00 48.06 347 ASN A C 1
ATOM 2743 O O . ASN A 1 347 ? 24.444 -8.839 -66.854 1.00 48.06 347 ASN A O 1
ATOM 2747 N N . GLY A 1 348 ? 22.604 -10.101 -66.747 1.00 50.78 348 GLY A N 1
ATOM 2748 C CA . GLY A 1 348 ? 21.760 -9.039 -66.173 1.00 50.78 348 GLY A CA 1
ATOM 2749 C C . GLY A 1 348 ? 21.880 -8.885 -64.650 1.00 50.78 348 GLY A C 1
ATOM 2750 O O . GLY A 1 348 ? 21.540 -7.837 -64.105 1.00 50.78 348 GLY A O 1
ATOM 2751 N N . LEU A 1 349 ? 22.371 -9.918 -63.954 1.00 47.25 349 LEU A N 1
ATOM 2752 C CA . LEU A 1 349 ? 22.463 -9.946 -62.490 1.00 47.25 349 LEU A CA 1
ATOM 2753 C C . LEU A 1 349 ? 23.680 -9.159 -61.972 1.00 47.25 349 LEU A C 1
ATOM 2755 O O . LEU A 1 349 ? 23.578 -8.461 -60.963 1.00 47.25 349 LEU A O 1
ATOM 2759 N N . ASN A 1 350 ? 24.802 -9.226 -62.696 1.00 49.78 350 ASN A N 1
ATOM 2760 C CA . ASN A 1 350 ? 26.029 -8.498 -62.359 1.00 49.78 350 ASN A CA 1
ATOM 2761 C C . ASN A 1 350 ? 25.833 -6.980 -62.514 1.00 49.78 350 ASN A C 1
ATOM 2763 O O . ASN A 1 350 ? 26.152 -6.229 -61.598 1.00 49.78 350 ASN A O 1
ATOM 2767 N N . ALA A 1 351 ? 25.164 -6.545 -63.588 1.00 49.69 351 ALA A N 1
ATOM 2768 C CA . ALA A 1 351 ? 24.886 -5.130 -63.843 1.00 49.69 351 ALA A CA 1
ATOM 2769 C C . ALA A 1 351 ? 23.942 -4.483 -62.807 1.00 49.69 351 ALA A C 1
ATOM 2771 O O . ALA A 1 351 ? 24.041 -3.288 -62.539 1.00 49.69 351 ALA A O 1
ATOM 2772 N N . SER A 1 352 ? 23.021 -5.250 -62.207 1.00 48.72 352 SER A N 1
ATOM 2773 C CA . SER A 1 352 ? 22.097 -4.724 -61.190 1.00 48.72 352 SER A CA 1
ATOM 2774 C C . SER A 1 352 ? 22.698 -4.740 -59.779 1.00 48.72 352 SER A C 1
ATOM 2776 O O . SER A 1 352 ? 22.426 -3.825 -59.002 1.00 48.72 352 SER A O 1
ATOM 2778 N N . LYS A 1 353 ? 23.542 -5.733 -59.450 1.00 49.34 353 LYS A N 1
ATOM 2779 C CA . LYS A 1 353 ? 24.310 -5.758 -58.191 1.00 49.34 353 LYS A CA 1
ATOM 2780 C C . LYS A 1 353 ? 25.359 -4.645 -58.149 1.00 49.34 353 LYS A C 1
ATOM 2782 O O . LYS A 1 353 ? 25.461 -3.970 -57.129 1.00 49.34 353 LYS A O 1
ATOM 2787 N N . GLU A 1 354 ? 26.053 -4.386 -59.258 1.00 51.16 354 GLU A N 1
ATOM 2788 C CA . GLU A 1 354 ? 26.984 -3.255 -59.380 1.00 51.16 354 GLU A CA 1
ATOM 2789 C C . GLU A 1 354 ? 26.281 -1.907 -59.197 1.00 51.16 354 GLU A C 1
ATOM 2791 O O . GLU A 1 354 ? 26.818 -1.035 -58.525 1.00 51.16 354 GLU A O 1
ATOM 2796 N N . ARG A 1 355 ? 25.048 -1.750 -59.695 1.00 47.78 355 ARG A N 1
ATOM 2797 C CA . ARG A 1 355 ? 24.284 -0.495 -59.586 1.00 47.78 355 ARG A CA 1
ATOM 2798 C C . ARG A 1 355 ? 23.774 -0.206 -58.162 1.00 47.78 355 ARG A C 1
ATOM 2800 O O . ARG A 1 355 ? 23.657 0.954 -57.777 1.00 47.78 355 ARG A O 1
ATOM 2807 N N . ILE A 1 356 ? 23.489 -1.243 -57.368 1.00 52.28 356 ILE A N 1
ATOM 2808 C CA . ILE A 1 356 ? 23.038 -1.095 -55.971 1.00 52.28 356 ILE A CA 1
ATOM 2809 C C . ILE A 1 356 ? 24.240 -0.911 -55.033 1.00 52.28 356 ILE A C 1
ATOM 2811 O O . ILE A 1 356 ? 24.232 0.017 -54.225 1.00 52.28 356 ILE A O 1
ATOM 2815 N N . VAL A 1 357 ? 25.312 -1.699 -55.197 1.00 50.94 357 VAL A N 1
ATOM 2816 C CA . VAL A 1 357 ? 26.565 -1.516 -54.440 1.00 50.94 357 VAL A CA 1
ATOM 2817 C C . VAL A 1 357 ? 27.209 -0.166 -54.768 1.00 50.94 357 VAL A C 1
ATOM 2819 O O . VAL A 1 357 ? 27.671 0.516 -53.852 1.00 50.94 357 VAL A O 1
ATOM 2822 N N . SER A 1 358 ? 27.157 0.293 -56.028 1.00 50.06 358 SER A N 1
ATOM 2823 C CA . SER A 1 358 ? 27.625 1.637 -56.373 1.00 50.06 358 SER A CA 1
ATOM 2824 C C . SER A 1 358 ? 26.797 2.707 -55.676 1.00 50.06 358 SER A C 1
ATOM 2826 O O . SER A 1 358 ? 27.394 3.672 -55.226 1.00 50.06 358 SER A O 1
ATOM 2828 N N . SER A 1 359 ? 25.475 2.554 -55.521 1.00 48.78 359 SER A N 1
ATOM 2829 C CA . SER A 1 359 ? 24.625 3.550 -54.842 1.00 48.78 359 SER A CA 1
ATOM 2830 C C . SER A 1 359 ? 24.934 3.693 -53.346 1.00 48.78 359 SER A C 1
ATOM 2832 O O . SER A 1 359 ? 25.021 4.811 -52.851 1.00 48.78 359 SER A O 1
ATOM 2834 N N . SER A 1 360 ? 25.204 2.595 -52.634 1.00 49.06 360 SER A N 1
ATOM 2835 C CA . SER A 1 360 ? 25.529 2.636 -51.200 1.00 49.06 360 SER A CA 1
ATOM 2836 C C . SER A 1 360 ? 26.976 3.075 -50.933 1.00 49.06 360 SER A C 1
ATOM 2838 O O . SER A 1 360 ? 27.231 3.836 -49.999 1.00 49.06 360 SER A O 1
ATOM 2840 N N . VAL A 1 361 ? 27.926 2.664 -51.784 1.00 50.94 361 VAL A N 1
ATOM 2841 C CA . VAL A 1 361 ? 29.334 3.093 -51.699 1.00 50.94 361 VAL A CA 1
ATOM 2842 C C . VAL A 1 361 ? 29.493 4.550 -52.147 1.00 50.94 361 VAL A C 1
ATOM 2844 O O . VAL A 1 361 ? 30.226 5.292 -51.501 1.00 50.94 361 VAL A O 1
ATOM 2847 N N . THR A 1 362 ? 28.757 5.017 -53.166 1.00 52.81 362 THR A N 1
ATOM 2848 C CA . THR A 1 362 ? 28.722 6.450 -53.534 1.00 52.81 362 THR A CA 1
ATOM 2849 C C . THR A 1 362 ? 27.983 7.309 -52.519 1.00 52.81 362 THR A C 1
ATOM 2851 O O . THR A 1 362 ? 28.259 8.500 -52.461 1.00 52.81 362 THR A O 1
ATOM 2854 N N . GLN A 1 363 ? 27.122 6.752 -51.664 1.00 50.06 363 GLN A N 1
ATOM 2855 C CA . GLN A 1 363 ? 26.526 7.508 -50.561 1.00 50.06 363 GLN A CA 1
ATOM 2856 C C . GLN A 1 363 ? 27.537 7.738 -49.426 1.00 50.06 363 GLN A C 1
ATOM 2858 O O . GLN A 1 363 ? 27.629 8.849 -48.912 1.00 50.06 363 GLN A O 1
ATOM 2863 N N . TRP A 1 364 ? 28.375 6.746 -49.101 1.00 51.03 364 TRP A N 1
ATOM 2864 C CA . TRP A 1 364 ? 29.464 6.892 -48.120 1.00 51.03 364 TRP A CA 1
ATOM 2865 C C . TRP A 1 364 ? 30.653 7.711 -48.649 1.00 51.03 364 TRP A C 1
ATOM 2867 O O . TRP A 1 364 ? 31.113 8.629 -47.968 1.00 51.03 364 TRP A O 1
ATOM 2877 N N . TYR A 1 365 ? 31.106 7.453 -49.882 1.00 52.53 365 TYR A N 1
ATOM 2878 C CA . TYR A 1 365 ? 32.095 8.301 -50.564 1.00 52.53 365 TYR A CA 1
ATOM 2879 C C . TYR A 1 365 ? 31.536 9.693 -50.860 1.00 52.53 365 TYR A C 1
ATOM 2881 O O . TYR A 1 365 ? 32.270 10.672 -50.814 1.00 52.53 365 TYR A O 1
ATOM 2889 N N . GLY A 1 366 ? 30.237 9.810 -51.124 1.00 54.28 366 GLY A N 1
ATOM 2890 C CA . GLY A 1 366 ? 29.534 11.077 -51.289 1.00 54.28 366 GLY A CA 1
ATOM 2891 C C . GLY A 1 366 ? 29.503 11.873 -49.995 1.00 54.28 366 GLY A C 1
ATOM 2892 O O . GLY A 1 366 ? 29.733 13.070 -50.033 1.00 54.28 366 GLY A O 1
ATOM 2893 N N . MET A 1 367 ? 29.319 11.227 -48.841 1.00 50.69 367 MET A N 1
ATOM 2894 C CA . MET A 1 367 ? 29.333 11.901 -47.542 1.00 50.69 367 MET A CA 1
ATOM 2895 C C . MET A 1 367 ? 30.751 12.298 -47.113 1.00 50.69 367 MET A C 1
ATOM 2897 O O . MET A 1 367 ? 30.932 13.391 -46.586 1.00 50.69 367 MET A O 1
ATOM 2901 N N . SER A 1 368 ? 31.771 11.477 -47.399 1.00 54.94 368 SER A N 1
ATOM 2902 C CA . SER A 1 368 ? 33.171 11.835 -47.127 1.00 54.94 368 SER A CA 1
ATOM 2903 C C . SER A 1 368 ? 33.683 12.925 -48.072 1.00 54.94 368 SER A C 1
ATOM 2905 O O . SER A 1 368 ? 34.317 13.870 -47.616 1.00 54.94 368 SER A O 1
ATOM 2907 N N . THR A 1 369 ? 33.347 12.868 -49.364 1.00 57.69 369 THR A N 1
ATOM 2908 C CA . THR A 1 369 ? 33.691 13.923 -50.332 1.00 57.69 369 THR A CA 1
ATOM 2909 C C . THR A 1 369 ? 32.841 15.172 -50.160 1.00 57.69 369 THR A C 1
ATOM 2911 O O . THR A 1 369 ? 33.348 16.254 -50.418 1.00 57.69 369 THR A O 1
ATOM 2914 N N . TRP A 1 370 ? 31.599 15.072 -49.678 1.00 58.03 370 TRP A N 1
ATOM 2915 C CA . TRP A 1 370 ? 30.792 16.220 -49.262 1.00 58.03 370 TRP A CA 1
ATOM 2916 C C . TRP A 1 370 ? 31.366 16.847 -48.000 1.00 58.03 370 TRP A C 1
ATOM 2918 O O . TRP A 1 370 ? 31.528 18.053 -47.977 1.00 58.03 370 TRP A O 1
ATOM 2928 N N . MET A 1 371 ? 31.781 16.066 -47.000 1.00 51.56 371 MET A N 1
ATOM 2929 C CA . MET A 1 371 ? 32.422 16.602 -45.796 1.00 51.56 371 MET A CA 1
ATOM 2930 C C . MET A 1 371 ? 33.787 17.221 -46.115 1.00 51.56 371 MET A C 1
ATOM 2932 O O . MET A 1 371 ? 34.086 18.306 -45.634 1.00 51.56 371 MET A O 1
ATOM 2936 N N . HIS A 1 372 ? 34.581 16.598 -46.990 1.00 62.00 372 HIS A N 1
ATOM 2937 C CA . HIS A 1 372 ? 35.854 17.149 -47.453 1.00 62.00 372 HIS A CA 1
ATOM 2938 C C . HIS A 1 372 ? 35.644 18.381 -48.341 1.00 62.00 372 HIS A C 1
ATOM 2940 O O . HIS A 1 372 ? 36.374 19.349 -48.183 1.00 62.00 372 HIS A O 1
ATOM 2946 N N . LYS A 1 373 ? 34.619 18.398 -49.210 1.00 58.09 373 LYS A N 1
ATOM 2947 C CA . LYS A 1 373 ? 34.228 19.582 -49.994 1.00 58.09 373 LYS A CA 1
ATOM 2948 C C . LYS A 1 373 ? 33.656 20.685 -49.125 1.00 58.09 373 LYS A C 1
ATOM 2950 O O . LYS A 1 373 ? 33.917 21.833 -49.422 1.00 58.09 373 LYS A O 1
ATOM 2955 N N . VAL A 1 374 ? 32.902 20.373 -48.075 1.00 59.59 374 VAL A N 1
ATOM 2956 C CA . VAL A 1 374 ? 32.380 21.340 -47.104 1.00 59.59 374 VAL A CA 1
ATOM 2957 C C . VAL A 1 374 ? 33.531 21.902 -46.286 1.00 59.59 374 VAL A C 1
ATOM 2959 O O . VAL A 1 374 ? 33.604 23.111 -46.144 1.00 59.59 374 VAL A O 1
ATOM 2962 N N . LEU A 1 375 ? 34.483 21.081 -45.840 1.00 58.50 375 LEU A N 1
ATOM 2963 C CA . LEU A 1 375 ? 35.689 21.547 -45.156 1.00 58.50 375 LEU A CA 1
ATOM 2964 C C . LEU A 1 375 ? 36.560 22.415 -46.075 1.00 58.50 375 LEU A C 1
ATOM 2966 O O . LEU A 1 375 ? 36.946 23.501 -45.664 1.00 58.50 375 LEU A O 1
ATOM 2970 N N . THR A 1 376 ? 36.789 22.024 -47.334 1.00 56.19 376 THR A N 1
ATOM 2971 C CA . THR A 1 376 ? 37.556 22.843 -48.292 1.00 56.19 376 THR A CA 1
ATOM 2972 C C . THR A 1 376 ? 36.777 24.055 -48.804 1.00 56.19 376 THR A C 1
ATOM 2974 O O . THR A 1 376 ? 37.384 25.058 -49.144 1.00 56.19 376 THR A O 1
ATOM 2977 N N . TYR A 1 377 ? 35.444 24.001 -48.857 1.00 50.47 377 TYR A N 1
ATOM 2978 C CA . TYR A 1 377 ? 34.582 25.138 -49.201 1.00 50.47 377 TYR A CA 1
ATOM 2979 C C . TYR A 1 377 ? 34.482 26.121 -48.034 1.00 50.47 377 TYR A C 1
ATOM 2981 O O . TYR A 1 377 ? 34.452 27.319 -48.272 1.00 50.47 377 TYR A O 1
ATOM 2989 N N . LEU A 1 378 ? 34.492 25.650 -46.784 1.00 52.16 378 LEU A N 1
ATOM 2990 C CA . LEU A 1 378 ? 34.612 26.488 -45.589 1.00 52.16 378 LEU A CA 1
ATOM 2991 C C . LEU A 1 378 ? 36.024 27.081 -45.452 1.00 52.16 378 LEU A C 1
ATOM 2993 O O . LEU A 1 378 ? 36.148 28.208 -44.984 1.00 52.16 378 LEU A O 1
ATOM 2997 N N . ASP A 1 379 ? 37.059 26.381 -45.922 1.00 51.94 379 ASP A N 1
ATOM 2998 C CA . ASP A 1 379 ? 38.444 26.870 -45.978 1.00 51.94 379 ASP A CA 1
ATOM 2999 C C . ASP A 1 379 ? 38.658 27.894 -47.118 1.00 51.94 379 ASP A C 1
ATOM 3001 O O . ASP A 1 379 ? 39.198 28.977 -46.896 1.00 51.94 379 ASP A O 1
ATOM 3005 N N . GLN A 1 380 ? 38.122 27.636 -48.322 1.00 46.56 380 GLN A N 1
ATOM 3006 C CA . GLN A 1 380 ? 38.174 28.571 -49.460 1.00 46.56 380 GLN A CA 1
ATOM 3007 C C . GLN A 1 380 ? 37.237 29.777 -49.293 1.00 46.56 380 GLN A C 1
ATOM 3009 O O . GLN A 1 380 ? 37.669 30.909 -49.500 1.00 46.56 380 GLN A O 1
ATOM 3014 N N . LYS A 1 381 ? 35.976 29.588 -48.871 1.00 42.62 381 LYS A N 1
ATOM 3015 C CA . LYS A 1 381 ? 35.056 30.704 -48.565 1.00 42.62 381 LYS A CA 1
ATOM 3016 C C . LYS A 1 381 ? 35.259 31.317 -47.182 1.00 42.62 381 LYS A C 1
ATOM 3018 O O . LYS A 1 381 ? 34.664 32.352 -46.893 1.00 42.62 381 LYS A O 1
ATOM 3023 N N . GLY A 1 382 ? 36.162 30.777 -46.364 1.00 43.56 382 GLY A N 1
ATOM 3024 C CA . GLY A 1 382 ? 36.703 31.485 -45.203 1.00 43.56 382 GLY A CA 1
ATOM 3025 C C . GLY A 1 382 ? 37.384 32.809 -45.582 1.00 43.56 382 GLY A C 1
ATOM 3026 O O . GLY A 1 382 ? 37.519 33.690 -44.727 1.00 43.56 382 GLY A O 1
ATOM 3027 N N . LYS A 1 383 ? 37.749 32.977 -46.864 1.00 47.62 383 LYS A N 1
ATOM 3028 C CA . LYS A 1 383 ? 38.285 34.217 -47.442 1.00 47.62 383 LYS A CA 1
ATOM 3029 C C . LYS A 1 383 ? 37.279 35.042 -48.260 1.00 47.62 383 LYS A C 1
ATOM 3031 O O . LYS A 1 383 ? 37.509 36.236 -48.399 1.00 47.62 383 LYS A O 1
ATOM 3036 N N . ASP A 1 384 ? 36.136 34.482 -48.670 1.00 41.59 384 ASP A N 1
ATOM 3037 C CA . ASP A 1 384 ? 35.139 35.179 -49.499 1.00 41.59 384 ASP A CA 1
ATOM 3038 C C . ASP A 1 384 ? 33.746 35.270 -48.831 1.00 41.59 384 ASP A C 1
ATOM 3040 O O . ASP A 1 384 ? 32.889 34.387 -48.919 1.00 41.59 384 ASP A O 1
ATOM 3044 N N . SER A 1 385 ? 33.550 36.410 -48.159 1.00 46.56 385 SER A N 1
ATOM 3045 C CA . SER A 1 385 ? 32.364 37.287 -48.243 1.00 46.56 385 SER A CA 1
ATOM 3046 C C . SER A 1 385 ? 30.952 36.801 -47.849 1.00 46.56 385 SER A C 1
ATOM 3048 O O . SER A 1 385 ? 29.988 37.459 -48.228 1.00 46.56 385 SER A O 1
ATOM 3050 N N . TYR A 1 386 ? 30.780 35.771 -47.003 1.00 46.50 386 TYR A N 1
ATOM 3051 C CA . TYR A 1 386 ? 29.477 35.533 -46.318 1.00 46.50 386 TYR A CA 1
ATOM 3052 C C . TYR A 1 386 ? 29.520 35.276 -44.794 1.00 46.50 386 TYR A C 1
ATOM 3054 O O . TYR A 1 386 ? 28.468 35.203 -44.164 1.00 46.50 386 TYR A O 1
ATOM 3062 N N . VAL A 1 387 ? 30.702 35.232 -44.165 1.00 50.94 387 VAL A N 1
ATOM 3063 C CA . VAL A 1 387 ? 30.863 35.321 -42.695 1.00 50.94 387 VAL A CA 1
ATOM 3064 C C . VAL A 1 387 ? 31.766 36.515 -42.406 1.00 50.94 387 VAL A C 1
ATOM 3066 O O . VAL A 1 387 ? 32.973 36.372 -42.226 1.00 50.94 387 VAL A O 1
ATOM 3069 N N . GLN A 1 388 ? 31.189 37.713 -42.483 1.00 56.25 388 GLN A N 1
ATOM 3070 C CA . GLN A 1 388 ? 31.950 38.966 -42.451 1.00 56.25 388 GLN A CA 1
ATOM 3071 C C . GLN A 1 388 ? 32.209 39.493 -41.032 1.00 56.25 388 GLN A C 1
ATOM 3073 O O . GLN A 1 388 ? 33.029 40.390 -40.878 1.00 56.25 388 GLN A O 1
ATOM 3078 N N . SER A 1 389 ? 31.541 38.961 -39.998 1.00 68.62 389 SER A N 1
ATOM 3079 C CA . SER A 1 389 ? 31.767 39.404 -38.619 1.00 68.62 389 SER A CA 1
ATOM 3080 C C . SER A 1 389 ? 32.482 38.338 -37.794 1.00 68.62 389 SER A C 1
ATOM 3082 O O . SER A 1 389 ? 32.058 37.181 -37.757 1.00 68.62 389 SER A O 1
ATOM 3084 N N . ASP A 1 390 ? 33.542 38.736 -37.086 1.00 71.50 390 ASP A N 1
ATOM 3085 C CA . ASP A 1 390 ? 34.293 37.862 -36.172 1.00 71.50 390 ASP A CA 1
ATOM 3086 C C . ASP A 1 390 ? 33.382 37.233 -35.094 1.00 71.50 390 ASP A C 1
ATOM 3088 O O . ASP A 1 390 ? 33.634 36.145 -34.577 1.00 71.50 390 ASP A O 1
ATOM 3092 N N . LEU A 1 391 ? 32.242 37.877 -34.830 1.00 74.31 391 LEU A N 1
ATOM 3093 C CA . LEU A 1 391 ? 31.171 37.400 -33.961 1.00 74.31 391 LEU A CA 1
ATOM 3094 C C . LEU A 1 391 ? 30.426 36.167 -34.490 1.00 74.31 391 LEU A C 1
ATOM 3096 O O . LEU A 1 391 ? 30.046 35.316 -33.692 1.00 74.31 391 LEU A O 1
ATOM 3100 N N . ASP A 1 392 ? 30.209 36.043 -35.801 1.00 76.75 392 ASP A N 1
ATOM 3101 C CA . ASP A 1 392 ? 29.524 34.876 -36.377 1.00 76.75 392 ASP A CA 1
ATOM 3102 C C . ASP A 1 392 ? 30.417 33.631 -36.306 1.00 76.75 392 ASP A C 1
ATOM 3104 O O . ASP A 1 392 ? 29.948 32.533 -35.991 1.00 76.75 392 ASP A O 1
ATOM 3108 N N . ARG A 1 393 ? 31.729 33.823 -36.506 1.00 75.31 393 ARG A N 1
ATOM 3109 C CA . ARG A 1 393 ? 32.748 32.781 -36.300 1.00 75.31 393 ARG A CA 1
ATOM 3110 C C . ARG A 1 393 ? 32.767 32.327 -34.843 1.00 75.31 393 ARG A C 1
ATOM 3112 O O . ARG A 1 393 ? 32.749 31.125 -34.580 1.00 75.31 393 ARG A O 1
ATOM 3119 N N . LEU A 1 394 ? 32.702 33.275 -33.906 1.00 78.56 394 LEU A N 1
ATOM 3120 C CA . LEU A 1 394 ? 32.625 32.985 -32.476 1.00 78.56 394 LEU A CA 1
ATOM 3121 C C . LEU A 1 394 ? 31.324 32.255 -32.090 1.00 78.56 394 LEU A C 1
ATOM 3123 O O . LEU A 1 394 ? 31.380 31.293 -31.327 1.00 78.56 394 LEU A O 1
ATOM 3127 N N . CYS A 1 395 ? 30.163 32.647 -32.625 1.00 79.25 395 CYS A N 1
ATOM 3128 C CA . CYS A 1 395 ? 28.894 31.947 -32.387 1.00 79.25 395 CYS A CA 1
ATOM 3129 C C . CYS A 1 395 ? 28.951 30.483 -32.833 1.00 79.25 395 CYS A C 1
ATOM 3131 O O . CYS A 1 395 ? 28.546 29.598 -32.080 1.00 79.25 395 CYS A O 1
ATOM 3133 N N . LEU A 1 396 ? 29.482 30.225 -34.034 1.00 79.56 396 LEU A N 1
ATOM 3134 C CA . LEU A 1 396 ? 29.650 28.869 -34.553 1.00 79.56 396 LEU A CA 1
ATOM 3135 C C . LEU A 1 396 ? 30.631 28.066 -33.689 1.00 79.56 396 LEU A C 1
ATOM 3137 O O . LEU A 1 396 ? 30.334 26.934 -33.307 1.00 79.56 396 LEU A O 1
ATOM 3141 N N . ALA A 1 397 ? 31.761 28.674 -33.324 1.00 79.75 397 ALA A N 1
ATOM 3142 C CA . ALA A 1 397 ? 32.761 28.080 -32.446 1.00 79.75 397 ALA A CA 1
ATOM 3143 C C . ALA A 1 397 ? 32.171 27.666 -31.083 1.00 79.75 397 ALA A C 1
ATOM 3145 O O . ALA A 1 397 ? 32.502 26.600 -30.571 1.00 79.75 397 ALA A O 1
ATOM 3146 N N . LEU A 1 398 ? 31.248 28.452 -30.517 1.00 78.25 398 LEU A N 1
ATOM 3147 C CA . LEU A 1 398 ? 30.609 28.168 -29.225 1.00 78.25 398 LEU A CA 1
ATOM 3148 C C . LEU A 1 398 ? 29.604 27.001 -29.251 1.00 78.25 398 LEU A C 1
ATOM 3150 O O . LEU A 1 398 ? 29.226 26.516 -28.184 1.00 78.25 398 LEU A O 1
ATOM 3154 N N . THR A 1 399 ? 29.190 26.511 -30.425 1.00 77.06 399 THR A N 1
ATOM 3155 C CA . THR A 1 399 ? 28.262 25.365 -30.523 1.00 77.06 399 THR A CA 1
ATOM 3156 C C . THR A 1 399 ? 28.906 24.030 -30.141 1.00 77.06 399 THR A C 1
ATOM 3158 O O . THR A 1 399 ? 28.213 23.119 -29.690 1.00 77.06 399 THR A O 1
ATOM 3161 N N . CYS A 1 400 ? 30.229 23.895 -30.292 1.00 74.94 400 CYS A N 1
ATOM 3162 C CA . CYS A 1 400 ? 30.948 22.652 -30.026 1.00 74.94 400 CYS A CA 1
ATOM 3163 C C . CYS A 1 400 ? 32.371 22.923 -29.526 1.00 74.94 400 CYS A C 1
ATOM 3165 O O . CYS A 1 400 ? 33.128 23.666 -30.147 1.00 74.94 400 CYS A O 1
ATOM 3167 N N . LYS A 1 401 ? 32.787 22.239 -28.448 1.00 70.69 401 LYS A N 1
ATOM 3168 C CA . LYS A 1 401 ? 34.139 22.371 -27.867 1.00 70.69 401 LYS A CA 1
ATOM 3169 C C . LYS A 1 401 ? 35.256 22.090 -28.883 1.00 70.69 401 LYS A C 1
ATOM 3171 O O . LYS A 1 401 ? 36.307 22.720 -28.815 1.00 70.69 401 LYS A O 1
ATOM 3176 N N . SER A 1 402 ? 35.031 21.165 -29.816 1.00 66.81 402 SER A N 1
ATOM 3177 C CA . SER A 1 402 ? 35.991 20.844 -30.878 1.00 66.81 402 SER A CA 1
ATOM 3178 C C . SER A 1 402 ? 36.096 21.973 -31.904 1.00 66.81 402 SER A C 1
ATOM 3180 O O . SER A 1 402 ? 37.201 22.346 -32.276 1.00 66.81 402 SER A O 1
ATOM 3182 N N . LEU A 1 403 ? 34.967 22.580 -32.294 1.00 70.38 403 LEU A N 1
ATOM 3183 C CA . LEU A 1 403 ? 34.952 23.735 -33.201 1.00 70.38 403 LEU A CA 1
ATOM 3184 C C . LEU A 1 403 ? 35.614 24.960 -32.565 1.00 70.38 403 LEU A C 1
ATOM 3186 O O . LEU A 1 403 ? 36.358 25.665 -33.238 1.00 70.38 403 LEU A O 1
ATOM 3190 N N . PHE A 1 404 ? 35.423 25.169 -31.261 1.00 72.56 404 PHE A N 1
ATOM 3191 C CA . PHE A 1 404 ? 36.076 26.253 -30.531 1.00 72.56 404 PHE A CA 1
ATOM 3192 C C . PHE A 1 404 ? 37.607 26.172 -30.565 1.00 72.56 404 PHE A C 1
ATOM 3194 O O . PHE A 1 404 ? 38.269 27.198 -30.688 1.00 72.56 404 PHE A O 1
ATOM 3201 N N . LYS A 1 405 ? 38.167 24.956 -30.500 1.00 69.12 405 LYS A N 1
ATOM 3202 C CA . LYS A 1 405 ? 39.617 24.731 -30.615 1.00 69.12 405 LYS A CA 1
ATOM 3203 C C . LYS A 1 405 ? 40.135 24.909 -32.045 1.00 69.12 405 LYS A C 1
ATOM 3205 O O . LYS A 1 405 ? 41.267 25.331 -32.217 1.00 69.12 405 LYS A O 1
ATOM 3210 N N . ILE A 1 406 ? 39.324 24.571 -33.050 1.00 70.88 406 ILE A N 1
ATOM 3211 C CA . ILE A 1 406 ? 39.722 24.602 -34.466 1.00 70.88 406 ILE A CA 1
ATOM 3212 C C . ILE A 1 406 ? 39.684 26.026 -35.041 1.00 70.88 406 ILE A C 1
ATOM 3214 O O . ILE A 1 406 ? 40.556 26.384 -35.821 1.00 70.88 406 ILE A O 1
ATOM 3218 N N . ILE A 1 407 ? 38.687 26.839 -34.671 1.00 71.19 407 ILE A N 1
ATOM 3219 C CA . ILE A 1 407 ? 38.448 28.165 -35.281 1.00 71.19 407 ILE A CA 1
ATOM 3220 C C . ILE A 1 407 ? 39.283 29.281 -34.596 1.00 71.19 407 ILE A C 1
ATOM 3222 O O . ILE A 1 407 ? 39.220 30.435 -35.002 1.00 71.19 407 ILE A O 1
ATOM 3226 N N . ASP A 1 408 ? 40.065 28.955 -33.557 1.00 67.94 408 ASP A N 1
ATOM 3227 C CA . ASP A 1 408 ? 40.966 29.859 -32.808 1.00 67.94 408 ASP A CA 1
ATOM 3228 C C . ASP A 1 408 ? 40.383 31.256 -32.490 1.00 67.94 408 ASP A C 1
ATOM 3230 O O . ASP A 1 408 ? 41.005 32.304 -32.643 1.00 67.94 408 ASP A O 1
ATOM 3234 N N . CYS A 1 409 ? 39.132 31.290 -32.026 1.00 69.69 409 CYS A N 1
ATOM 3235 C CA . CYS A 1 409 ? 38.447 32.537 -31.660 1.00 69.69 409 CYS A CA 1
ATOM 3236 C C . CYS A 1 409 ? 38.802 33.038 -30.244 1.00 69.69 409 CYS A C 1
ATOM 3238 O O . CYS A 1 409 ? 38.098 33.893 -29.698 1.00 69.69 409 CYS A O 1
ATOM 3240 N N . TRP A 1 410 ? 39.854 32.500 -29.615 1.00 71.56 410 TRP A N 1
ATOM 3241 C CA . TRP A 1 410 ? 40.212 32.800 -28.226 1.00 71.56 410 TRP A CA 1
ATOM 3242 C C . TRP A 1 410 ? 40.541 34.279 -27.962 1.00 71.56 410 TRP A C 1
ATOM 3244 O O . TRP A 1 410 ? 40.037 34.798 -26.963 1.00 71.56 410 TRP A O 1
ATOM 3254 N N . PRO A 1 411 ? 41.295 35.001 -28.817 1.00 73.44 411 PRO A N 1
ATOM 3255 C CA . PRO A 1 411 ? 41.625 36.408 -28.572 1.00 73.44 411 PRO A CA 1
ATOM 3256 C C . PRO A 1 411 ? 40.378 37.298 -28.508 1.00 73.44 411 PRO A C 1
ATOM 3258 O O . PRO A 1 411 ? 40.197 38.037 -27.541 1.00 73.44 411 PRO A O 1
ATOM 3261 N N . LEU A 1 412 ? 39.462 37.143 -29.471 1.00 72.75 412 LEU A N 1
ATOM 3262 C CA . LEU A 1 412 ? 38.187 37.863 -29.499 1.00 72.75 412 LEU A CA 1
ATOM 3263 C C . LEU A 1 412 ? 37.281 37.449 -28.331 1.00 72.75 412 LEU A C 1
ATOM 3265 O O . LEU A 1 412 ? 36.663 38.292 -27.684 1.00 72.75 412 LEU A O 1
ATOM 3269 N N . ALA A 1 413 ? 37.211 36.153 -28.014 1.00 70.81 413 ALA A N 1
ATOM 3270 C CA . ALA A 1 413 ? 36.448 35.669 -26.867 1.00 70.81 413 ALA A CA 1
ATOM 3271 C C . ALA A 1 413 ? 36.984 36.242 -25.542 1.00 70.81 413 ALA A C 1
ATOM 3273 O O . ALA A 1 413 ? 36.198 36.603 -24.664 1.00 70.81 413 ALA A O 1
ATOM 3274 N N . ALA A 1 414 ? 38.307 36.357 -25.397 1.00 69.19 414 ALA A N 1
ATOM 3275 C CA . ALA A 1 414 ? 38.962 36.956 -24.241 1.00 69.19 414 ALA A CA 1
ATOM 3276 C C . ALA A 1 414 ? 38.722 38.472 -24.174 1.00 69.19 414 ALA A C 1
ATOM 3278 O O . ALA A 1 414 ? 38.424 38.991 -23.098 1.00 69.19 414 ALA A O 1
ATOM 3279 N N . GLU A 1 415 ? 38.771 39.174 -25.306 1.00 69.50 415 GLU A N 1
ATOM 3280 C CA . GLU A 1 415 ? 38.477 40.606 -25.408 1.00 69.50 415 GLU A CA 1
ATOM 3281 C C . GLU A 1 415 ? 37.015 40.914 -25.051 1.00 69.50 415 GLU A C 1
ATOM 3283 O O . GLU A 1 415 ? 36.751 41.730 -24.168 1.00 69.50 415 GLU A O 1
ATOM 3288 N N . LEU A 1 416 ? 36.053 40.175 -25.616 1.00 68.75 416 LEU A N 1
ATOM 3289 C CA . LEU A 1 416 ? 34.627 40.304 -25.292 1.00 68.75 416 LEU A CA 1
ATOM 3290 C C . LEU A 1 416 ? 34.295 39.831 -23.873 1.00 68.75 416 LEU A C 1
ATOM 3292 O O . LEU A 1 416 ? 33.316 40.281 -23.277 1.00 68.75 416 LEU A O 1
ATOM 3296 N N . ARG A 1 417 ? 35.076 38.914 -23.294 1.00 66.06 417 ARG A N 1
ATOM 3297 C CA . ARG A 1 417 ? 34.963 38.546 -21.874 1.00 66.06 417 ARG A CA 1
ATOM 3298 C C . ARG A 1 417 ? 35.497 39.655 -20.969 1.00 66.06 417 ARG A C 1
ATOM 3300 O O . ARG A 1 417 ? 34.938 39.868 -19.900 1.00 66.06 417 ARG A O 1
ATOM 3307 N N . ASN A 1 418 ? 36.535 40.364 -21.400 1.00 58.44 418 ASN A N 1
ATOM 3308 C CA . ASN A 1 418 ? 37.141 41.472 -20.671 1.00 58.44 418 ASN A CA 1
ATOM 3309 C C . ASN A 1 418 ? 36.436 42.815 -20.915 1.00 58.44 418 ASN A C 1
ATOM 3311 O O . ASN A 1 418 ? 36.626 43.730 -20.123 1.00 58.44 418 ASN A O 1
ATOM 3315 N N . SER A 1 419 ? 35.579 42.951 -21.931 1.00 57.50 419 SER A N 1
ATOM 3316 C CA . SER A 1 419 ? 34.813 44.183 -22.177 1.00 57.50 419 SER A CA 1
ATOM 3317 C C . SER A 1 419 ? 33.769 44.473 -21.094 1.00 57.50 419 SER A C 1
ATOM 3319 O O . SER A 1 419 ? 33.356 45.616 -20.920 1.00 57.50 419 SER A O 1
ATOM 3321 N N . THR A 1 420 ? 33.407 43.480 -20.271 1.00 51.94 420 THR A N 1
ATOM 3322 C CA . THR A 1 420 ? 32.649 43.728 -19.036 1.00 51.94 420 THR A CA 1
ATOM 3323 C C . THR A 1 420 ? 33.487 44.401 -17.954 1.00 51.94 420 THR A C 1
ATOM 3325 O O . THR A 1 420 ? 32.883 44.965 -17.046 1.00 51.94 420 THR A O 1
ATOM 3328 N N . ARG A 1 421 ? 34.833 44.394 -18.068 1.00 49.09 421 ARG A N 1
ATOM 3329 C CA . ARG A 1 421 ? 35.819 44.983 -17.135 1.00 49.09 421 ARG A CA 1
ATOM 3330 C C . ARG A 1 421 ? 36.097 46.479 -17.375 1.00 49.09 421 ARG A C 1
ATOM 3332 O O . ARG A 1 421 ? 36.633 47.144 -16.490 1.00 49.09 421 ARG A O 1
ATOM 3339 N N . ALA A 1 422 ? 35.646 47.058 -18.485 1.00 44.75 422 ALA A N 1
ATOM 3340 C CA . ALA A 1 422 ? 35.685 48.502 -18.733 1.00 44.75 422 ALA A CA 1
ATOM 3341 C C . ALA A 1 422 ? 34.288 49.105 -18.498 1.00 44.75 422 ALA A C 1
ATOM 3343 O O . ALA A 1 422 ? 33.442 49.115 -19.383 1.00 44.75 422 ALA A O 1
ATOM 3344 N N . ARG A 1 423 ? 34.000 49.556 -17.271 1.00 49.22 423 ARG A N 1
ATOM 3345 C CA . ARG A 1 423 ? 32.839 50.426 -17.009 1.00 49.22 423 ARG A CA 1
ATOM 3346 C C . ARG A 1 423 ? 33.196 51.465 -15.945 1.00 49.22 423 ARG A C 1
ATOM 3348 O O . ARG A 1 423 ? 33.481 51.070 -14.813 1.00 49.22 423 ARG A O 1
ATOM 3355 N N . PRO A 1 424 ? 33.158 52.767 -16.274 1.00 34.47 424 PRO A N 1
ATOM 3356 C CA . PRO A 1 424 ? 32.944 53.828 -15.300 1.00 34.47 424 PRO A CA 1
ATOM 3357 C C . PRO A 1 424 ? 31.524 53.751 -14.711 1.00 34.47 424 PRO A C 1
ATOM 3359 O O . PRO A 1 424 ? 30.620 53.155 -15.296 1.00 34.47 424 PRO A O 1
ATOM 3362 N N . ARG A 1 425 ? 31.363 54.333 -13.517 1.00 44.84 425 ARG A N 1
ATOM 3363 C CA . ARG A 1 425 ? 30.126 54.440 -12.720 1.00 44.84 425 ARG A CA 1
ATOM 3364 C C . ARG A 1 425 ? 28.935 54.988 -13.544 1.00 44.84 425 ARG A C 1
ATOM 3366 O O . ARG A 1 425 ? 29.159 55.780 -14.446 1.00 44.84 425 ARG A O 1
ATOM 3373 N N . TRP A 1 426 ? 27.705 54.649 -13.121 1.00 40.41 426 TRP A N 1
ATOM 3374 C CA . TRP A 1 426 ? 26.378 55.206 -13.505 1.00 40.41 426 TRP A CA 1
ATOM 3375 C C . TRP A 1 426 ? 25.569 54.471 -14.609 1.00 40.41 426 TRP A C 1
ATOM 3377 O O . TRP A 1 426 ? 26.078 54.144 -15.671 1.00 40.41 426 TRP A O 1
ATOM 3387 N N . ILE A 1 427 ? 24.275 54.209 -14.334 1.00 39.62 427 ILE A N 1
ATOM 3388 C CA . ILE A 1 427 ? 23.285 53.524 -15.212 1.00 39.62 427 ILE A CA 1
ATOM 3389 C C . ILE A 1 427 ? 22.112 54.446 -15.630 1.00 39.62 427 ILE A C 1
ATOM 3391 O O . ILE A 1 427 ? 21.177 53.995 -16.281 1.00 39.62 427 ILE A O 1
ATOM 3395 N N . TYR A 1 428 ? 22.139 55.748 -15.333 1.00 42.00 428 TYR A N 1
ATOM 3396 C CA . TYR A 1 428 ? 20.986 56.619 -15.631 1.00 42.00 428 TYR A CA 1
ATOM 3397 C C . TYR A 1 428 ? 21.170 57.640 -16.748 1.00 42.00 428 TYR A C 1
ATOM 3399 O O . TYR A 1 428 ? 20.192 58.298 -17.095 1.00 42.00 428 TYR A O 1
ATOM 3407 N N . ASP A 1 429 ? 22.338 57.718 -17.386 1.00 38.03 429 ASP A N 1
ATOM 3408 C CA . ASP A 1 429 ? 22.477 58.599 -18.541 1.00 38.03 429 ASP A CA 1
ATOM 3409 C C . ASP A 1 429 ? 22.114 57.868 -19.837 1.00 38.03 429 ASP A C 1
ATOM 3411 O O . ASP A 1 429 ? 22.772 56.919 -20.267 1.00 38.03 429 ASP A O 1
ATOM 3415 N N . ARG A 1 430 ? 21.020 58.312 -20.462 1.00 41.22 430 ARG A N 1
ATOM 3416 C CA . ARG A 1 430 ? 20.471 57.770 -21.717 1.00 41.22 430 ARG A CA 1
ATOM 3417 C C . ARG A 1 430 ? 21.341 58.133 -22.937 1.00 41.22 430 ARG A C 1
ATOM 3419 O O . ARG A 1 430 ? 20.977 57.811 -24.064 1.00 41.22 430 ARG A O 1
ATOM 3426 N N . TYR A 1 431 ? 22.492 58.763 -22.718 1.00 42.12 431 TYR A N 1
ATOM 3427 C CA . TYR A 1 431 ? 23.461 59.163 -23.729 1.00 42.12 431 TYR A CA 1
ATOM 3428 C C . TYR A 1 431 ? 24.886 58.854 -23.239 1.00 42.12 431 TYR A C 1
ATOM 3430 O O . TY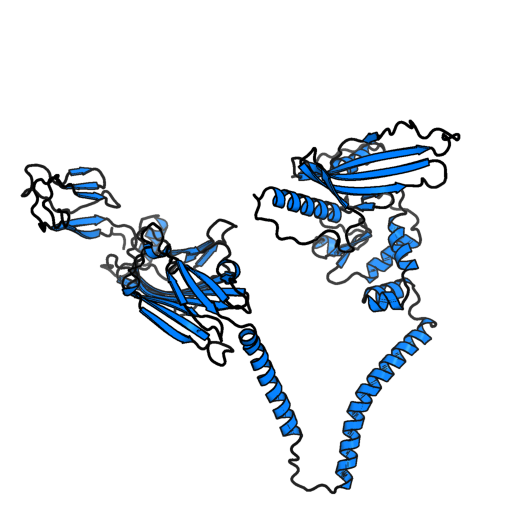R A 1 431 ? 25.509 59.670 -22.574 1.00 42.12 431 TYR A O 1
ATOM 3438 N N . TYR A 1 432 ? 25.432 57.685 -23.591 1.00 44.06 432 TYR A N 1
ATOM 3439 C CA . TYR A 1 432 ? 26.884 57.461 -23.566 1.00 44.06 432 TYR A CA 1
ATOM 3440 C C . TYR A 1 432 ? 27.366 56.819 -24.875 1.00 44.06 432 TYR A C 1
ATOM 3442 O O . TYR A 1 432 ? 26.633 56.018 -25.466 1.00 44.06 432 TYR A O 1
ATOM 3450 N N . PRO A 1 433 ? 28.586 57.146 -25.348 1.00 39.06 433 PRO A N 1
ATOM 3451 C CA . PRO A 1 433 ? 29.158 56.595 -26.568 1.00 39.06 433 PRO A CA 1
ATOM 3452 C C . PRO A 1 433 ? 29.533 55.136 -26.324 1.00 39.06 433 PRO A C 1
ATOM 3454 O O . PRO A 1 433 ? 30.276 54.801 -25.408 1.00 39.06 433 PRO A O 1
ATOM 3457 N N . TRP A 1 434 ? 28.985 54.247 -27.138 1.00 48.38 434 TRP A N 1
ATOM 3458 C CA . TRP A 1 434 ? 29.138 52.815 -26.966 1.00 48.38 434 TRP A CA 1
ATOM 3459 C C . TRP A 1 434 ? 30.557 52.437 -27.410 1.00 48.38 434 TRP A C 1
ATOM 3461 O O . TRP A 1 434 ? 30.853 52.493 -28.607 1.00 48.38 434 TRP A O 1
ATOM 3471 N N . GLU A 1 435 ? 31.441 52.063 -26.481 1.00 55.09 435 GLU A N 1
ATOM 3472 C CA . GLU A 1 435 ? 32.739 51.482 -26.840 1.00 55.09 435 GLU A CA 1
ATOM 3473 C C . GLU A 1 435 ? 32.530 50.257 -27.752 1.00 55.09 435 GLU A C 1
ATOM 3475 O O . GLU A 1 435 ? 31.576 49.486 -27.581 1.00 55.09 435 GLU A O 1
ATOM 3480 N N . LYS A 1 436 ? 33.413 50.079 -28.747 1.00 54.47 436 LYS A N 1
ATOM 3481 C CA . LYS A 1 436 ? 33.297 49.046 -29.795 1.00 54.47 436 LYS A CA 1
ATOM 3482 C C . LYS A 1 436 ? 33.069 47.643 -29.204 1.00 54.47 436 LYS A C 1
ATOM 3484 O O . LYS A 1 436 ? 32.130 46.958 -29.606 1.00 54.47 436 LYS A O 1
ATOM 3489 N N . ALA A 1 437 ? 33.831 47.287 -28.168 1.00 54.16 437 ALA A N 1
ATOM 3490 C CA . ALA A 1 437 ? 33.774 45.981 -27.505 1.00 54.16 437 ALA A CA 1
ATOM 3491 C C . ALA A 1 437 ? 32.472 45.726 -26.711 1.00 54.16 437 ALA A C 1
ATOM 3493 O O . ALA A 1 437 ? 32.087 44.575 -26.484 1.00 54.16 437 ALA A O 1
ATOM 3494 N N . GLY A 1 438 ? 31.764 46.784 -26.298 1.00 62.91 438 GLY A N 1
ATOM 3495 C CA . GLY A 1 438 ? 30.416 46.668 -25.745 1.00 62.91 438 GLY A CA 1
ATOM 3496 C C . GLY A 1 438 ? 29.432 46.249 -26.836 1.00 62.91 438 GLY A C 1
ATOM 3497 O O . GLY A 1 438 ? 28.810 45.191 -26.750 1.00 62.91 438 GLY A O 1
ATOM 3498 N N . ARG A 1 439 ? 29.341 47.021 -27.927 1.00 65.69 439 ARG A N 1
ATOM 3499 C CA . ARG A 1 439 ? 28.431 46.707 -29.048 1.00 65.69 439 ARG A CA 1
ATOM 3500 C C . ARG A 1 439 ? 28.586 45.275 -29.550 1.00 65.69 439 ARG A C 1
ATOM 3502 O O . ARG A 1 439 ? 27.585 44.583 -29.721 1.00 65.69 439 ARG A O 1
ATOM 3509 N N . GLU A 1 440 ? 29.822 44.822 -29.709 1.00 71.56 440 GLU A N 1
ATOM 3510 C CA . GLU A 1 440 ? 30.115 43.474 -30.190 1.00 71.56 440 GLU A CA 1
ATOM 3511 C C . GLU A 1 440 ? 29.646 42.386 -29.219 1.00 71.56 440 GLU A C 1
ATOM 3513 O O . GLU A 1 440 ? 29.049 41.395 -29.636 1.00 71.56 440 GLU A O 1
ATOM 3518 N N . ARG A 1 441 ? 29.806 42.595 -27.909 1.00 75.06 441 ARG A N 1
ATOM 3519 C CA . ARG A 1 441 ? 29.292 41.667 -26.897 1.00 75.06 441 ARG A CA 1
ATOM 3520 C C . ARG A 1 441 ? 27.763 41.657 -26.845 1.00 75.06 441 ARG A C 1
ATOM 3522 O O . ARG A 1 441 ? 27.168 40.594 -26.685 1.00 75.06 441 ARG A O 1
ATOM 3529 N N . TRP A 1 442 ? 27.110 42.810 -26.969 1.00 76.75 442 TRP A N 1
ATOM 3530 C CA . TRP A 1 442 ? 25.644 42.870 -26.993 1.00 76.75 442 TRP A CA 1
ATOM 3531 C C . TRP A 1 442 ? 25.052 42.178 -28.225 1.00 76.75 442 TRP A C 1
ATOM 3533 O O . TRP A 1 442 ? 24.026 41.499 -28.125 1.00 76.75 442 TRP A O 1
ATOM 3543 N N . GLU A 1 443 ? 25.725 42.307 -29.368 1.00 78.69 443 GLU A N 1
ATOM 3544 C CA . GLU A 1 443 ? 25.348 41.629 -30.606 1.00 78.69 443 GLU A CA 1
ATOM 3545 C C . GLU A 1 443 ? 25.664 40.126 -30.553 1.00 78.69 443 GLU A C 1
ATOM 3547 O O . GLU A 1 443 ? 24.874 39.313 -31.028 1.00 78.69 443 GLU A O 1
ATOM 3552 N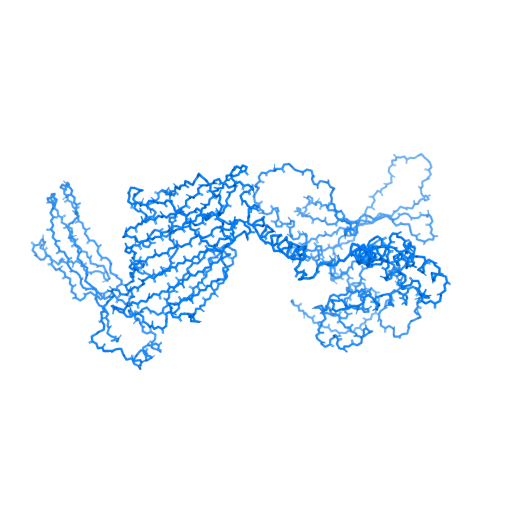 N . LEU A 1 444 ? 26.744 39.719 -29.875 1.00 82.38 444 LEU A N 1
ATOM 3553 C CA . LEU A 1 444 ? 27.001 38.309 -29.564 1.00 82.38 444 LEU A CA 1
ATOM 3554 C C . LEU A 1 444 ? 25.855 37.704 -28.744 1.00 82.38 444 LEU A C 1
ATOM 3556 O O . LEU A 1 444 ? 25.318 36.656 -29.093 1.00 82.38 444 LEU A O 1
ATOM 3560 N N . LEU A 1 445 ? 25.445 38.381 -27.666 1.00 81.56 445 LEU A N 1
ATOM 3561 C CA . LEU A 1 445 ? 24.347 37.918 -26.814 1.00 81.56 445 LEU A CA 1
ATOM 3562 C C . LEU A 1 445 ? 23.028 37.841 -27.581 1.00 81.56 445 LEU A C 1
ATOM 3564 O O . LEU A 1 445 ? 22.248 36.937 -27.315 1.00 81.56 445 LEU A O 1
ATOM 3568 N N . ARG A 1 446 ? 22.793 38.751 -28.538 1.00 83.94 446 ARG A N 1
ATOM 3569 C CA . ARG A 1 446 ? 21.641 38.696 -29.450 1.00 83.94 446 ARG A CA 1
ATOM 3570 C C . ARG A 1 446 ? 21.609 37.404 -30.255 1.00 83.94 446 ARG A C 1
ATOM 3572 O O . ARG A 1 446 ? 20.564 36.774 -30.351 1.00 83.94 446 ARG A O 1
ATOM 3579 N N . ARG A 1 447 ? 22.750 37.028 -30.835 1.00 84.12 447 ARG A N 1
ATOM 3580 C CA . ARG A 1 447 ? 22.882 35.838 -31.688 1.00 84.12 447 ARG A CA 1
ATOM 3581 C C . ARG A 1 447 ? 22.788 34.530 -30.907 1.00 84.12 447 ARG A C 1
ATOM 3583 O O . ARG A 1 447 ? 22.410 33.514 -31.475 1.00 84.12 447 ARG A O 1
ATOM 3590 N N . LEU A 1 448 ? 23.115 34.563 -29.617 1.00 83.81 448 LEU A N 1
ATOM 3591 C CA . LEU A 1 448 ? 23.025 33.417 -28.713 1.00 83.81 448 LEU A CA 1
ATOM 3592 C C . LEU A 1 448 ? 21.652 33.287 -28.018 1.00 83.81 448 LEU A C 1
ATOM 3594 O O . LEU A 1 448 ? 21.452 32.338 -27.258 1.00 83.81 448 LEU A O 1
ATOM 3598 N N . GLU A 1 449 ? 20.703 34.207 -28.246 1.00 83.38 449 GLU A N 1
ATOM 3599 C CA . GLU A 1 449 ? 19.332 34.062 -27.738 1.00 83.38 449 GLU A CA 1
ATOM 3600 C C . GLU A 1 449 ? 18.618 32.878 -28.404 1.00 83.38 449 GLU A C 1
ATOM 3602 O O . GLU A 1 449 ? 18.711 32.667 -29.612 1.00 83.38 449 GLU A O 1
ATOM 3607 N N . ASN A 1 450 ? 17.848 32.121 -27.623 1.00 84.12 450 ASN A N 1
ATOM 3608 C CA . ASN A 1 450 ? 17.042 31.013 -28.132 1.00 84.12 450 ASN A CA 1
ATOM 3609 C C . ASN A 1 450 ? 15.758 30.833 -27.300 1.00 84.12 450 ASN A C 1
ATOM 3611 O O . ASN A 1 450 ? 15.419 31.671 -26.464 1.00 84.12 450 ASN A O 1
ATOM 3615 N N . ALA A 1 451 ? 15.022 29.742 -27.532 1.00 83.38 451 ALA A N 1
ATOM 3616 C CA . ALA A 1 451 ? 13.768 29.458 -26.828 1.00 83.38 451 ALA A CA 1
ATOM 3617 C C . ALA A 1 451 ? 13.927 29.303 -25.304 1.00 83.38 451 ALA A C 1
ATOM 3619 O O . ALA A 1 451 ? 12.955 29.490 -24.581 1.00 83.38 451 ALA A O 1
ATOM 3620 N N . ASN A 1 452 ? 15.136 29.002 -24.821 1.00 83.69 452 ASN A N 1
ATOM 3621 C CA . ASN A 1 452 ? 15.424 28.786 -23.406 1.00 83.69 452 ASN A CA 1
ATOM 3622 C C . ASN A 1 452 ? 16.155 29.968 -22.761 1.00 83.69 452 ASN A C 1
ATOM 3624 O O . ASN A 1 452 ? 16.074 30.113 -21.547 1.00 83.69 452 ASN A O 1
ATOM 3628 N N . TRP A 1 453 ? 16.837 30.814 -23.542 1.00 84.94 453 TRP A N 1
ATOM 3629 C CA . TRP A 1 453 ? 17.723 31.871 -23.048 1.00 84.94 453 TRP A CA 1
ATOM 3630 C C . TRP A 1 453 ? 17.434 33.226 -23.697 1.00 84.94 453 TRP A C 1
ATOM 3632 O O . TRP A 1 453 ? 17.382 33.358 -24.920 1.00 84.94 453 TRP A O 1
ATOM 3642 N N . ARG A 1 454 ? 17.311 34.259 -22.863 1.00 84.19 454 ARG A N 1
ATOM 3643 C CA . ARG A 1 454 ? 17.036 35.645 -23.249 1.00 84.19 454 ARG A CA 1
ATOM 3644 C C . ARG A 1 454 ? 18.089 36.578 -22.674 1.00 84.19 454 ARG A C 1
ATOM 3646 O O . ARG A 1 454 ? 18.527 36.412 -21.537 1.00 84.19 454 ARG A O 1
ATOM 3653 N N . ARG A 1 455 ? 18.496 37.586 -23.441 1.00 82.25 455 ARG A N 1
ATOM 3654 C CA . ARG A 1 455 ? 19.472 38.581 -22.982 1.00 82.25 455 ARG A CA 1
ATOM 3655 C C . ARG A 1 455 ? 18.809 39.640 -22.111 1.00 82.25 455 ARG A C 1
ATOM 3657 O O . ARG A 1 455 ? 17.663 40.029 -22.345 1.00 82.25 455 ARG A O 1
ATOM 3664 N N . TYR A 1 456 ? 19.567 40.125 -21.134 1.00 76.31 456 TYR A N 1
ATOM 3665 C CA . TYR A 1 456 ? 19.174 41.224 -20.259 1.00 76.31 456 TYR A CA 1
ATOM 3666 C C . TYR A 1 456 ? 20.247 42.317 -20.267 1.00 76.31 456 TYR A C 1
ATOM 3668 O O . TYR A 1 456 ? 21.422 42.046 -20.002 1.00 76.31 456 TYR A O 1
ATOM 3676 N N . MET A 1 457 ? 19.839 43.554 -20.575 1.00 70.00 457 MET A N 1
ATOM 3677 C CA . MET A 1 457 ? 20.750 44.694 -20.737 1.00 70.00 457 MET A CA 1
ATOM 3678 C C . MET A 1 457 ? 21.423 45.100 -19.420 1.00 70.00 457 MET A C 1
ATOM 3680 O O . MET A 1 457 ? 22.611 45.424 -19.422 1.00 70.00 457 MET A O 1
ATOM 3684 N N . GLY A 1 458 ? 20.708 45.010 -18.291 1.00 64.38 458 GLY A N 1
ATOM 3685 C CA . GLY A 1 458 ? 21.251 45.355 -16.972 1.00 64.38 458 GLY A CA 1
ATOM 3686 C C . GLY A 1 458 ? 22.424 44.467 -16.543 1.00 64.38 458 GLY A C 1
ATOM 3687 O O . GLY A 1 458 ? 23.447 44.969 -16.079 1.00 64.38 458 GLY A O 1
ATOM 3688 N N . CYS A 1 459 ? 22.321 43.153 -16.772 1.00 67.38 459 CYS A N 1
ATOM 3689 C CA . CYS A 1 459 ? 23.372 42.187 -16.421 1.00 67.38 459 CYS A CA 1
ATOM 3690 C C . CYS A 1 459 ? 24.379 41.905 -17.544 1.00 67.38 459 CYS A C 1
ATOM 3692 O O . CYS A 1 459 ? 25.416 41.299 -17.278 1.00 67.38 459 CYS A O 1
ATOM 3694 N N . TYR A 1 460 ? 24.082 42.289 -18.791 1.00 70.69 460 TYR A N 1
ATOM 3695 C CA . TYR A 1 460 ? 24.921 42.008 -19.964 1.00 70.69 460 TYR A CA 1
ATOM 3696 C C . TYR A 1 460 ? 25.259 40.510 -20.137 1.00 70.69 460 TYR A C 1
ATOM 3698 O O . TYR A 1 460 ? 26.391 40.113 -20.459 1.00 70.69 460 TYR A O 1
ATOM 3706 N N . LYS A 1 461 ? 24.246 39.673 -19.863 1.00 74.44 461 LYS A N 1
ATOM 3707 C CA . LYS A 1 461 ? 24.278 38.202 -19.862 1.00 74.44 461 LYS A CA 1
ATOM 3708 C C . LYS A 1 461 ? 22.960 37.618 -20.381 1.00 74.44 461 LYS A C 1
ATOM 3710 O O . LYS A 1 461 ? 21.945 38.313 -20.449 1.00 74.44 461 LYS A O 1
ATOM 3715 N N . LEU A 1 462 ? 23.001 36.330 -20.726 1.00 81.19 462 LEU A N 1
ATOM 3716 C CA . LEU A 1 462 ? 21.821 35.509 -20.993 1.00 81.19 462 LEU A CA 1
ATOM 3717 C C . LEU A 1 462 ? 21.262 34.949 -19.682 1.00 81.19 462 LEU A C 1
ATOM 3719 O O . LEU A 1 462 ? 22.013 34.438 -18.851 1.00 81.19 462 LEU A O 1
ATOM 3723 N N . HIS A 1 463 ? 19.948 35.027 -19.534 1.00 78.44 463 HIS A N 1
ATOM 3724 C CA . HIS A 1 463 ? 19.169 34.445 -18.448 1.00 78.44 463 HIS A CA 1
ATOM 3725 C C . HIS A 1 463 ? 18.159 33.453 -19.035 1.00 78.44 463 HIS A C 1
ATOM 3727 O O . HIS A 1 463 ? 17.714 33.645 -20.171 1.00 78.44 463 HIS A O 1
ATOM 3733 N N . PRO A 1 464 ? 17.796 32.390 -18.310 1.00 82.38 464 PRO A N 1
ATOM 3734 C CA . PRO A 1 464 ? 16.758 31.484 -18.765 1.00 82.38 464 PRO A CA 1
ATOM 3735 C C . PRO A 1 464 ? 15.393 32.194 -18.836 1.00 82.38 464 PRO A C 1
ATOM 3737 O O . PRO A 1 464 ? 15.131 33.147 -18.105 1.00 82.38 464 PRO A O 1
ATOM 3740 N N . VAL A 1 465 ? 14.515 31.750 -19.740 1.00 83.88 465 VAL A N 1
ATOM 3741 C CA . VAL A 1 465 ? 13.211 32.397 -20.005 1.00 83.88 465 VAL A CA 1
ATOM 3742 C C . VAL A 1 465 ? 12.316 32.477 -18.763 1.00 83.88 465 VAL A C 1
ATOM 3744 O O . VAL A 1 465 ? 11.573 33.441 -18.618 1.00 83.88 465 VAL A O 1
ATOM 3747 N N . ASN A 1 466 ? 12.417 31.509 -17.851 1.00 81.12 466 ASN A N 1
ATOM 3748 C CA . ASN A 1 466 ? 11.660 31.474 -16.596 1.00 81.12 466 ASN A CA 1
ATOM 3749 C C . ASN A 1 466 ? 12.061 32.567 -15.584 1.00 81.12 466 ASN A C 1
ATOM 3751 O O . ASN A 1 466 ? 11.351 32.766 -14.604 1.00 81.12 466 ASN A O 1
ATOM 3755 N N . GLU A 1 467 ? 13.168 33.281 -15.810 1.00 74.44 467 GLU A N 1
ATOM 3756 C CA . GLU A 1 467 ? 13.609 34.417 -14.987 1.00 74.44 467 GLU A CA 1
ATOM 3757 C C . GLU A 1 467 ? 13.055 35.766 -15.489 1.00 74.44 467 GLU A C 1
ATOM 3759 O O . GLU A 1 467 ? 13.504 36.828 -15.055 1.00 74.44 467 GLU A O 1
ATOM 3764 N N . PHE A 1 468 ? 12.080 35.748 -16.399 1.00 79.38 468 PHE A N 1
ATOM 3765 C CA . PHE A 1 468 ? 11.378 36.933 -16.888 1.00 79.38 468 PHE A CA 1
ATOM 3766 C C . PHE A 1 468 ? 9.879 36.784 -16.642 1.00 79.38 468 PHE A C 1
ATOM 3768 O O . PHE A 1 468 ? 9.317 35.702 -16.822 1.00 79.38 468 PHE A O 1
ATOM 3775 N N . SER A 1 469 ? 9.211 37.876 -16.266 1.00 78.31 469 SER A N 1
ATOM 3776 C CA . SER A 1 469 ? 7.749 37.880 -16.257 1.00 78.31 469 SER A CA 1
ATOM 3777 C C . SER A 1 469 ? 7.220 37.723 -17.687 1.00 78.31 469 SER A C 1
ATOM 3779 O O . SER A 1 469 ? 7.905 38.076 -18.654 1.00 78.31 469 SER A O 1
ATOM 3781 N N . MET A 1 470 ? 5.986 37.227 -17.845 1.00 78.25 470 MET A N 1
ATOM 3782 C CA . MET A 1 470 ? 5.371 37.172 -19.176 1.00 78.25 470 MET A CA 1
ATOM 3783 C C . MET A 1 470 ? 5.409 38.549 -19.842 1.00 78.25 470 MET A C 1
ATOM 3785 O O . MET A 1 470 ? 5.824 38.637 -20.990 1.00 78.25 470 MET A O 1
ATOM 3789 N N . LEU A 1 471 ? 5.085 39.619 -19.107 1.00 78.38 471 LEU A N 1
ATOM 3790 C CA . LEU A 1 471 ? 5.107 40.998 -19.602 1.00 78.38 471 LEU A CA 1
ATOM 3791 C C . LEU A 1 471 ? 6.508 41.432 -20.078 1.00 78.38 471 LEU A C 1
ATOM 3793 O O . LEU A 1 471 ? 6.638 42.006 -21.156 1.00 78.38 471 LEU A O 1
ATOM 3797 N N . ASP A 1 472 ? 7.562 41.097 -19.330 1.00 78.94 472 ASP A N 1
ATOM 3798 C CA . ASP A 1 472 ? 8.954 41.407 -19.684 1.00 78.94 472 ASP A CA 1
ATOM 3799 C C . ASP A 1 472 ? 9.422 40.683 -20.956 1.00 78.94 472 ASP A C 1
ATOM 3801 O O . ASP A 1 472 ? 10.207 41.225 -21.742 1.00 78.94 472 ASP A O 1
ATOM 3805 N N . LEU A 1 473 ? 8.929 39.470 -21.213 1.00 82.06 473 LEU A N 1
ATOM 3806 C CA . LEU A 1 473 ? 9.252 38.746 -22.445 1.00 82.06 473 LEU A CA 1
ATOM 3807 C C . LEU A 1 473 ? 8.707 39.456 -23.694 1.00 82.06 473 LEU A C 1
ATOM 3809 O O . LEU A 1 473 ? 9.372 39.413 -24.733 1.00 82.06 473 LEU A O 1
ATOM 3813 N N . TRP A 1 474 ? 7.578 40.167 -23.573 1.00 78.19 474 TRP A N 1
ATOM 3814 C CA . TRP A 1 474 ? 7.003 41.008 -24.634 1.00 78.19 474 TRP A CA 1
ATOM 3815 C C . TRP A 1 474 ? 7.703 42.364 -24.784 1.00 78.19 474 TRP A C 1
ATOM 3817 O O . TRP A 1 474 ? 7.581 43.004 -25.829 1.00 78.19 474 TRP A O 1
ATOM 3827 N N . THR A 1 475 ? 8.463 42.807 -23.778 1.00 79.06 475 THR A N 1
ATOM 3828 C CA . THR A 1 475 ? 9.244 44.047 -23.880 1.00 79.06 475 THR A CA 1
ATOM 3829 C C . THR A 1 475 ? 10.536 43.848 -24.682 1.00 79.06 475 THR A C 1
ATOM 3831 O O . THR A 1 475 ? 11.167 42.782 -24.615 1.00 79.06 475 THR A O 1
ATOM 3834 N N . PRO A 1 476 ? 10.963 44.867 -25.452 1.00 76.69 476 PRO A N 1
ATOM 3835 C CA . PRO A 1 476 ? 12.204 44.803 -26.210 1.00 76.69 476 PRO A CA 1
ATOM 3836 C C . PRO A 1 476 ? 13.422 44.711 -25.275 1.00 76.69 476 PRO A C 1
ATOM 3838 O O . PRO A 1 476 ? 13.410 45.190 -24.140 1.00 76.69 476 PRO A O 1
ATOM 3841 N N . ALA A 1 477 ? 14.482 44.046 -25.745 1.00 70.00 477 ALA A N 1
ATOM 3842 C CA . ALA A 1 477 ? 15.616 43.615 -24.915 1.00 70.00 477 ALA A CA 1
ATOM 3843 C C . ALA A 1 477 ? 16.403 44.759 -24.238 1.00 70.00 477 ALA A C 1
ATOM 3845 O O . ALA A 1 477 ? 17.111 44.520 -23.262 1.00 70.00 477 ALA A O 1
ATOM 3846 N N . ASP A 1 478 ? 16.290 45.983 -24.754 1.00 67.94 478 ASP A N 1
ATOM 3847 C CA . ASP A 1 478 ? 16.871 47.214 -24.209 1.00 67.94 478 ASP A CA 1
ATOM 3848 C C . ASP A 1 478 ? 16.120 47.743 -22.974 1.00 67.94 478 ASP A C 1
ATOM 3850 O O . ASP A 1 478 ? 16.710 48.446 -22.155 1.00 67.94 478 ASP A O 1
ATOM 3854 N N . ARG A 1 479 ? 14.835 47.394 -22.824 1.00 68.94 479 ARG A N 1
ATOM 3855 C CA . ARG A 1 479 ? 13.958 47.855 -21.729 1.00 68.94 479 ARG A CA 1
ATOM 3856 C C . ARG A 1 479 ? 13.429 46.733 -20.839 1.00 68.94 479 ARG A C 1
ATOM 3858 O O . ARG A 1 479 ? 12.834 47.024 -19.805 1.00 68.94 479 ARG A O 1
ATOM 3865 N N . ARG A 1 480 ? 13.657 45.480 -21.234 1.00 73.25 480 ARG A N 1
ATOM 3866 C CA . ARG A 1 480 ? 13.298 44.276 -20.483 1.00 73.25 480 ARG A CA 1
ATOM 3867 C C . ARG A 1 480 ? 13.972 44.243 -19.122 1.00 73.25 480 ARG A C 1
ATOM 3869 O O . ARG A 1 480 ? 15.173 44.490 -19.036 1.00 73.25 480 ARG A O 1
ATOM 3876 N N . THR A 1 481 ? 13.228 43.842 -18.095 1.00 72.31 481 THR A N 1
ATOM 3877 C CA . THR A 1 481 ? 13.754 43.583 -16.751 1.00 72.31 481 THR A CA 1
ATOM 3878 C C . THR A 1 481 ? 13.681 42.100 -16.408 1.00 72.31 481 THR A C 1
ATOM 3880 O O . THR A 1 481 ? 12.767 41.407 -16.840 1.00 72.31 481 THR A O 1
ATOM 3883 N N . CYS A 1 482 ? 14.678 41.570 -15.695 1.00 70.94 482 CYS A N 1
ATOM 3884 C CA . CYS A 1 482 ? 14.564 40.222 -15.136 1.00 70.94 482 CYS A CA 1
ATOM 3885 C C . CYS A 1 482 ? 13.722 40.258 -13.852 1.00 70.94 482 CYS A C 1
ATOM 3887 O O . CYS A 1 482 ? 13.535 41.322 -13.259 1.00 70.94 482 CYS A O 1
ATOM 3889 N N . PHE A 1 483 ? 13.256 39.092 -13.402 1.00 67.81 483 PHE A N 1
ATOM 3890 C CA . PHE A 1 483 ? 12.421 38.918 -12.209 1.00 67.81 483 PHE A CA 1
ATOM 3891 C C . PHE A 1 483 ? 13.000 39.592 -10.951 1.00 67.81 483 PHE A C 1
ATOM 3893 O O . PHE A 1 483 ? 12.256 40.057 -10.097 1.00 67.81 483 PHE A O 1
ATOM 3900 N N . PHE A 1 484 ? 14.328 39.712 -10.865 1.00 62.56 484 PHE A N 1
ATOM 3901 C CA . PHE A 1 484 ? 15.017 40.345 -9.738 1.00 62.56 484 PHE A CA 1
ATOM 3902 C C . PHE A 1 484 ? 15.033 41.891 -9.788 1.00 62.56 484 PHE A C 1
ATOM 3904 O O . PHE A 1 484 ? 15.568 42.537 -8.891 1.00 62.56 484 PHE A O 1
ATOM 3911 N N . GLY A 1 485 ? 14.440 42.507 -10.816 1.00 61.66 485 GLY A N 1
ATOM 3912 C CA . GLY A 1 485 ? 14.213 43.951 -10.910 1.00 61.66 485 GLY A CA 1
ATOM 3913 C C . GLY A 1 485 ? 15.348 44.772 -11.542 1.00 61.66 485 GLY A C 1
ATOM 3914 O O . GLY A 1 485 ? 16.421 44.280 -11.898 1.00 61.66 485 GLY A O 1
ATOM 3915 N N . LYS A 1 486 ? 15.103 46.084 -11.685 1.00 56.28 486 LYS A N 1
ATOM 3916 C CA . LYS A 1 486 ? 15.992 47.055 -12.370 1.00 56.28 486 LYS A CA 1
ATOM 3917 C C . LYS A 1 486 ? 17.322 47.314 -11.660 1.00 56.28 486 LYS A C 1
ATOM 3919 O O . LYS A 1 486 ? 18.249 47.832 -12.273 1.00 56.28 486 LYS A O 1
ATOM 3924 N N . LEU A 1 487 ? 17.400 47.003 -10.368 1.00 53.06 487 LEU A N 1
ATOM 3925 C CA . LEU A 1 487 ? 18.557 47.308 -9.520 1.00 53.06 487 LEU A CA 1
ATOM 3926 C C . LEU A 1 487 ? 19.580 46.164 -9.474 1.00 53.06 487 LEU A C 1
ATOM 3928 O O . LEU A 1 487 ? 20.619 46.305 -8.832 1.00 53.06 487 LEU A O 1
ATOM 3932 N N . VAL A 1 488 ? 19.308 45.055 -10.168 1.00 54.59 488 VAL A N 1
ATOM 3933 C CA . VAL A 1 488 ? 20.182 43.884 -10.203 1.00 54.59 488 VAL A CA 1
ATOM 3934 C C . VAL A 1 488 ? 21.154 43.978 -11.371 1.00 54.59 488 VAL A C 1
ATOM 3936 O O . VAL A 1 488 ? 20.763 44.095 -12.533 1.00 54.59 488 VAL A O 1
ATOM 3939 N N . GLY A 1 489 ? 22.442 43.926 -11.033 1.00 56.38 489 GLY A N 1
ATOM 3940 C CA . GLY A 1 489 ? 23.557 44.034 -11.965 1.00 56.38 489 GLY A CA 1
ATOM 3941 C C . GLY A 1 489 ? 24.778 43.240 -11.502 1.00 56.38 489 GLY A C 1
ATOM 3942 O O . GLY A 1 489 ? 24.727 42.463 -10.548 1.00 56.38 489 GLY A O 1
ATOM 3943 N N . VAL A 1 490 ? 25.887 43.418 -12.215 1.00 57.50 490 VAL A N 1
ATOM 3944 C CA . VAL A 1 490 ? 27.179 42.813 -11.874 1.00 57.50 490 VAL A CA 1
ATOM 3945 C C . VAL A 1 490 ? 27.911 43.730 -10.889 1.00 57.50 490 VAL A C 1
ATOM 3947 O O . VAL A 1 490 ? 28.195 44.879 -11.220 1.00 57.50 490 VAL A O 1
ATOM 3950 N N . VAL A 1 491 ? 28.230 43.229 -9.695 1.00 61.25 491 VAL A N 1
ATOM 3951 C CA . VAL A 1 491 ? 29.019 43.942 -8.679 1.00 61.25 491 VAL A CA 1
ATOM 3952 C C . VAL A 1 491 ? 30.482 43.534 -8.818 1.00 61.25 491 VAL A C 1
ATOM 3954 O O . VAL A 1 491 ? 30.794 42.346 -8.881 1.00 61.25 491 VAL A O 1
ATOM 3957 N N . ARG A 1 492 ? 31.403 44.500 -8.864 1.00 56.41 492 ARG A N 1
ATOM 3958 C CA . ARG A 1 492 ? 32.842 44.207 -8.841 1.00 56.41 492 ARG A CA 1
ATOM 3959 C C . ARG A 1 492 ? 33.395 44.319 -7.434 1.00 56.41 492 ARG A C 1
ATOM 3961 O O . ARG A 1 492 ? 33.222 45.353 -6.798 1.00 56.41 492 ARG A O 1
ATOM 3968 N N . LEU A 1 493 ? 34.093 43.273 -7.003 1.00 66.06 493 LEU A N 1
ATOM 3969 C CA . LEU A 1 493 ? 34.687 43.183 -5.668 1.00 66.06 493 LEU A CA 1
ATOM 3970 C C . LEU A 1 493 ? 36.215 43.382 -5.727 1.00 66.06 493 LEU A C 1
ATOM 3972 O O . LEU A 1 493 ? 36.790 44.066 -4.881 1.00 66.06 493 LEU A O 1
ATOM 3976 N N . CYS A 1 494 ? 36.861 42.885 -6.791 1.00 61.78 494 CYS A N 1
ATOM 3977 C CA . CYS A 1 494 ? 38.255 43.174 -7.165 1.00 61.78 494 CYS A CA 1
ATOM 3978 C C . CYS A 1 494 ? 38.401 43.236 -8.700 1.00 61.78 494 CYS A C 1
ATOM 3980 O O . CYS A 1 494 ? 37.481 42.831 -9.415 1.00 61.78 494 CYS A O 1
ATOM 3982 N N . PRO A 1 495 ? 39.542 43.684 -9.256 1.00 58.25 495 PRO A N 1
ATOM 3983 C CA . PRO A 1 495 ? 39.773 43.680 -10.714 1.00 58.25 495 PRO A CA 1
ATOM 3984 C C . PRO A 1 495 ? 39.719 42.291 -11.373 1.00 58.25 495 PRO A C 1
ATOM 3986 O O . PRO A 1 495 ? 39.475 42.153 -12.573 1.00 58.25 495 PRO A O 1
ATOM 3989 N N . CYS A 1 496 ? 39.912 41.261 -10.563 1.00 60.41 496 CYS A N 1
ATOM 3990 C CA . CYS A 1 496 ? 39.856 39.842 -10.878 1.00 60.41 496 CYS A CA 1
ATOM 3991 C C . CYS A 1 496 ? 38.439 39.251 -10.861 1.00 60.41 496 CYS A C 1
ATOM 3993 O O . CYS A 1 496 ? 38.130 38.395 -11.697 1.00 60.41 496 CYS A O 1
ATOM 3995 N N . ILE A 1 497 ? 37.584 39.712 -9.941 1.00 63.66 497 ILE A N 1
ATOM 3996 C CA . ILE A 1 497 ? 36.313 39.076 -9.588 1.00 63.66 497 ILE A CA 1
ATOM 3997 C C . ILE A 1 497 ? 35.143 40.038 -9.712 1.00 63.66 497 ILE A C 1
ATOM 3999 O O . ILE A 1 497 ? 35.058 41.096 -9.081 1.00 63.66 497 ILE A O 1
ATOM 4003 N N . GLU A 1 498 ? 34.164 39.558 -10.468 1.00 63.97 498 GLU A N 1
ATOM 4004 C CA . GLU A 1 498 ? 32.837 40.133 -10.573 1.00 63.97 498 GLU A CA 1
ATOM 4005 C C . GLU A 1 498 ? 31.814 39.125 -10.043 1.00 63.97 498 GLU A C 1
ATOM 4007 O O . GLU A 1 498 ? 31.831 37.943 -10.413 1.00 63.97 498 GLU A O 1
ATOM 4012 N N . MET A 1 499 ? 30.892 39.596 -9.215 1.00 63.69 499 MET A N 1
ATOM 4013 C CA . MET A 1 499 ? 29.834 38.810 -8.602 1.00 63.69 499 MET A CA 1
ATOM 4014 C C . MET A 1 499 ? 28.481 39.260 -9.150 1.00 63.69 499 MET A C 1
ATOM 4016 O O . MET A 1 499 ? 28.162 40.445 -9.203 1.00 63.69 499 MET A O 1
ATOM 4020 N N . THR A 1 500 ? 27.675 38.303 -9.592 1.00 64.12 500 THR A N 1
ATOM 4021 C CA . THR A 1 500 ? 26.267 38.537 -9.922 1.00 64.12 500 THR A CA 1
ATOM 4022 C C . THR A 1 500 ? 25.378 38.119 -8.763 1.00 64.12 500 THR A C 1
ATOM 4024 O O . THR A 1 500 ? 25.792 37.328 -7.920 1.00 64.12 500 THR A O 1
ATOM 4027 N N . PHE A 1 501 ? 24.127 38.577 -8.749 1.00 63.78 501 PHE A N 1
ATOM 4028 C CA . PHE A 1 501 ? 23.145 38.111 -7.767 1.00 63.78 501 PHE A CA 1
ATOM 4029 C C . PHE A 1 501 ? 23.004 36.575 -7.752 1.00 63.78 501 PHE A C 1
ATOM 4031 O O . PHE A 1 501 ? 22.904 35.966 -6.693 1.00 63.78 501 PHE A O 1
ATOM 4038 N N . ARG A 1 502 ? 23.103 35.920 -8.917 1.00 64.00 502 ARG A N 1
ATOM 4039 C CA . ARG A 1 502 ? 23.102 34.452 -9.011 1.00 64.00 502 ARG A CA 1
ATOM 4040 C C . ARG A 1 502 ? 24.328 33.818 -8.356 1.00 64.00 502 ARG A C 1
ATOM 4042 O O . ARG A 1 502 ? 24.207 32.758 -7.752 1.00 64.00 502 ARG A O 1
ATOM 4049 N N . ASP A 1 503 ? 25.487 34.465 -8.467 1.00 67.81 503 ASP A N 1
ATOM 4050 C CA . ASP A 1 503 ? 26.699 34.015 -7.783 1.00 67.81 503 ASP A CA 1
ATOM 4051 C C . ASP A 1 503 ? 26.551 34.175 -6.260 1.00 67.81 503 ASP A C 1
ATOM 4053 O O . ASP A 1 503 ? 26.884 33.233 -5.551 1.00 67.81 503 ASP A O 1
ATOM 4057 N N . LYS A 1 504 ? 25.958 35.285 -5.771 1.00 70.75 504 LYS A N 1
ATOM 4058 C CA . LYS A 1 504 ? 25.596 35.474 -4.345 1.00 70.75 504 LYS A CA 1
ATOM 4059 C C . LYS A 1 504 ? 24.742 34.302 -3.857 1.00 70.75 504 LYS A C 1
ATOM 4061 O O . LYS A 1 504 ? 25.156 33.587 -2.957 1.00 70.75 504 LYS A O 1
ATOM 4066 N N . VAL A 1 505 ? 23.600 34.047 -4.505 1.00 68.62 505 VAL A N 1
ATOM 4067 C CA . VAL A 1 505 ? 22.674 32.965 -4.114 1.00 68.62 505 VAL A CA 1
ATOM 4068 C C . VAL A 1 505 ? 23.347 31.592 -4.152 1.00 68.62 505 VAL A C 1
ATOM 4070 O O . VAL A 1 505 ? 23.077 30.750 -3.298 1.00 68.62 505 VAL A O 1
ATOM 4073 N N . ARG A 1 506 ? 24.217 31.340 -5.138 1.00 73.94 506 ARG A N 1
ATOM 4074 C CA . ARG A 1 506 ? 24.944 30.071 -5.241 1.00 73.94 506 ARG A CA 1
ATOM 4075 C C . ARG A 1 506 ? 25.927 29.894 -4.084 1.00 73.94 506 ARG A C 1
ATOM 4077 O O . ARG A 1 506 ? 25.917 28.834 -3.476 1.00 73.94 506 ARG A O 1
ATOM 4084 N N . ILE A 1 507 ? 26.726 30.916 -3.777 1.00 73.62 507 ILE A N 1
ATOM 4085 C CA . ILE A 1 507 ? 27.686 30.884 -2.665 1.00 73.62 507 ILE A CA 1
ATOM 4086 C C . ILE A 1 507 ? 26.940 30.702 -1.339 1.00 73.62 507 ILE A C 1
ATOM 4088 O O . ILE A 1 507 ? 27.274 29.796 -0.587 1.00 73.62 507 ILE A O 1
ATOM 4092 N N . THR A 1 508 ? 25.867 31.465 -1.101 1.00 73.50 508 THR A N 1
ATOM 4093 C CA . THR A 1 508 ? 25.028 31.320 0.099 1.00 73.50 508 THR A CA 1
ATOM 4094 C C . THR A 1 508 ? 24.500 29.892 0.254 1.00 73.50 508 THR A C 1
ATOM 4096 O O . THR A 1 508 ? 24.628 29.305 1.321 1.00 73.50 508 THR A O 1
ATOM 4099 N N . LYS A 1 509 ? 23.962 29.288 -0.815 1.00 78.00 509 LYS A N 1
ATOM 4100 C CA . LYS A 1 509 ? 23.456 27.906 -0.767 1.00 78.00 509 LYS A CA 1
ATOM 4101 C C . LYS A 1 509 ? 24.539 26.880 -0.442 1.00 78.00 509 LYS A C 1
ATOM 4103 O O . LYS A 1 509 ? 24.263 25.950 0.309 1.00 78.00 509 LYS A O 1
ATOM 4108 N N . GLU A 1 510 ? 25.734 27.024 -1.011 1.00 79.38 510 GLU A N 1
ATOM 4109 C CA . GLU A 1 510 ? 26.837 26.100 -0.726 1.00 79.38 510 GLU A CA 1
ATOM 4110 C C . GLU A 1 510 ? 27.358 26.262 0.708 1.00 79.38 510 GLU A C 1
ATOM 4112 O O . GLU A 1 510 ? 27.567 25.257 1.380 1.00 79.38 510 GLU A O 1
ATOM 4117 N N . LEU A 1 511 ? 27.481 27.491 1.222 1.00 77.31 511 LEU A N 1
ATOM 4118 C CA . LEU A 1 511 ? 27.892 27.727 2.612 1.00 77.31 511 LEU A CA 1
ATOM 4119 C C . LEU A 1 511 ? 26.876 27.156 3.618 1.00 77.31 511 LEU A C 1
ATOM 4121 O O . LEU A 1 511 ? 27.269 26.441 4.536 1.00 77.31 511 LEU A O 1
ATOM 4125 N N . ILE A 1 512 ? 25.570 27.349 3.383 1.00 78.88 512 ILE A N 1
ATOM 4126 C CA . ILE A 1 512 ? 24.503 26.737 4.201 1.00 78.88 512 ILE A CA 1
ATOM 4127 C C . ILE A 1 512 ? 24.599 25.208 4.166 1.00 78.88 512 ILE A C 1
ATOM 4129 O O . ILE A 1 512 ? 24.484 24.540 5.192 1.00 78.88 512 ILE A O 1
ATOM 4133 N N . ARG A 1 513 ? 24.823 24.633 2.979 1.00 81.25 513 ARG A N 1
ATOM 4134 C CA . ARG A 1 513 ? 24.950 23.182 2.807 1.00 81.25 513 ARG A CA 1
ATOM 4135 C C . ARG A 1 513 ? 26.141 22.613 3.582 1.00 81.25 513 ARG A C 1
ATOM 4137 O O . ARG A 1 513 ? 26.039 21.507 4.109 1.00 81.25 513 ARG A O 1
ATOM 4144 N N . LEU A 1 514 ? 27.256 23.338 3.628 1.00 78.25 514 LEU A N 1
ATOM 4145 C CA . LEU A 1 514 ? 28.443 22.945 4.387 1.00 78.25 514 LEU A CA 1
ATOM 4146 C C . LEU A 1 514 ? 28.197 23.039 5.898 1.00 78.25 514 LEU A C 1
ATOM 4148 O O . LEU A 1 514 ? 28.495 22.085 6.610 1.00 78.25 514 LEU A O 1
ATOM 4152 N N . GLN A 1 515 ? 27.539 24.101 6.369 1.00 76.50 515 GLN A N 1
ATOM 4153 C CA . GLN A 1 515 ? 27.160 24.254 7.779 1.00 76.50 515 GLN A CA 1
ATOM 4154 C C . GLN A 1 515 ? 26.191 23.149 8.247 1.00 76.50 515 GLN A C 1
ATOM 4156 O O . GLN A 1 515 ? 26.337 22.597 9.335 1.00 76.50 515 GLN A O 1
ATOM 4161 N N . GLN A 1 516 ? 25.245 22.746 7.390 1.00 75.94 516 GLN A N 1
ATOM 4162 C CA . GLN A 1 516 ? 24.319 21.638 7.663 1.00 75.94 516 GLN A CA 1
ATOM 4163 C C . GLN A 1 516 ? 25.001 20.262 7.712 1.00 75.94 516 GLN A C 1
ATOM 4165 O O . GLN A 1 516 ? 24.498 19.362 8.385 1.00 75.94 516 GLN A O 1
ATOM 4170 N N . ARG A 1 517 ? 26.123 20.073 7.003 1.00 70.50 517 ARG A N 1
ATOM 4171 C CA . ARG A 1 517 ? 26.894 18.819 7.041 1.00 70.50 517 ARG A CA 1
ATOM 4172 C C . ARG A 1 517 ? 27.632 18.629 8.364 1.00 70.50 517 ARG A C 1
ATOM 4174 O O . ARG A 1 517 ? 27.742 17.494 8.809 1.00 70.50 517 ARG A O 1
ATOM 4181 N N . GLU A 1 518 ? 28.100 19.702 8.995 1.00 62.94 518 GLU A N 1
ATOM 4182 C CA . GLU A 1 518 ? 28.828 19.624 10.272 1.00 62.94 518 GLU A CA 1
ATOM 4183 C C . GLU A 1 518 ? 27.908 19.472 11.492 1.00 62.94 518 GLU A C 1
ATOM 4185 O O . GLU A 1 518 ? 28.308 18.888 12.494 1.00 62.94 518 GLU A O 1
ATOM 4190 N N . GLN A 1 519 ? 26.648 19.915 11.404 1.00 61.19 519 GLN A N 1
ATOM 4191 C CA . GLN A 1 519 ? 25.651 19.734 12.472 1.00 61.19 519 GLN A CA 1
ATOM 4192 C C . GLN A 1 519 ? 25.117 18.290 12.590 1.00 61.19 519 GLN A C 1
ATOM 4194 O O . GLN A 1 519 ? 24.344 17.992 13.502 1.00 61.19 519 GLN A O 1
ATOM 4199 N N . GLN A 1 520 ? 25.513 17.378 11.696 1.00 48.19 520 GLN A N 1
ATOM 4200 C CA . GLN A 1 520 ? 25.186 15.953 11.796 1.00 48.19 520 GLN A CA 1
ATOM 4201 C C . GLN A 1 520 ? 26.268 15.215 12.608 1.00 48.19 520 GLN A C 1
ATOM 4203 O O . GLN A 1 520 ? 27.435 15.243 12.216 1.00 48.19 520 GLN A O 1
ATOM 4208 N N . PRO A 1 521 ? 25.926 14.525 13.716 1.00 41.81 521 PRO A N 1
ATOM 4209 C CA . PRO A 1 521 ? 26.910 13.769 14.482 1.00 41.81 521 PRO A CA 1
ATOM 4210 C C . PRO A 1 521 ? 27.497 12.619 13.650 1.00 41.81 521 PRO A C 1
ATOM 4212 O O . PRO A 1 521 ? 26.785 11.898 12.951 1.00 41.81 521 PRO A O 1
ATOM 4215 N N . ALA A 1 522 ? 28.821 12.499 13.740 1.00 39.12 522 ALA A N 1
ATOM 4216 C CA . ALA A 1 522 ? 29.714 11.723 12.888 1.00 39.12 522 ALA A CA 1
ATOM 4217 C C . ALA A 1 522 ? 29.269 10.278 12.582 1.00 39.12 522 ALA A C 1
ATOM 4219 O O . ALA A 1 522 ? 29.162 9.437 13.474 1.00 39.12 522 ALA A O 1
ATOM 4220 N N . ALA A 1 523 ? 29.166 9.964 11.288 1.00 33.41 523 ALA A N 1
ATOM 4221 C CA . ALA A 1 523 ? 29.471 8.634 10.768 1.00 33.41 523 ALA A CA 1
ATOM 4222 C C . ALA A 1 523 ? 30.931 8.631 10.270 1.00 33.41 523 ALA A C 1
ATOM 4224 O O . ALA A 1 523 ? 31.404 9.619 9.714 1.00 33.41 523 ALA A O 1
ATOM 4225 N N . GLN A 1 524 ? 31.640 7.537 10.548 1.00 33.59 524 GLN A N 1
ATOM 4226 C CA . GLN A 1 524 ? 33.090 7.341 10.405 1.00 33.59 524 GLN A CA 1
ATOM 4227 C C . GLN A 1 524 ? 33.673 7.717 9.023 1.00 33.59 524 GLN A C 1
ATOM 4229 O O . GLN A 1 524 ? 32.973 7.615 8.015 1.00 33.59 524 GLN A O 1
ATOM 4234 N N . PRO A 1 525 ? 34.967 8.096 8.949 1.00 36.69 525 PRO A N 1
ATOM 4235 C CA . PRO A 1 525 ? 35.585 8.533 7.706 1.00 36.69 525 PRO A CA 1
ATOM 4236 C C . PRO A 1 525 ? 35.983 7.325 6.848 1.00 36.69 525 PRO A C 1
ATOM 4238 O O . PRO A 1 525 ? 36.931 6.609 7.168 1.00 36.69 525 PRO A O 1
ATOM 4241 N N . GLU A 1 526 ? 35.300 7.121 5.723 1.00 29.12 526 GLU A N 1
ATOM 4242 C CA . GLU A 1 526 ? 35.898 6.393 4.605 1.00 29.12 526 GLU A CA 1
ATOM 4243 C C . GLU A 1 526 ? 36.876 7.328 3.893 1.00 29.12 526 GLU A C 1
ATOM 4245 O O . GLU A 1 526 ? 36.539 8.440 3.483 1.00 29.12 526 GLU A O 1
ATOM 4250 N N . GLY A 1 527 ? 38.129 6.886 3.807 1.00 36.62 527 GLY A N 1
ATOM 4251 C CA . GLY A 1 527 ? 39.191 7.621 3.151 1.00 36.62 527 GLY A CA 1
ATOM 4252 C C . GLY A 1 527 ? 38.905 7.805 1.665 1.00 36.62 527 GLY A C 1
ATOM 4253 O O . GLY A 1 527 ? 38.866 6.846 0.899 1.00 36.62 527 GLY A O 1
ATOM 4254 N N . SER A 1 528 ? 38.822 9.057 1.240 1.00 29.25 528 SER A N 1
ATOM 4255 C CA . SER A 1 528 ? 39.093 9.426 -0.141 1.00 29.25 528 SER A CA 1
ATOM 4256 C C . SER A 1 528 ? 39.721 10.807 -0.175 1.00 29.25 528 SER A C 1
ATOM 4258 O O . SER A 1 528 ? 39.145 11.784 0.299 1.00 29.25 528 SER A O 1
ATOM 4260 N N . ASN A 1 529 ? 40.917 10.867 -0.751 1.00 33.66 529 ASN A N 1
ATOM 4261 C CA . ASN A 1 529 ? 41.556 12.087 -1.209 1.00 33.66 529 ASN A CA 1
ATOM 4262 C C . ASN A 1 529 ? 40.602 12.844 -2.153 1.00 33.66 529 ASN A C 1
ATOM 4264 O O . ASN A 1 529 ? 40.586 12.587 -3.352 1.00 33.66 529 ASN A O 1
ATOM 4268 N N . GLU A 1 530 ? 39.825 13.784 -1.620 1.00 29.52 530 GLU A N 1
ATOM 4269 C CA . GLU A 1 530 ? 39.149 14.840 -2.387 1.00 29.52 530 GLU A CA 1
ATOM 4270 C C . GLU A 1 530 ? 39.751 16.210 -2.047 1.00 29.52 530 GLU A C 1
ATOM 4272 O O . GLU A 1 530 ? 39.075 17.229 -1.944 1.00 29.52 530 GLU A O 1
ATOM 4277 N N . ALA A 1 531 ? 41.075 16.259 -1.918 1.00 30.80 531 ALA A N 1
ATOM 4278 C CA . ALA A 1 531 ? 41.799 17.460 -2.289 1.00 30.80 531 ALA A CA 1
ATOM 4279 C C . ALA A 1 531 ? 41.959 17.426 -3.817 1.00 30.80 531 ALA A C 1
ATOM 4281 O O . ALA A 1 531 ? 42.525 16.481 -4.356 1.00 30.80 531 ALA A O 1
ATOM 4282 N N . GLN A 1 532 ? 41.484 18.474 -4.495 1.00 32.75 532 GLN A N 1
ATOM 4283 C CA . GLN A 1 532 ? 41.677 18.743 -5.929 1.00 32.75 532 GLN A CA 1
ATOM 4284 C C . GLN A 1 532 ? 40.774 17.984 -6.918 1.00 32.75 532 GLN A C 1
ATOM 4286 O O . GLN A 1 532 ? 41.237 17.244 -7.783 1.00 32.75 532 GLN A O 1
ATOM 4291 N N . ARG A 1 533 ? 39.482 18.320 -6.934 1.00 27.25 533 ARG A N 1
ATOM 4292 C CA . ARG A 1 533 ? 38.757 18.447 -8.210 1.00 27.25 533 ARG A CA 1
ATOM 4293 C C . ARG A 1 533 ? 37.641 19.483 -8.090 1.00 27.25 533 ARG A C 1
ATOM 4295 O O . ARG A 1 533 ? 36.460 19.165 -8.088 1.00 27.25 533 ARG A O 1
ATOM 4302 N N . GLY A 1 534 ? 38.037 20.747 -7.956 1.00 26.11 534 GLY A N 1
ATOM 4303 C CA . GLY A 1 534 ? 37.129 21.851 -8.239 1.00 26.11 534 GLY A CA 1
ATOM 4304 C C . GLY A 1 534 ? 36.895 21.889 -9.743 1.00 26.11 534 GLY A C 1
ATOM 4305 O O . GLY A 1 534 ? 37.832 22.145 -10.493 1.00 26.11 534 GLY A O 1
ATOM 4306 N N . ASP A 1 535 ? 35.670 21.602 -10.179 1.00 26.36 535 ASP A N 1
ATOM 4307 C CA . ASP A 1 535 ? 35.237 21.889 -11.543 1.00 26.36 535 ASP A CA 1
ATOM 4308 C C . ASP A 1 535 ? 35.605 23.339 -11.908 1.00 26.36 535 ASP A C 1
ATOM 4310 O O . ASP A 1 535 ? 35.441 24.251 -11.089 1.00 26.36 535 ASP A O 1
ATOM 4314 N N . ASP A 1 536 ? 36.059 23.547 -13.150 1.00 31.48 536 ASP A N 1
ATOM 4315 C CA . ASP A 1 536 ? 36.548 24.795 -13.777 1.00 31.48 536 ASP A CA 1
ATOM 4316 C C . ASP A 1 536 ? 35.520 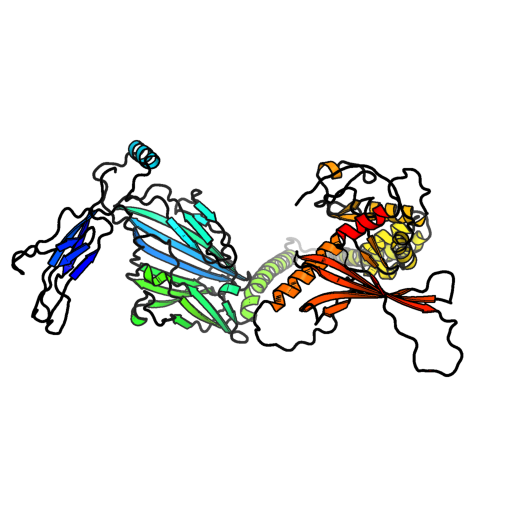25.960 -13.835 1.00 31.48 536 ASP A C 1
ATOM 4318 O O . ASP A 1 536 ? 35.506 26.801 -14.744 1.00 31.48 536 ASP A O 1
ATOM 4322 N N . HIS A 1 537 ? 34.592 26.028 -12.886 1.00 37.72 537 HIS A N 1
ATOM 4323 C CA . HIS A 1 537 ? 33.498 26.989 -12.819 1.00 37.72 537 HIS A CA 1
ATOM 4324 C C . HIS A 1 537 ? 33.466 27.818 -11.531 1.00 37.72 537 HIS A C 1
ATOM 4326 O O . HIS A 1 537 ? 32.676 28.766 -11.464 1.00 37.72 537 HIS A O 1
ATOM 4332 N N . ASN A 1 538 ? 34.333 27.548 -10.550 1.00 42.06 538 ASN A N 1
ATOM 4333 C CA . ASN A 1 538 ? 34.548 28.483 -9.448 1.00 42.06 538 ASN A CA 1
ATOM 4334 C C . ASN A 1 538 ? 35.483 29.594 -9.920 1.00 42.06 538 ASN A C 1
ATOM 4336 O O . ASN A 1 538 ? 36.592 29.350 -10.383 1.00 42.06 538 ASN A O 1
ATOM 4340 N N . LYS A 1 539 ? 35.012 30.838 -9.841 1.00 51.75 539 LYS A N 1
ATOM 4341 C CA . LYS A 1 539 ? 35.723 32.055 -10.255 1.00 51.75 539 LYS A CA 1
ATOM 4342 C C . LYS A 1 539 ? 36.933 32.369 -9.349 1.00 51.75 539 LYS A C 1
ATOM 4344 O O . LYS A 1 539 ? 37.009 33.465 -8.814 1.00 51.75 539 LYS A O 1
ATOM 4349 N N . GLY A 1 540 ? 37.853 31.426 -9.154 1.00 55.78 540 GLY A N 1
ATOM 4350 C CA . GLY A 1 540 ? 39.058 31.617 -8.342 1.00 55.78 540 GLY A CA 1
ATOM 4351 C C . GLY A 1 540 ? 38.799 31.810 -6.844 1.00 55.78 540 GLY A C 1
ATOM 4352 O O . GLY A 1 540 ? 39.576 32.507 -6.199 1.00 55.78 540 GLY A O 1
ATOM 4353 N N . PHE A 1 541 ? 37.713 31.239 -6.309 1.00 65.25 541 PHE A N 1
ATOM 4354 C CA . PHE A 1 541 ? 37.440 31.196 -4.868 1.00 65.25 541 PHE A CA 1
ATOM 4355 C C . PHE A 1 541 ? 37.956 29.882 -4.273 1.00 65.25 541 PHE A C 1
ATOM 4357 O O . PHE A 1 541 ? 37.661 28.809 -4.804 1.00 65.25 541 PHE A O 1
ATOM 4364 N N . LEU A 1 542 ? 38.699 29.983 -3.176 1.00 71.50 542 LEU A N 1
ATOM 4365 C CA . LEU A 1 542 ? 39.155 28.881 -2.336 1.00 71.50 542 LEU A CA 1
ATOM 4366 C C . LEU A 1 542 ? 38.166 28.687 -1.183 1.00 71.50 542 LEU A C 1
ATOM 4368 O O . LEU A 1 542 ? 37.594 29.656 -0.694 1.00 71.50 542 LEU A O 1
ATOM 4372 N N . LEU A 1 543 ? 37.946 27.448 -0.752 1.00 74.19 543 LEU A N 1
ATOM 4373 C CA . LEU A 1 543 ? 37.175 27.180 0.459 1.00 74.19 543 LEU A CA 1
ATOM 4374 C C . LEU A 1 543 ? 38.132 27.237 1.656 1.00 74.19 543 LEU A C 1
ATOM 4376 O O . LEU A 1 543 ? 39.144 26.537 1.654 1.00 74.19 543 LEU A O 1
ATOM 4380 N N . GLY A 1 544 ? 37.832 28.079 2.639 1.00 68.81 544 GLY A N 1
ATOM 4381 C CA . GLY A 1 544 ? 38.552 28.180 3.905 1.00 68.81 544 GLY A CA 1
ATOM 4382 C C . GLY A 1 544 ? 37.623 27.889 5.080 1.00 68.81 544 GLY A C 1
ATOM 4383 O O . GLY A 1 544 ? 36.410 28.037 4.965 1.00 68.81 544 GLY A O 1
ATOM 4384 N N . PHE A 1 545 ? 38.187 27.473 6.207 1.00 73.62 545 PHE A N 1
ATOM 4385 C CA . PHE A 1 545 ? 37.458 27.284 7.459 1.00 73.62 545 PHE A CA 1
ATOM 4386 C C . PHE A 1 545 ? 38.000 28.281 8.476 1.00 73.62 545 PHE A C 1
ATOM 4388 O O . PHE A 1 545 ? 39.217 28.339 8.670 1.00 73.62 545 PHE A O 1
ATOM 4395 N N . ASP A 1 546 ? 37.120 29.072 9.087 1.00 70.25 546 ASP A N 1
ATOM 4396 C CA . ASP A 1 546 ? 37.510 30.030 10.115 1.00 70.25 546 ASP A CA 1
ATOM 4397 C C . ASP A 1 546 ? 37.333 29.406 11.513 1.00 70.25 546 ASP A C 1
ATOM 4399 O O . ASP A 1 546 ? 36.202 29.201 11.963 1.00 70.25 546 ASP A O 1
ATOM 4403 N N . PRO A 1 547 ? 38.433 29.087 12.222 1.00 62.94 547 PRO A N 1
ATOM 4404 C CA . PRO A 1 547 ? 38.370 28.452 13.533 1.00 62.94 547 PRO A CA 1
ATOM 4405 C C . PRO A 1 547 ? 37.829 29.371 14.639 1.00 62.94 547 PRO A C 1
ATOM 4407 O O . PRO A 1 547 ? 37.465 28.861 15.696 1.00 62.94 547 PRO A O 1
ATOM 4410 N N . ALA A 1 548 ? 37.769 30.693 14.430 1.00 61.91 548 ALA A N 1
ATOM 4411 C CA . ALA A 1 548 ? 37.233 31.628 15.421 1.00 61.91 548 ALA A CA 1
ATOM 4412 C C . ALA A 1 548 ? 35.696 31.667 15.420 1.00 61.91 548 ALA A C 1
ATOM 4414 O O . ALA A 1 548 ? 35.080 31.743 16.482 1.00 61.91 548 ALA A O 1
ATOM 4415 N N . THR A 1 549 ? 35.081 31.585 14.237 1.00 64.94 549 THR A N 1
ATOM 4416 C CA . THR A 1 549 ? 33.618 31.600 14.052 1.00 64.94 549 THR A CA 1
ATOM 4417 C C . THR A 1 549 ? 33.016 30.201 13.890 1.00 64.94 549 THR A C 1
ATOM 4419 O O . THR A 1 549 ? 31.805 30.034 14.025 1.00 64.94 549 THR A O 1
ATOM 4422 N N . GLY A 1 550 ? 33.844 29.180 13.631 1.00 66.38 550 GLY A N 1
ATOM 4423 C CA . GLY A 1 550 ? 33.404 27.800 13.414 1.00 66.38 550 GLY A CA 1
ATOM 4424 C C . GLY A 1 550 ? 32.617 27.615 12.114 1.00 66.38 550 GLY A C 1
ATOM 4425 O O . GLY A 1 550 ? 31.784 26.715 12.030 1.00 66.38 550 GLY A O 1
ATOM 4426 N N . GLN A 1 551 ? 32.828 28.488 11.123 1.00 73.00 551 GLN A N 1
ATOM 4427 C CA . GLN A 1 551 ? 32.085 28.492 9.864 1.00 73.00 551 GLN A CA 1
ATOM 4428 C C . GLN A 1 551 ? 33.001 28.364 8.640 1.00 73.00 551 GLN A C 1
ATOM 4430 O O . GLN A 1 551 ? 34.142 28.835 8.616 1.00 73.00 551 GLN A O 1
ATOM 4435 N N . HIS A 1 552 ? 32.466 27.751 7.580 1.00 78.69 552 HIS A N 1
ATOM 4436 C CA . HIS A 1 552 ? 33.100 27.731 6.260 1.00 78.69 552 HIS A CA 1
ATOM 4437 C C . HIS A 1 552 ? 32.986 29.102 5.594 1.00 78.69 552 HIS A C 1
ATOM 4439 O O . HIS A 1 552 ? 31.927 29.728 5.609 1.00 78.69 552 HIS A O 1
ATOM 4445 N N . GLN A 1 553 ? 34.065 29.536 4.950 1.00 79.19 553 GLN A N 1
ATOM 4446 C CA . GLN A 1 553 ? 34.152 30.792 4.216 1.00 79.19 553 GLN A CA 1
ATOM 4447 C C . GLN A 1 553 ? 34.691 30.552 2.802 1.00 79.19 553 GLN A C 1
ATOM 4449 O O . GLN A 1 553 ? 35.520 29.674 2.559 1.00 79.19 553 GLN A O 1
ATOM 4454 N N . CYS A 1 554 ? 34.248 31.351 1.834 1.00 76.44 554 CYS A N 1
ATOM 4455 C CA . CYS A 1 554 ? 34.910 31.410 0.529 1.00 76.44 554 CYS A CA 1
ATOM 4456 C C . CYS A 1 554 ? 35.951 32.530 0.542 1.00 76.44 554 CYS A C 1
ATOM 4458 O O . CYS A 1 554 ? 35.618 33.670 0.844 1.00 76.44 554 CYS A O 1
ATOM 4460 N N . ILE A 1 555 ? 37.193 32.229 0.177 1.00 75.94 555 ILE A N 1
ATOM 4461 C CA . ILE A 1 555 ? 38.318 33.162 0.198 1.00 75.94 555 ILE A CA 1
ATOM 4462 C C . ILE A 1 555 ? 38.791 33.423 -1.230 1.00 75.94 555 ILE A C 1
ATOM 4464 O O . ILE A 1 555 ? 38.928 32.506 -2.040 1.00 75.94 555 ILE A O 1
ATOM 4468 N N . HIS A 1 556 ? 39.056 34.682 -1.554 1.00 76.69 556 HIS A N 1
ATOM 4469 C CA . HIS A 1 556 ? 39.753 35.058 -2.772 1.00 76.69 556 HIS A CA 1
ATOM 4470 C C . HIS A 1 556 ? 40.917 35.988 -2.469 1.00 76.69 556 HIS A C 1
ATOM 4472 O O . HIS A 1 556 ? 40.721 37.068 -1.916 1.00 76.69 556 HIS A O 1
ATOM 4478 N N . GLU A 1 557 ? 42.102 35.592 -2.917 1.00 70.94 557 GLU A N 1
ATOM 4479 C CA . GLU A 1 557 ? 43.311 36.399 -2.824 1.00 70.94 557 GLU A CA 1
ATOM 4480 C C . GLU A 1 557 ? 43.648 36.986 -4.193 1.00 70.94 557 GLU A C 1
ATOM 4482 O O . GLU A 1 557 ? 43.732 36.271 -5.199 1.00 70.94 557 GLU A O 1
ATOM 4487 N N . CYS A 1 558 ? 43.865 38.299 -4.240 1.00 68.25 558 CYS A N 1
ATOM 4488 C CA . CYS A 1 558 ? 44.339 38.961 -5.443 1.00 68.25 558 CYS A CA 1
ATOM 4489 C C . CYS A 1 558 ? 45.473 39.938 -5.175 1.00 68.25 558 CYS A C 1
ATOM 4491 O O . CYS A 1 558 ? 45.430 40.735 -4.238 1.00 68.25 558 CYS A O 1
ATOM 4493 N N . ASN A 1 559 ? 46.454 39.914 -6.074 1.00 64.00 559 ASN A N 1
ATOM 4494 C CA . ASN A 1 559 ? 47.546 40.872 -6.110 1.00 64.00 559 ASN A CA 1
ATOM 4495 C C . ASN A 1 559 ? 47.256 41.910 -7.193 1.00 64.00 559 ASN A C 1
ATOM 4497 O O . ASN A 1 559 ? 47.291 41.601 -8.385 1.00 64.00 559 ASN A O 1
ATOM 4501 N N . ASP A 1 560 ? 46.959 43.135 -6.770 1.00 56.44 560 ASP A N 1
ATOM 4502 C CA . ASP A 1 560 ? 46.736 44.274 -7.649 1.00 56.44 560 ASP A CA 1
ATOM 4503 C C . ASP A 1 560 ? 48.035 45.073 -7.809 1.00 56.44 560 ASP A C 1
ATOM 4505 O O . ASP A 1 560 ? 48.607 45.592 -6.844 1.00 56.44 560 ASP A O 1
ATOM 4509 N N . HIS A 1 561 ? 48.479 45.225 -9.056 1.00 51.44 561 HIS A N 1
ATOM 4510 C CA . HIS A 1 561 ? 49.399 46.293 -9.432 1.00 51.44 561 HIS A CA 1
ATOM 4511 C C . HIS A 1 561 ? 48.546 47.490 -9.845 1.00 51.44 561 HIS A C 1
ATOM 4513 O O . HIS A 1 561 ? 47.891 47.452 -10.893 1.00 51.44 561 HIS A O 1
ATOM 4519 N N . TRP A 1 562 ? 48.513 48.543 -9.025 1.00 39.34 562 TRP A N 1
ATOM 4520 C CA . TRP A 1 562 ? 47.778 49.757 -9.376 1.00 39.34 562 TRP A CA 1
ATOM 4521 C C . TRP A 1 562 ? 48.313 50.306 -10.705 1.00 39.34 562 TRP A C 1
ATOM 4523 O O . TRP A 1 562 ? 49.494 50.628 -10.844 1.00 39.34 562 TRP A O 1
ATOM 4533 N N . ARG A 1 563 ? 47.447 50.351 -11.725 1.00 40.47 563 ARG A N 1
ATOM 4534 C CA . ARG A 1 563 ? 47.835 50.775 -13.075 1.00 40.47 563 ARG A CA 1
ATOM 4535 C C . ARG A 1 563 ? 48.400 52.197 -13.021 1.00 40.47 563 ARG A C 1
ATOM 4537 O O . ARG A 1 563 ? 47.715 53.103 -12.565 1.00 40.47 563 ARG A O 1
ATOM 4544 N N . GLN A 1 564 ? 49.607 52.337 -13.579 1.00 41.94 564 GLN A N 1
ATOM 4545 C CA . GLN A 1 564 ? 50.417 53.547 -13.818 1.00 41.94 564 GLN A CA 1
ATOM 4546 C C . GLN A 1 564 ? 51.535 53.892 -12.816 1.00 41.94 564 GLN A C 1
ATOM 4548 O O . GLN A 1 564 ? 52.333 54.768 -13.136 1.00 41.94 564 GLN A O 1
ATOM 4553 N N . SER A 1 565 ? 51.733 53.163 -11.710 1.00 43.34 565 SER A N 1
ATOM 4554 C CA . SER A 1 565 ? 53.005 53.247 -10.968 1.00 43.34 565 SER A CA 1
ATOM 4555 C C . SER A 1 565 ? 53.513 51.860 -10.560 1.00 43.34 565 SER A C 1
ATOM 4557 O O . SER A 1 565 ? 52.817 51.090 -9.909 1.00 43.34 565 SER A O 1
ATOM 4559 N N . GLN A 1 566 ? 54.760 51.519 -10.910 1.00 51.56 566 GLN A N 1
ATOM 4560 C CA . GLN A 1 566 ? 55.447 50.302 -10.428 1.00 51.56 566 GLN A CA 1
ATOM 4561 C C . GLN A 1 566 ? 55.803 50.374 -8.926 1.00 51.56 566 GLN A C 1
ATOM 4563 O O . GLN A 1 566 ? 56.655 49.633 -8.448 1.00 51.56 566 GLN A O 1
ATOM 4568 N N . ARG A 1 567 ? 55.190 51.301 -8.183 1.00 54.75 567 ARG A N 1
ATOM 4569 C CA . ARG A 1 567 ? 55.647 51.749 -6.870 1.00 54.75 567 ARG A CA 1
ATOM 4570 C C . ARG A 1 567 ? 54.830 51.170 -5.717 1.00 54.75 567 ARG A C 1
ATOM 4572 O O . ARG A 1 567 ? 55.366 51.027 -4.632 1.00 54.75 567 ARG A O 1
ATOM 4579 N N . ILE A 1 568 ? 53.569 50.795 -5.937 1.00 53.75 568 ILE A N 1
ATOM 4580 C CA . ILE A 1 568 ? 52.687 50.299 -4.872 1.00 53.75 568 ILE A CA 1
ATOM 4581 C C . ILE A 1 568 ? 52.124 48.929 -5.263 1.00 53.75 568 ILE A C 1
ATOM 4583 O O . ILE A 1 568 ? 51.468 48.795 -6.300 1.00 53.75 568 ILE A O 1
ATOM 4587 N N . LYS A 1 569 ? 52.356 47.914 -4.422 1.00 55.53 569 LYS A N 1
ATOM 4588 C CA . LYS A 1 569 ? 51.747 46.582 -4.535 1.00 55.53 569 LYS A CA 1
ATOM 4589 C C . LYS A 1 569 ? 50.645 46.458 -3.483 1.00 55.53 569 LYS A C 1
ATOM 4591 O O . LYS A 1 569 ? 50.899 46.636 -2.294 1.00 55.53 569 LYS A O 1
ATOM 4596 N N . ALA A 1 570 ? 49.419 46.175 -3.920 1.00 59.16 570 ALA A N 1
ATOM 4597 C CA . ALA A 1 570 ? 48.288 45.969 -3.024 1.00 59.16 570 ALA A CA 1
ATOM 4598 C C . ALA A 1 570 ? 47.837 44.506 -3.093 1.00 59.16 570 ALA A C 1
ATOM 4600 O O . ALA A 1 570 ? 47.409 44.040 -4.147 1.00 59.16 570 ALA A O 1
ATOM 4601 N N . GLN A 1 571 ? 47.928 43.783 -1.981 1.00 64.56 571 GLN A N 1
ATOM 4602 C CA . GLN A 1 571 ? 47.329 42.461 -1.830 1.00 64.56 571 GLN A CA 1
ATOM 4603 C C . GLN A 1 571 ? 45.967 42.626 -1.154 1.00 64.56 571 GLN A C 1
ATOM 4605 O O . GLN A 1 571 ? 45.837 43.366 -0.179 1.00 64.56 571 GLN A O 1
ATOM 4610 N N . ARG A 1 572 ? 44.930 41.991 -1.702 1.00 67.31 572 ARG A N 1
ATOM 4611 C CA . ARG A 1 572 ? 43.570 42.035 -1.156 1.00 67.31 572 ARG A CA 1
ATOM 4612 C C . ARG A 1 572 ? 43.043 40.621 -0.976 1.00 67.31 572 ARG A C 1
ATOM 4614 O O . ARG A 1 572 ? 43.027 39.856 -1.940 1.00 67.31 572 ARG A O 1
ATOM 4621 N N . ASN A 1 573 ? 42.545 40.342 0.221 1.00 70.62 573 ASN A N 1
ATOM 4622 C CA . ASN A 1 573 ? 41.861 39.105 0.561 1.00 70.62 573 ASN A CA 1
ATOM 4623 C C . ASN A 1 573 ? 40.377 39.412 0.781 1.00 70.62 573 ASN A C 1
ATOM 4625 O O . ASN A 1 573 ? 40.015 40.295 1.557 1.00 70.62 573 ASN A O 1
ATOM 4629 N N . LEU A 1 574 ? 39.516 38.721 0.043 1.00 70.75 574 LEU A N 1
ATOM 4630 C CA . LEU A 1 574 ? 38.063 38.799 0.164 1.00 70.75 574 LEU A CA 1
ATOM 4631 C C . LEU A 1 574 ? 37.578 37.510 0.828 1.00 70.75 574 LEU A C 1
ATOM 4633 O O . LEU A 1 574 ? 37.803 36.440 0.262 1.00 70.75 574 LEU A O 1
ATOM 4637 N N . LYS A 1 575 ? 36.905 37.602 1.973 1.00 75.50 575 LYS A N 1
ATOM 4638 C CA . LYS A 1 575 ? 36.332 36.457 2.691 1.00 75.50 575 LYS A CA 1
ATOM 4639 C C . LYS A 1 575 ? 34.810 36.583 2.711 1.00 75.50 575 LYS A C 1
ATOM 4641 O O . LYS A 1 575 ? 34.279 37.622 3.088 1.00 75.50 575 LYS A O 1
ATOM 4646 N N . PHE A 1 576 ? 34.106 35.550 2.261 1.00 76.19 576 PHE A N 1
ATOM 4647 C CA . PHE A 1 576 ? 32.645 35.499 2.253 1.00 76.19 576 PHE A CA 1
ATOM 4648 C C . PHE A 1 576 ? 32.171 34.493 3.296 1.00 76.19 576 PHE A C 1
ATOM 4650 O O . PHE A 1 576 ? 32.461 33.305 3.149 1.00 76.19 576 PHE A O 1
ATOM 4657 N N . GLY A 1 577 ? 31.435 34.971 4.297 1.00 76.06 577 GLY A N 1
ATOM 4658 C CA . GLY A 1 577 ? 30.832 34.174 5.368 1.00 76.06 577 GLY A CA 1
ATOM 4659 C C . GLY A 1 577 ? 29.322 34.401 5.467 1.00 76.06 577 GLY A C 1
ATOM 4660 O O . GLY A 1 577 ? 28.758 35.198 4.708 1.00 76.06 577 GLY A O 1
ATOM 4661 N N . LEU A 1 578 ? 28.665 33.684 6.377 1.00 77.31 578 LEU A N 1
ATOM 4662 C CA . LEU A 1 578 ? 27.253 33.885 6.700 1.00 77.31 578 LEU A CA 1
ATOM 4663 C C . LEU A 1 578 ? 27.135 34.555 8.073 1.00 77.31 578 LEU A C 1
ATOM 4665 O O . LEU A 1 578 ? 27.842 34.177 9.000 1.00 77.31 578 LEU A O 1
ATOM 4669 N N . ASP A 1 579 ? 26.249 35.540 8.207 1.00 73.06 579 ASP A N 1
ATOM 4670 C CA . ASP A 1 579 ? 25.879 36.057 9.531 1.00 73.06 579 ASP A CA 1
ATOM 4671 C C . ASP A 1 579 ? 24.883 35.122 10.248 1.00 73.06 579 ASP A C 1
ATOM 4673 O O . ASP A 1 579 ? 24.454 34.095 9.711 1.00 73.06 579 ASP A O 1
ATOM 4677 N N . GLU A 1 580 ? 24.499 35.481 11.477 1.00 71.81 580 GLU A N 1
ATOM 4678 C CA . GLU A 1 580 ? 23.525 34.735 12.291 1.00 71.81 580 GLU A CA 1
ATOM 4679 C C . GLU A 1 580 ? 22.142 34.604 11.613 1.00 71.81 580 GLU A C 1
ATOM 4681 O O . GLU A 1 580 ? 21.397 33.657 11.879 1.00 71.81 580 GLU A O 1
ATOM 4686 N N . GLU A 1 581 ? 21.815 35.501 10.678 1.00 70.75 581 GLU A N 1
ATOM 4687 C CA . GLU A 1 581 ? 20.574 35.515 9.895 1.00 70.75 581 GLU A CA 1
ATOM 4688 C C . GLU A 1 581 ? 20.715 34.813 8.524 1.00 70.75 581 GLU A C 1
ATOM 4690 O O . GLU A 1 581 ? 19.775 34.803 7.730 1.00 70.75 581 GLU A O 1
ATOM 4695 N N . HIS A 1 582 ? 21.850 34.152 8.256 1.00 70.81 582 HIS A N 1
ATOM 4696 C CA . HIS A 1 582 ? 22.193 33.481 6.991 1.00 70.81 582 HIS A CA 1
ATOM 4697 C C . HIS A 1 582 ? 22.329 34.419 5.774 1.00 70.81 582 HIS A C 1
ATOM 4699 O O . HIS A 1 582 ? 22.253 33.976 4.617 1.00 70.81 582 HIS A O 1
ATOM 4705 N N . ASN A 1 583 ? 22.582 35.709 5.992 1.00 72.88 583 ASN A N 1
ATOM 4706 C CA . ASN A 1 583 ? 22.944 36.635 4.930 1.00 72.88 583 ASN A CA 1
ATOM 4707 C C . ASN A 1 583 ? 24.427 36.507 4.584 1.00 72.88 583 ASN A C 1
ATOM 4709 O O . ASN A 1 583 ? 25.283 36.295 5.437 1.00 72.88 583 ASN A O 1
ATOM 4713 N N . LEU A 1 584 ? 24.749 36.680 3.300 1.00 72.94 584 LEU A N 1
ATOM 4714 C CA . LEU A 1 584 ? 26.135 36.659 2.839 1.00 72.94 584 LEU A CA 1
ATOM 4715 C C . LEU A 1 584 ? 26.848 37.964 3.233 1.00 72.94 584 LEU A C 1
ATOM 4717 O O . LEU A 1 584 ? 26.507 39.040 2.722 1.00 72.94 584 LEU A O 1
ATOM 4721 N N . VAL A 1 585 ? 27.860 37.844 4.088 1.00 73.06 585 VAL A N 1
ATOM 4722 C CA . VAL A 1 585 ? 28.737 38.933 4.534 1.00 73.06 585 VAL A CA 1
ATOM 4723 C C . VAL A 1 585 ? 30.065 38.845 3.793 1.00 73.06 585 VAL A C 1
ATOM 4725 O O . VAL A 1 585 ? 30.590 37.757 3.558 1.00 73.06 585 VAL A O 1
ATOM 4728 N N . LEU A 1 586 ? 30.589 40.001 3.384 1.00 73.12 586 LEU A N 1
ATOM 4729 C CA . LEU A 1 586 ? 31.914 40.121 2.786 1.00 73.12 586 LEU A CA 1
ATOM 4730 C C . LEU A 1 586 ? 32.836 40.872 3.746 1.00 73.12 586 LEU A C 1
ATOM 4732 O O . LEU A 1 586 ? 32.613 42.052 4.026 1.00 73.12 586 LEU A O 1
ATOM 4736 N N . GLU A 1 587 ? 33.912 40.214 4.150 1.00 69.75 587 GLU A N 1
ATOM 4737 C CA . GLU A 1 587 ? 35.054 40.839 4.800 1.00 69.75 587 GLU A CA 1
ATOM 4738 C C . GLU A 1 587 ? 36.161 41.076 3.776 1.00 69.75 587 GLU A C 1
ATOM 4740 O O . GLU A 1 587 ? 36.465 40.227 2.932 1.00 69.75 587 GLU A O 1
ATOM 4745 N N . THR A 1 588 ? 36.766 42.260 3.826 1.00 64.06 588 THR A N 1
ATOM 4746 C CA . THR A 1 588 ? 37.860 42.618 2.925 1.00 64.06 588 THR A CA 1
ATOM 4747 C C . THR A 1 588 ? 39.071 43.063 3.720 1.00 64.06 588 THR A C 1
ATOM 4749 O O . THR A 1 588 ? 39.023 44.081 4.412 1.00 64.06 588 THR A O 1
ATOM 4752 N N . GLU A 1 589 ? 40.168 42.340 3.557 1.00 67.19 589 GLU A N 1
ATOM 4753 C CA . GLU A 1 589 ? 41.471 42.679 4.113 1.00 67.19 589 GLU A CA 1
ATOM 4754 C C . GLU A 1 589 ? 42.359 43.204 2.987 1.00 67.19 589 GLU A C 1
ATOM 4756 O O . GLU A 1 589 ? 42.383 42.650 1.882 1.00 67.19 589 GLU A O 1
ATOM 4761 N N . TYR A 1 590 ? 43.083 44.290 3.244 1.00 59.69 590 TYR A N 1
ATOM 4762 C CA . TYR A 1 590 ? 44.045 44.834 2.293 1.00 59.69 590 TYR A CA 1
ATOM 4763 C C . TYR A 1 590 ? 45.397 45.084 2.953 1.00 59.69 590 TYR A C 1
ATOM 4765 O O . TYR A 1 590 ? 45.490 45.621 4.056 1.00 59.69 590 TYR A O 1
ATOM 4773 N N . GLN A 1 591 ? 46.444 44.724 2.219 1.00 63.66 591 GLN A N 1
ATOM 4774 C CA . GLN A 1 591 ? 47.834 45.006 2.533 1.00 63.66 591 GLN A CA 1
ATOM 4775 C C . GLN A 1 591 ? 48.404 45.862 1.405 1.00 63.66 591 GLN A C 1
ATOM 4777 O O . GLN A 1 591 ? 48.366 45.478 0.236 1.00 63.66 591 GLN A O 1
ATOM 4782 N N . VAL A 1 592 ? 48.925 47.039 1.743 1.00 60.19 592 VAL A N 1
ATOM 4783 C CA . VAL A 1 592 ? 49.542 47.958 0.782 1.00 60.19 592 VAL A CA 1
ATOM 4784 C C . VAL A 1 592 ? 51.027 48.049 1.099 1.00 60.19 592 VAL A C 1
ATOM 4786 O O . VAL A 1 592 ? 51.398 48.382 2.218 1.00 60.19 592 VAL A O 1
ATOM 4789 N N . THR A 1 593 ? 51.873 47.750 0.117 1.00 60.62 593 THR A N 1
ATOM 4790 C CA . THR A 1 593 ? 53.336 47.843 0.227 1.00 60.62 593 THR A CA 1
ATOM 4791 C C . THR A 1 593 ? 53.860 48.885 -0.761 1.00 60.62 593 THR A C 1
ATOM 4793 O O . THR A 1 593 ? 53.604 48.779 -1.962 1.00 60.62 593 THR A O 1
ATOM 4796 N N . ASP A 1 594 ? 54.565 49.908 -0.259 1.00 58.75 594 ASP A N 1
ATOM 4797 C CA . ASP A 1 594 ? 55.325 50.868 -1.078 1.00 58.75 594 ASP A CA 1
ATOM 4798 C C . ASP A 1 594 ? 56.729 50.295 -1.327 1.00 58.75 594 ASP A C 1
ATOM 4800 O O . ASP A 1 594 ? 57.456 49.953 -0.398 1.00 58.75 594 ASP A O 1
ATOM 4804 N N . LEU A 1 595 ? 57.104 50.148 -2.594 1.00 56.66 595 LEU A N 1
ATOM 4805 C CA . LEU A 1 595 ? 58.330 49.477 -3.028 1.00 56.66 595 LEU A CA 1
ATOM 4806 C C . LEU A 1 595 ? 59.584 50.371 -2.920 1.00 56.66 595 LEU A C 1
ATOM 4808 O O . LEU A 1 595 ? 60.677 49.899 -3.222 1.00 56.66 595 LEU A O 1
ATOM 4812 N N . GLN A 1 596 ? 59.463 51.642 -2.500 1.00 48.12 596 GLN A N 1
ATOM 4813 C CA . GLN A 1 596 ? 60.599 52.576 -2.367 1.00 48.12 596 GLN A CA 1
ATOM 4814 C C . GLN A 1 596 ? 61.191 52.725 -0.953 1.00 48.12 596 GLN A C 1
ATOM 4816 O O . GLN A 1 596 ? 62.225 53.375 -0.818 1.00 48.12 596 GLN A O 1
ATOM 4821 N N . SER A 1 597 ? 60.617 52.122 0.094 1.00 47.06 597 SER A N 1
ATOM 4822 C CA . SER A 1 597 ? 61.144 52.243 1.468 1.00 47.06 597 SER A CA 1
ATOM 4823 C C . SER A 1 597 ? 62.134 51.143 1.877 1.00 47.06 597 SER A C 1
ATOM 4825 O O . SER A 1 597 ? 62.362 50.961 3.069 1.00 47.06 597 SER A O 1
ATOM 4827 N N . ILE A 1 598 ? 62.732 50.413 0.928 1.00 43.34 598 ILE A N 1
ATOM 4828 C CA . ILE A 1 598 ? 63.730 49.371 1.228 1.00 43.34 598 ILE A CA 1
ATOM 4829 C C . ILE A 1 598 ? 65.126 49.843 0.783 1.00 43.34 598 ILE A C 1
ATOM 4831 O O . ILE A 1 598 ? 65.538 49.558 -0.344 1.00 43.34 598 ILE A O 1
ATOM 4835 N N . PRO A 1 599 ? 65.890 50.562 1.628 1.00 35.78 599 PRO A N 1
ATOM 4836 C CA . PRO A 1 599 ? 67.338 50.552 1.518 1.00 35.78 599 PRO A CA 1
ATOM 4837 C C . PRO A 1 599 ? 67.865 49.181 1.963 1.00 35.78 599 PRO A C 1
ATOM 4839 O O . PRO A 1 599 ? 67.322 48.547 2.866 1.00 35.78 599 PRO A O 1
ATOM 4842 N N . GLY A 1 600 ? 68.903 48.704 1.276 1.00 43.75 600 GLY A N 1
ATOM 4843 C CA . GLY A 1 600 ? 69.494 47.388 1.496 1.00 43.75 600 GLY A CA 1
ATOM 4844 C C . GLY A 1 600 ? 69.912 47.134 2.947 1.00 43.75 600 GLY A C 1
ATOM 4845 O O . GLY A 1 600 ? 70.348 48.039 3.651 1.00 43.75 600 GLY A O 1
ATOM 4846 N N . ASN A 1 601 ? 69.827 45.858 3.327 1.00 41.03 601 ASN A N 1
ATOM 4847 C CA . ASN A 1 601 ? 70.241 45.272 4.605 1.00 41.03 601 ASN A CA 1
ATOM 4848 C C . ASN A 1 601 ? 69.387 45.645 5.830 1.00 41.03 601 ASN A C 1
ATOM 4850 O O . ASN A 1 601 ? 69.877 46.267 6.764 1.00 41.03 601 ASN A O 1
ATOM 4854 N N . ALA A 1 602 ? 68.145 45.158 5.869 1.00 31.52 602 ALA A N 1
ATOM 4855 C CA . ALA A 1 602 ? 67.468 44.760 7.108 1.00 31.52 602 ALA A CA 1
ATOM 4856 C C . ALA A 1 602 ? 66.280 43.851 6.757 1.00 31.52 602 ALA A C 1
ATOM 4858 O O . ALA A 1 602 ? 65.254 44.309 6.263 1.00 31.52 602 ALA A O 1
ATOM 4859 N N . MET A 1 603 ? 66.429 42.544 6.970 1.00 38.84 603 MET A N 1
ATOM 4860 C CA . MET A 1 603 ? 65.322 41.588 6.930 1.00 38.84 603 MET A CA 1
ATOM 4861 C C . MET A 1 603 ? 64.787 41.431 8.354 1.00 38.84 603 MET A C 1
ATOM 4863 O O . MET A 1 603 ? 64.913 40.366 8.927 1.00 38.84 603 MET A O 1
ATOM 4867 N N . GLU A 1 604 ? 64.283 42.508 8.953 1.00 34.66 604 GLU A N 1
ATOM 4868 C CA . GLU A 1 604 ? 63.636 42.494 10.271 1.00 34.66 604 GLU A CA 1
ATOM 4869 C C . GLU A 1 604 ? 62.873 43.820 10.447 1.00 34.66 604 GLU A C 1
ATOM 4871 O O . GLU A 1 604 ? 63.445 44.894 10.294 1.00 34.66 604 GLU A O 1
ATOM 4876 N N . HIS A 1 605 ? 61.568 43.727 10.717 1.00 35.97 605 HIS A N 1
ATOM 4877 C CA . HIS A 1 605 ? 60.619 44.827 10.959 1.00 35.97 605 HIS A CA 1
ATOM 4878 C C . HIS A 1 605 ? 60.270 45.772 9.792 1.00 35.97 605 HIS A C 1
ATOM 4880 O O . HIS A 1 605 ? 60.613 46.951 9.778 1.00 35.97 605 HIS A O 1
ATOM 4886 N N . ALA A 1 606 ? 59.424 45.286 8.878 1.00 29.20 606 ALA A N 1
ATOM 4887 C CA . ALA A 1 606 ? 58.356 46.120 8.324 1.00 29.20 606 ALA A CA 1
ATOM 4888 C C . ALA A 1 606 ? 57.059 45.726 9.043 1.00 29.20 606 ALA A C 1
ATOM 4890 O O . ALA A 1 606 ? 56.650 44.566 8.971 1.00 29.20 606 ALA A O 1
ATOM 4891 N N . ASP A 1 607 ? 56.447 46.654 9.780 1.00 31.72 607 ASP A N 1
ATOM 4892 C CA . ASP A 1 607 ? 55.186 46.408 10.479 1.00 31.72 607 ASP A CA 1
ATOM 4893 C C . ASP A 1 607 ? 54.095 46.026 9.466 1.00 31.72 607 ASP A C 1
ATOM 4895 O O . ASP A 1 607 ? 53.603 46.846 8.689 1.00 31.72 607 ASP A O 1
ATOM 4899 N N . ASN A 1 608 ? 53.741 44.738 9.455 1.00 36.00 608 ASN A N 1
ATOM 4900 C CA . ASN A 1 608 ? 52.682 44.155 8.637 1.00 36.00 608 ASN A CA 1
ATOM 4901 C C . ASN A 1 608 ? 51.313 44.584 9.182 1.00 36.00 608 ASN A C 1
ATOM 4903 O O . ASN A 1 608 ? 50.625 43.812 9.849 1.00 36.00 608 ASN A O 1
ATOM 4907 N N . ILE A 1 609 ? 50.920 45.828 8.925 1.00 37.41 609 ILE A N 1
ATOM 4908 C CA . ILE A 1 609 ? 49.619 46.339 9.355 1.00 37.41 609 ILE A CA 1
ATOM 4909 C C . ILE A 1 609 ? 48.582 45.964 8.295 1.00 37.41 609 ILE A C 1
ATOM 4911 O O . ILE A 1 609 ? 48.499 46.575 7.226 1.00 37.41 609 ILE A O 1
ATOM 4915 N N . TRP A 1 610 ? 47.791 44.937 8.596 1.00 36.78 610 TRP A N 1
ATOM 4916 C CA . TRP A 1 610 ? 46.551 44.663 7.883 1.00 36.78 610 TRP A CA 1
ATOM 4917 C C . TRP A 1 610 ? 45.508 45.691 8.299 1.00 36.78 610 TRP A C 1
ATOM 4919 O O . TRP A 1 610 ? 45.225 45.864 9.484 1.00 36.78 610 TRP A O 1
ATOM 4929 N N . TYR A 1 611 ? 44.919 46.369 7.323 1.00 38.19 611 TYR A N 1
ATOM 4930 C CA . TYR A 1 611 ? 43.782 47.237 7.577 1.00 38.19 611 TYR A CA 1
ATOM 4931 C C . TYR A 1 611 ? 42.502 46.441 7.305 1.00 38.19 611 TYR A C 1
ATOM 4933 O O . TYR A 1 611 ? 42.243 46.021 6.174 1.00 38.19 611 TYR A O 1
ATOM 4941 N N . GLN A 1 612 ? 41.706 46.222 8.352 1.00 34.31 612 GLN A N 1
ATOM 4942 C CA . GLN A 1 612 ? 40.408 45.556 8.270 1.00 34.31 612 GLN A CA 1
ATOM 4943 C C . GLN A 1 612 ? 39.321 46.620 8.072 1.00 34.31 612 GLN A C 1
ATOM 4945 O O . GLN A 1 612 ? 39.200 47.553 8.867 1.00 34.31 612 GLN A O 1
ATOM 4950 N N . GLN A 1 613 ? 38.539 46.517 6.996 1.00 39.66 613 GLN A N 1
ATOM 4951 C CA . GLN A 1 613 ? 37.331 47.328 6.829 1.00 39.66 613 GLN A CA 1
ATOM 4952 C C . GLN A 1 613 ? 36.121 46.448 7.157 1.00 39.66 613 GLN A C 1
ATOM 4954 O O . GLN A 1 613 ? 35.963 45.379 6.572 1.00 39.66 613 GLN A O 1
ATOM 4959 N N . THR A 1 614 ? 35.333 46.884 8.142 1.00 38.12 614 THR A N 1
ATOM 4960 C CA . THR A 1 614 ? 34.334 46.087 8.868 1.00 38.12 614 THR A CA 1
ATOM 4961 C C . THR A 1 614 ? 33.188 45.541 8.014 1.00 38.12 614 THR A C 1
ATOM 4963 O O . THR A 1 614 ? 32.808 46.129 6.995 1.00 38.12 614 THR A O 1
ATOM 4966 N N . GLU A 1 615 ? 32.650 44.410 8.491 1.00 40.81 615 GLU A N 1
ATOM 4967 C CA . GLU A 1 615 ? 31.499 43.649 7.999 1.00 40.81 615 GLU A CA 1
ATOM 4968 C C . GLU A 1 615 ? 30.423 44.541 7.382 1.00 40.81 615 GLU A C 1
ATOM 4970 O O . GLU A 1 615 ? 29.815 45.404 8.019 1.00 40.81 615 GLU A O 1
ATOM 4975 N N . THR A 1 616 ? 30.157 44.315 6.102 1.00 45.41 616 THR A N 1
ATOM 4976 C CA . THR A 1 616 ? 29.004 44.913 5.443 1.00 45.41 616 THR A CA 1
ATOM 4977 C C . THR A 1 616 ? 28.199 43.790 4.821 1.00 45.41 616 THR A C 1
ATOM 4979 O O . THR A 1 616 ? 28.693 43.079 3.945 1.00 45.41 616 THR A O 1
ATOM 4982 N N . SER A 1 617 ? 26.939 43.640 5.249 1.00 42.72 617 SER A N 1
ATOM 4983 C CA . SER A 1 617 ? 25.955 42.895 4.460 1.00 42.72 617 SER A CA 1
ATOM 4984 C C . SER A 1 617 ? 26.058 43.389 3.015 1.00 42.72 617 SER A C 1
ATOM 4986 O O . SER A 1 617 ? 26.099 44.601 2.763 1.00 42.72 617 SER A O 1
ATOM 4988 N N . ILE A 1 618 ? 26.142 42.467 2.054 1.00 46.84 618 ILE A N 1
ATOM 4989 C CA . ILE A 1 618 ? 26.303 42.818 0.634 1.00 46.84 618 ILE A CA 1
ATOM 4990 C C . ILE A 1 618 ? 25.172 43.752 0.164 1.00 46.84 618 ILE A C 1
ATOM 4992 O O . ILE A 1 618 ? 25.371 44.563 -0.743 1.00 46.84 618 ILE A O 1
ATOM 4996 N N . GLU A 1 619 ? 24.009 43.716 0.821 1.00 41.00 619 GLU A N 1
ATOM 4997 C CA . GLU A 1 619 ? 22.924 44.673 0.591 1.00 41.00 619 GLU A CA 1
ATOM 4998 C C . GLU A 1 619 ? 23.321 46.092 1.009 1.00 41.00 619 GLU A C 1
ATOM 5000 O O . GLU A 1 619 ? 23.193 47.028 0.219 1.00 41.00 619 GLU A O 1
ATOM 5005 N N . ASN A 1 620 ? 23.922 46.259 2.186 1.00 38.41 620 ASN A N 1
ATOM 5006 C CA . ASN A 1 620 ? 24.418 47.546 2.666 1.00 38.41 620 ASN A CA 1
ATOM 5007 C C . ASN A 1 620 ? 25.596 48.095 1.847 1.00 38.41 620 ASN A C 1
ATOM 5009 O O . ASN A 1 620 ? 25.714 49.313 1.725 1.00 38.41 620 ASN A O 1
ATOM 5013 N N . GLN A 1 621 ? 26.428 47.262 1.215 1.00 39.25 621 GLN A N 1
ATOM 5014 C CA . GLN A 1 621 ? 27.511 47.736 0.336 1.00 39.25 621 GLN A CA 1
ATOM 5015 C C . GLN A 1 621 ? 26.987 48.402 -0.949 1.00 39.25 621 GLN A C 1
ATOM 5017 O O . GLN A 1 621 ? 27.511 49.440 -1.376 1.00 39.25 621 GLN A O 1
ATOM 5022 N N . VAL A 1 622 ? 25.900 47.865 -1.520 1.00 38.22 622 VAL A N 1
ATOM 5023 C CA . VAL A 1 622 ? 25.184 48.469 -2.659 1.00 38.22 622 VAL A CA 1
ATOM 5024 C C . VAL A 1 622 ? 24.595 49.835 -2.275 1.00 38.22 622 VAL A C 1
ATOM 5026 O O . VAL A 1 622 ? 24.576 50.754 -3.099 1.00 38.22 622 VAL A O 1
ATOM 5029 N N . TRP A 1 623 ? 24.183 50.009 -1.013 1.00 33.00 623 TRP A N 1
ATOM 5030 C CA . TRP A 1 623 ? 23.634 51.262 -0.481 1.00 33.00 623 TRP A CA 1
ATOM 5031 C C . TRP A 1 623 ? 24.695 52.254 0.038 1.00 33.00 623 TRP A C 1
ATOM 5033 O O . TRP A 1 623 ? 24.522 53.464 -0.112 1.00 33.00 623 TRP A O 1
ATOM 5043 N N . GLN A 1 624 ? 25.827 51.808 0.589 1.00 31.97 624 GLN A N 1
ATOM 5044 C CA . GLN A 1 624 ? 26.892 52.693 1.085 1.00 31.97 624 GLN A CA 1
ATOM 5045 C C . GLN A 1 624 ? 27.732 53.308 -0.043 1.00 31.97 624 GLN A C 1
ATOM 5047 O O . GLN A 1 624 ? 28.100 54.483 0.046 1.00 31.97 624 GLN A O 1
ATOM 5052 N N . GLN A 1 625 ? 27.953 52.589 -1.154 1.00 34.31 625 GLN A N 1
ATOM 5053 C CA . GLN A 1 625 ? 28.516 53.207 -2.364 1.00 34.31 625 GLN A CA 1
ATOM 5054 C C . GLN A 1 625 ? 27.598 54.296 -2.947 1.00 34.31 625 GLN A C 1
ATOM 5056 O O . GLN A 1 625 ? 28.099 55.229 -3.575 1.00 34.31 625 GLN A O 1
ATOM 5061 N N . ARG A 1 626 ? 26.278 54.227 -2.699 1.00 34.72 626 ARG A N 1
ATOM 5062 C CA . ARG A 1 626 ? 25.318 55.286 -3.060 1.00 34.72 626 ARG A CA 1
ATOM 5063 C C . ARG A 1 626 ? 25.375 56.489 -2.110 1.00 34.72 626 ARG A C 1
ATOM 5065 O O . ARG A 1 626 ? 25.284 57.612 -2.592 1.00 34.72 626 ARG A O 1
ATOM 5072 N N . ARG A 1 627 ? 25.608 56.295 -0.801 1.00 29.41 627 ARG A N 1
ATOM 5073 C CA . ARG A 1 627 ? 25.703 57.404 0.180 1.00 29.41 627 ARG A CA 1
ATOM 5074 C C . ARG A 1 627 ? 26.914 58.326 -0.027 1.00 29.41 627 ARG A C 1
ATOM 5076 O O . ARG A 1 627 ? 26.803 59.515 0.243 1.00 29.41 627 ARG A O 1
ATOM 5083 N N . ARG A 1 628 ? 28.054 57.822 -0.527 1.00 31.28 628 ARG A N 1
ATOM 5084 C CA . ARG A 1 628 ? 29.254 58.655 -0.786 1.00 31.28 628 ARG A CA 1
ATOM 5085 C C . ARG A 1 628 ? 29.136 59.595 -1.995 1.00 31.28 628 ARG A C 1
ATOM 5087 O O . ARG A 1 628 ? 29.919 60.532 -2.079 1.00 31.28 628 ARG A O 1
ATOM 5094 N N . ASN A 1 629 ? 28.177 59.385 -2.903 1.00 32.78 629 ASN A N 1
ATOM 5095 C CA . ASN A 1 629 ? 28.028 60.175 -4.136 1.00 32.78 629 ASN A CA 1
ATOM 5096 C C . ASN A 1 629 ? 26.713 60.982 -4.160 1.00 32.78 629 ASN A C 1
ATOM 5098 O O . ASN A 1 629 ? 25.980 60.932 -5.145 1.00 32.78 629 ASN A O 1
ATOM 5102 N N . GLY A 1 630 ? 26.431 61.676 -3.051 1.00 31.12 630 GLY A N 1
ATOM 5103 C CA . GLY A 1 630 ? 25.446 62.750 -2.871 1.00 31.12 630 GLY A CA 1
ATOM 5104 C C . GLY A 1 630 ? 24.331 62.900 -3.909 1.00 31.12 630 GLY A C 1
ATOM 5105 O O . GLY A 1 630 ? 24.437 63.758 -4.772 1.00 31.12 630 GLY A O 1
ATOM 5106 N N . TYR A 1 631 ? 23.230 62.164 -3.746 1.00 27.08 631 TYR A N 1
ATOM 5107 C CA . TYR A 1 631 ? 21.910 62.553 -4.256 1.00 27.08 631 TYR A CA 1
ATOM 5108 C C . TYR A 1 631 ? 20.833 62.074 -3.276 1.00 27.08 631 TYR A C 1
ATOM 5110 O O . TYR A 1 631 ? 20.692 60.878 -3.022 1.00 27.08 631 TYR A O 1
ATOM 5118 N N . TYR A 1 632 ? 20.100 63.032 -2.705 1.00 30.08 632 TYR A N 1
ATOM 5119 C CA . TYR A 1 632 ? 18.866 62.805 -1.959 1.00 30.08 632 TYR A CA 1
ATOM 5120 C C . TYR A 1 632 ? 17.752 62.443 -2.941 1.00 30.08 632 TYR A C 1
ATOM 5122 O O . TYR A 1 632 ? 17.616 63.094 -3.972 1.00 30.08 632 TYR A O 1
ATOM 5130 N N . THR A 1 633 ? 16.949 61.433 -2.619 1.00 23.44 633 THR A N 1
ATOM 5131 C CA . THR A 1 633 ? 15.504 61.396 -2.901 1.00 23.44 633 THR A CA 1
ATOM 5132 C C . THR A 1 633 ? 14.892 60.219 -2.150 1.00 23.44 633 THR A C 1
ATOM 5134 O O . THR A 1 633 ? 15.383 59.092 -2.209 1.00 23.44 633 THR A O 1
ATOM 5137 N N . ASP A 1 634 ? 13.844 60.533 -1.397 1.00 27.03 634 ASP A N 1
ATOM 5138 C CA . ASP A 1 634 ? 13.023 59.626 -0.609 1.00 27.03 634 ASP A CA 1
ATOM 5139 C C . ASP A 1 634 ? 12.525 58.412 -1.396 1.00 27.03 634 ASP A C 1
ATOM 5141 O O . ASP A 1 634 ? 11.979 58.531 -2.493 1.00 27.03 634 ASP A O 1
ATOM 5145 N N . SER A 1 635 ? 12.614 57.238 -0.777 1.00 22.75 635 SER A N 1
ATOM 5146 C CA . SER A 1 635 ? 11.480 56.310 -0.658 1.00 22.75 635 SER A CA 1
ATOM 5147 C C . SER A 1 635 ? 11.864 55.139 0.249 1.00 22.75 635 SER A C 1
ATOM 5149 O O . SER A 1 635 ? 12.661 54.275 -0.109 1.00 22.75 635 SER A O 1
ATOM 5151 N N . ARG A 1 636 ? 11.257 55.118 1.444 1.00 23.52 636 ARG A N 1
ATOM 5152 C CA . ARG A 1 636 ? 10.977 53.892 2.211 1.00 23.52 636 ARG A CA 1
ATOM 5153 C C . ARG A 1 636 ? 10.398 52.849 1.269 1.00 23.52 636 ARG A C 1
ATOM 5155 O O . ARG A 1 636 ? 9.465 53.241 0.595 1.00 23.52 636 ARG A O 1
ATOM 5162 N N . TRP A 1 637 ? 10.848 51.596 1.321 1.00 22.92 637 TRP A N 1
ATOM 5163 C CA . TRP A 1 637 ? 9.998 50.394 1.380 1.00 22.92 637 TRP A CA 1
ATOM 5164 C C . TRP A 1 637 ? 10.849 49.242 1.934 1.00 22.92 637 TRP A C 1
ATOM 5166 O O . TRP A 1 637 ? 11.861 48.871 1.342 1.00 22.92 637 TRP A O 1
ATOM 5176 N N . CYS A 1 638 ? 10.439 48.726 3.095 1.00 22.33 638 CYS A N 1
ATOM 5177 C CA . CYS A 1 638 ? 10.748 47.371 3.547 1.00 22.33 638 CYS A CA 1
ATOM 5178 C C . CYS A 1 638 ? 10.177 46.365 2.545 1.00 22.33 638 CYS A C 1
ATOM 5180 O O . CYS A 1 638 ? 9.188 46.699 1.890 1.00 22.33 638 CYS A O 1
ATOM 5182 N N . LEU A 1 639 ? 10.722 45.149 2.498 1.00 22.03 639 LEU A N 1
ATOM 5183 C CA . LEU A 1 639 ? 9.922 43.923 2.418 1.00 22.03 639 LEU A CA 1
ATOM 5184 C C . LEU A 1 639 ? 10.794 42.681 2.643 1.00 22.03 639 LEU A C 1
ATOM 5186 O O . LEU A 1 639 ? 11.921 42.620 2.152 1.00 22.03 639 LEU A O 1
ATOM 5190 N N . ASP A 1 640 ? 10.191 41.780 3.417 1.00 23.95 640 ASP A N 1
ATOM 5191 C CA . ASP A 1 640 ? 10.553 40.402 3.767 1.00 23.95 640 ASP A CA 1
ATOM 5192 C C . ASP A 1 640 ? 10.953 39.496 2.589 1.00 23.95 640 ASP A C 1
ATOM 5194 O O . ASP A 1 640 ? 10.447 39.710 1.456 1.00 23.95 640 ASP A O 1
#

Sequence (640 aa):
QSDSQFLTYTLNAYAPSAYEVETQKTKVKFPTPHVPEYTTTSKLKTGNDPEKQGSTLTYGPYTKVAPGSTYPLTFRFESTKPVLASSLLERDIEVSHWGGNLAIEERYWLRNDGANLSKNFDRVEWARQSYGSGASSALQELKYPLKPGSVDPYFTDDVGNVSTSRYRPGNPGREAHLELKPRYPVFGGWKYSFRVGWNNHLSSFLRKVGAESYVLKVPFVEGPKTAEGIQYDHVVVRVVLPEGATDVKYEILEGDAPNGLPDSSYIQSSISKHRTYMDTIGRTALTLKVDNLSDEARDSQLLVTYTYPFTAGLRKPLTVAAGLFSVFVGVWFIGSLDVSIKKRTRNGLNASKERIVSSSVTQWYGMSTWMHKVLTYLDQKGKDSYVQSDLDRLCLALTCKSLFKIIDCWPLAAELRNSTRARPRWIYDRYYPWEKAGRERWELLRRLENANWRRYMGCYKLHPVNEFSMLDLWTPADRRTCFFGKLVGVVRLCPCIEMTFRDKVRITKELIRLQQREQQPAAQPEGSNEAQRGDDHNKGFLLGFDPATGQHQCIHECNDHWRQSQRIKAQRNLKFGLDEEHNLVLETEYQVTDLQSIPGNAMEHADNIWYQQTETSIENQVWQQRRRNGYYTDSRWCLD

Secondary structure (DSSP, 8-state):
--SPPEEEEEEESS---SS-EEEEEEEEE-SSS---EE---TTTSSS--SEEETTEEEEEEEEEEPTT---EEEEEEE--S--EEEEEEEEEEEEETTTTEEEEEEEEEEEE-SPBPSSPPPHHHHHHHHHTT---SSB--EEEEEPTT-EEEEEEETTEE---EEEEPPPTTS-EEEEE--SS-B-BT-EEEEEEEEEEEGGGTEEE-SSSEEEEEEES------TT-EEEEEEEEEEEPPTT-EEEEEEEE--SS--SPPPGGG-EEEEEEE--TT-SS-EEEEEEEEEEE-GGGGG-EEEEEEE--HHHHHHHHHHHHHHHHHHHHHHHHHHH----SS---HHHHHHHHHHHHHHHHHHHHHHHHHHHHHHHHHHHTTSSSS---HHHHHHHHTT-HHHHHHTT-HHHHHHHHHGGG---S-S--S-----HHHHHHHHHHHHT--SSEEEETTTTEEEEGGGS-HHHHHS-TTT---TT-TT--PEESSSS-EE-HHHHHHHHHHHHHHHHHHTSPPPP------SS---TTS-SPEEEEETTTTEEEEEEEEEEE-TT-TTEEEEEEEEEEE-TT--EEEEEEEEEEETTS--SS--S------EEEEEEEHHHHHHHHHHTT-----------

Foldseek 3Di:
DPDWFKDKDKDWQDDQAQDWDAWDKDKDADPAQAWPDKDFPVVQDPDGPFDRDRRITMGDRHGGHDHRDTDMMMTIGTDLAWAKEFAEKEWEWEDDPPVLKTKIKIKTWMATQTDDDPDDDDPVVVVVVVVVPDRHNWAFKFKFWAAAAKDDKFKAFPVGGDPQKDWAHADVPGTTIIIDGDPDTRHRPRIGIIMIMIMHRNVVFKDDDDPFKIKGKDQQDRGTDDPNFYKYFKYKYKYWYAAQKDPKDKDKDDDPDGQQADPPVQKDWDWDFADDPQHDRGTIMIIIMHGTTTRSNRNIMMMIMIGGDVVRVCSSVVVVVVVVVVVVVVVVVVVPDDPDPDDDDPVVVVVVVCVVVCVVVCVVVVVVVVVVCVVVVCVVCVVDDDCPDLLVLVLVLVVDVVSVVVSVSVVLVVLLVCVVLDDDDDDPDPDDDQDPSNVSLLVSQVSVDDPQWDAAPQASDIDGPVQFDPVLVPDDRPPRDGVVDDLFYWDDPDSQDIDGPVNQVVQLVVQVVVVVVVPDPDDDDDDDPPPDDDDPPPSQWDWDADPVVRGIKTKHWDWDDPPPDPFKIKIKIWIWTADPVSFTKIKIKIWIDGPPPDDDDDPDDDPRDIDTDDIDRPVVVSVVVVVVPDDDDDDDDDDD

Organism: NCBI:txid1077442

Radius of gyration: 40.12 Å; chains: 1; bounding box: 105×87×117 Å